Protein AF-J7S3N5-F1 (afdb_monomer)

Mean predicted aligned error: 8.22 Å

Foldseek 3Di:
DEDDQQAFFPADPCPQLVLQLLDDLVLVLVLLLVCCVPPNAPDPPDDSVNSVVLSVCCVVVVDRSSVSSVCCCVPGPVVHHGPNSVVSSVLSCQQPPLFPFWKFKWFKAQDLPHGAFQPQPPVLLVVLLCVQQVVPFHWDWDWDARPPAQKIKIKIKTWDQPDDDPDDDPVRGGTHIDDIKMWIDRNPRPARMIMITPDDDPVNVSSVVSSLVSRCPPGRMDIGTDQFDIASGPVLVCLCRNPALNVQQFFLRVCVSVVVQDDDPPDDPCPGCVNVPDDDDPPPQLQLLCNRQGNHPPDDDDDCRLPGPGAAFKEKEKEWAFDDDPPDPGTDIDIDIDIDGDRHQLSVVSVCSNVVVDPSVPQANVSSQSNPRFYAYQYNVRDTDGDDDPVSVD

Structure (mmCIF, N/CA/C/O backbone):
data_AF-J7S3N5-F1
#
_entry.id   AF-J7S3N5-F1
#
loop_
_atom_site.group_PDB
_atom_site.id
_atom_site.type_symbol
_atom_site.label_atom_id
_atom_site.label_alt_id
_atom_site.label_comp_id
_atom_site.label_asym_id
_atom_site.label_entity_id
_atom_site.label_seq_id
_atom_site.pdbx_PDB_ins_code
_atom_site.Cartn_x
_atom_site.Cartn_y
_atom_site.Cartn_z
_atom_site.occupancy
_atom_site.B_iso_or_equiv
_atom_site.auth_seq_id
_atom_site.auth_comp_id
_atom_site.auth_asym_id
_atom_site.auth_atom_id
_atom_site.pdbx_PDB_model_num
ATOM 1 N N . MET A 1 1 ? 17.622 18.142 -15.904 1.00 62.28 1 MET A N 1
ATOM 2 C CA . MET A 1 1 ? 18.268 16.961 -16.514 1.00 62.28 1 MET A CA 1
ATOM 3 C C . MET A 1 1 ? 17.196 15.909 -16.710 1.00 62.28 1 MET A C 1
ATOM 5 O O . MET A 1 1 ? 16.766 15.310 -15.730 1.00 62.28 1 MET A O 1
ATOM 9 N N . GLU A 1 2 ? 16.695 15.786 -17.935 1.00 69.88 2 GLU A N 1
ATOM 10 C CA . GLU A 1 2 ? 15.572 14.907 -18.265 1.00 69.88 2 GLU A CA 1
ATOM 11 C C . GLU A 1 2 ? 16.058 13.510 -18.639 1.00 69.88 2 GLU A C 1
ATOM 13 O O . GLU A 1 2 ? 17.035 13.371 -19.376 1.00 69.88 2 GLU A O 1
ATOM 18 N N . LEU A 1 3 ? 15.404 12.486 -18.085 1.00 84.19 3 LEU A N 1
ATOM 19 C CA . LEU A 1 3 ? 15.669 11.100 -18.442 1.00 84.19 3 LEU A CA 1
ATOM 20 C C . LEU A 1 3 ? 14.596 10.615 -19.414 1.00 84.19 3 LEU A C 1
ATOM 22 O O . LEU A 1 3 ? 13.424 10.536 -19.051 1.00 84.19 3 LEU A O 1
ATOM 26 N N . ASP A 1 4 ? 15.018 10.277 -20.629 1.00 87.94 4 ASP A N 1
ATOM 27 C CA . ASP A 1 4 ? 14.136 9.737 -21.660 1.00 87.94 4 ASP A CA 1
ATOM 28 C C . ASP A 1 4 ? 13.563 8.368 -21.244 1.00 87.94 4 ASP A C 1
ATOM 30 O O . ASP A 1 4 ? 14.250 7.527 -20.655 1.00 87.94 4 ASP A O 1
ATOM 34 N N . ASP A 1 5 ? 12.305 8.122 -21.606 1.00 89.25 5 ASP A N 1
ATOM 35 C CA . ASP A 1 5 ? 11.585 6.862 -21.409 1.00 89.25 5 ASP A CA 1
ATOM 36 C C . ASP A 1 5 ? 12.339 5.662 -22.008 1.00 89.25 5 ASP A C 1
ATOM 38 O O . ASP A 1 5 ? 12.223 4.537 -21.508 1.00 89.25 5 ASP A O 1
ATOM 42 N N . ALA A 1 6 ? 13.093 5.896 -23.089 1.00 90.31 6 ALA A N 1
ATOM 43 C CA . ALA A 1 6 ? 13.876 4.884 -23.789 1.00 90.31 6 ALA A CA 1
ATOM 44 C C . ALA A 1 6 ? 15.227 4.562 -23.121 1.00 90.31 6 ALA A C 1
ATOM 46 O O . ALA A 1 6 ? 15.876 3.593 -23.522 1.00 90.31 6 ALA A O 1
ATOM 47 N N . TYR A 1 7 ? 15.648 5.314 -22.097 1.00 91.81 7 TYR A N 1
ATOM 48 C CA . TYR A 1 7 ? 16.909 5.063 -21.398 1.00 91.81 7 TYR A CA 1
ATOM 49 C C . TYR A 1 7 ? 16.923 3.676 -20.740 1.00 91.81 7 TYR A C 1
ATOM 51 O O . TYR A 1 7 ? 15.954 3.272 -20.097 1.00 91.81 7 TYR A O 1
ATOM 59 N N . VAL A 1 8 ? 18.037 2.950 -20.863 1.00 90.81 8 VAL A N 1
ATOM 60 C CA . VAL A 1 8 ? 18.221 1.620 -20.261 1.00 90.81 8 VAL A CA 1
ATOM 61 C C . VAL A 1 8 ? 19.161 1.732 -19.055 1.00 90.81 8 VAL A C 1
ATOM 63 O O . VAL A 1 8 ? 20.379 1.843 -19.241 1.00 90.81 8 VAL A O 1
ATOM 66 N N . PRO A 1 9 ? 18.629 1.731 -17.815 1.00 88.69 9 PRO A N 1
ATOM 67 C CA . PRO A 1 9 ? 19.439 1.874 -16.614 1.00 88.69 9 PRO A CA 1
ATOM 68 C C . PRO A 1 9 ? 20.144 0.564 -16.259 1.00 88.69 9 PRO A C 1
ATOM 70 O O . PRO A 1 9 ? 19.723 -0.525 -16.647 1.00 88.69 9 PRO A O 1
ATOM 73 N N . TYR A 1 10 ? 21.197 0.657 -15.448 1.00 85.44 10 TYR A N 1
ATOM 74 C CA . TYR A 1 10 ? 21.802 -0.525 -14.845 1.00 85.44 10 TYR A CA 1
ATOM 75 C C . TYR A 1 10 ? 21.169 -0.809 -13.475 1.00 85.44 10 TYR A C 1
ATOM 77 O O . TYR A 1 10 ? 21.385 -0.069 -12.519 1.00 85.44 10 TYR A O 1
ATOM 85 N N . MET A 1 11 ? 20.402 -1.900 -13.377 1.00 79.38 11 MET A N 1
ATOM 86 C CA . MET A 1 11 ? 19.701 -2.313 -12.145 1.00 79.38 11 MET A CA 1
ATOM 87 C C . MET A 1 11 ? 20.405 -3.456 -11.386 1.00 79.38 11 MET A C 1
ATOM 89 O O . MET A 1 11 ? 19.903 -3.937 -10.369 1.00 79.38 11 MET A O 1
ATOM 93 N N . GLY A 1 12 ? 21.564 -3.912 -11.873 1.00 79.94 12 GLY A N 1
ATOM 94 C CA . GLY A 1 12 ? 22.280 -5.081 -11.354 1.00 79.94 12 GLY A CA 1
ATOM 95 C C . GLY A 1 12 ? 21.934 -6.390 -12.075 1.00 79.94 12 GLY A C 1
ATOM 96 O O . GLY A 1 12 ? 20.948 -6.502 -12.800 1.00 79.94 12 GLY A O 1
ATOM 97 N N . LYS A 1 13 ? 22.772 -7.418 -11.887 1.00 77.62 13 LYS A N 1
ATOM 98 C CA . LYS A 1 13 ? 22.615 -8.712 -12.574 1.00 77.62 13 LYS A CA 1
ATOM 99 C C . LYS A 1 13 ? 21.307 -9.405 -12.164 1.00 77.62 13 LYS A C 1
ATOM 101 O O . LYS A 1 13 ? 21.051 -9.597 -10.979 1.00 77.62 13 LYS A O 1
ATOM 106 N N . ASN A 1 14 ? 20.538 -9.881 -13.147 1.00 84.69 14 ASN A N 1
ATOM 107 C CA . ASN A 1 14 ? 19.290 -10.647 -12.977 1.00 84.69 14 ASN A CA 1
ATOM 108 C C . ASN A 1 14 ? 18.117 -9.892 -12.326 1.00 84.69 14 ASN A C 1
ATOM 110 O O . ASN A 1 14 ? 17.129 -10.541 -11.948 1.00 84.69 14 ASN A O 1
ATOM 114 N N . TYR A 1 15 ? 18.185 -8.567 -12.183 1.00 87.81 15 TYR A N 1
ATOM 115 C CA . TYR A 1 15 ? 17.095 -7.796 -11.588 1.00 87.81 15 TYR A CA 1
ATOM 116 C C . TYR A 1 15 ? 15.802 -7.971 -12.396 1.00 87.81 15 TYR A C 1
ATOM 118 O O . TYR A 1 15 ? 14.791 -8.429 -11.862 1.00 87.81 15 TYR A O 1
ATOM 126 N N . GLU A 1 16 ? 15.862 -7.737 -13.704 1.00 89.00 16 GLU A N 1
ATOM 127 C CA . GLU A 1 16 ? 14.735 -7.802 -14.638 1.00 89.00 16 GLU A CA 1
ATOM 128 C C . GLU A 1 16 ? 14.114 -9.201 -14.649 1.00 89.00 16 GLU A C 1
ATOM 130 O O . GLU A 1 16 ? 12.900 -9.361 -14.513 1.00 89.00 16 GLU A O 1
ATOM 135 N N . LEU A 1 17 ? 14.958 -10.237 -14.706 1.00 90.38 17 LEU A N 1
ATOM 136 C CA . LEU A 1 17 ? 14.527 -11.634 -14.631 1.00 90.38 17 LEU A CA 1
ATOM 137 C C . LEU A 1 17 ? 13.774 -11.929 -13.332 1.00 90.38 17 LEU A C 1
ATOM 139 O O . LEU A 1 17 ? 12.763 -12.635 -13.348 1.00 90.38 17 LEU A O 1
ATOM 143 N N . THR A 1 18 ? 14.269 -11.415 -12.207 1.00 89.81 18 THR A N 1
ATOM 144 C CA . THR A 1 18 ? 13.663 -11.630 -10.890 1.00 89.81 18 THR A CA 1
ATOM 145 C C . THR A 1 18 ? 12.317 -10.929 -10.785 1.00 89.81 18 THR A C 1
ATOM 147 O O . THR A 1 18 ? 11.362 -11.534 -10.295 1.00 89.81 18 THR A O 1
ATOM 150 N N . GLN A 1 19 ? 12.211 -9.693 -11.278 1.00 88.56 19 GLN A N 1
ATOM 151 C CA . GLN A 1 19 ? 10.958 -8.948 -11.231 1.00 88.56 19 GLN A CA 1
ATOM 152 C C . GLN A 1 19 ? 9.910 -9.543 -12.187 1.00 88.56 19 GLN A C 1
ATOM 154 O O . GLN A 1 19 ? 8.782 -9.802 -11.769 1.00 88.56 19 GLN A O 1
ATOM 159 N N . MET A 1 20 ? 10.278 -9.881 -13.431 1.00 91.19 20 MET A N 1
ATOM 160 C CA . MET A 1 20 ? 9.349 -10.500 -14.389 1.00 91.19 20 MET A CA 1
ATOM 161 C C . MET A 1 20 ? 8.785 -11.833 -13.877 1.00 91.19 20 MET A C 1
ATOM 163 O O . MET A 1 20 ? 7.606 -12.116 -14.067 1.00 91.19 20 MET A O 1
ATOM 167 N N . ARG A 1 21 ? 9.591 -12.651 -13.183 1.00 89.81 21 ARG A N 1
ATOM 168 C CA . ARG A 1 21 ? 9.142 -13.949 -12.634 1.00 89.81 21 ARG A CA 1
ATOM 169 C C . ARG A 1 21 ? 8.033 -13.829 -11.591 1.00 89.81 21 ARG A C 1
ATOM 171 O O . ARG A 1 21 ? 7.308 -14.802 -11.376 1.00 89.81 21 ARG A O 1
ATOM 178 N N . ARG A 1 22 ? 7.906 -12.674 -10.935 1.00 88.94 22 ARG A N 1
ATOM 179 C CA . ARG A 1 22 ? 6.840 -12.430 -9.956 1.00 88.94 22 ARG A CA 1
ATOM 180 C C . ARG A 1 22 ? 5.488 -12.347 -10.650 1.00 88.94 22 ARG A C 1
ATOM 182 O O . ARG A 1 22 ? 4.495 -12.824 -10.112 1.00 88.94 22 ARG A O 1
ATOM 189 N N . LEU A 1 23 ? 5.441 -11.819 -11.868 1.00 89.94 23 LEU A N 1
ATOM 190 C CA . LEU A 1 23 ? 4.189 -11.606 -12.579 1.00 89.94 23 LEU A CA 1
ATOM 191 C C . LEU A 1 23 ? 3.615 -12.917 -13.166 1.00 89.94 23 LEU A C 1
ATOM 193 O O . LEU A 1 23 ? 4.359 -13.836 -13.530 1.00 89.94 23 LEU A O 1
ATOM 197 N N . PRO A 1 24 ? 2.278 -13.036 -13.262 1.00 90.56 24 PRO A N 1
ATOM 198 C CA . PRO A 1 24 ? 1.616 -14.077 -14.040 1.00 90.56 24 PRO A CA 1
ATOM 199 C C . PRO A 1 24 ? 1.972 -13.985 -15.528 1.00 90.56 24 PRO A C 1
ATOM 201 O O . PRO A 1 24 ? 2.187 -12.894 -16.061 1.00 90.56 24 PRO A O 1
ATOM 204 N N . LEU A 1 25 ? 1.949 -15.129 -16.221 1.00 90.81 25 LEU A N 1
ATOM 205 C CA . LEU A 1 25 ? 2.254 -15.207 -17.655 1.00 90.81 25 LEU A CA 1
ATOM 206 C C . LEU A 1 25 ? 1.352 -14.282 -18.491 1.00 90.81 25 LEU A C 1
ATOM 208 O O . LEU A 1 25 ? 1.849 -13.565 -19.351 1.00 90.81 25 LEU A O 1
ATOM 212 N N . ALA A 1 26 ? 0.053 -14.219 -18.180 1.00 90.75 26 ALA A N 1
ATOM 213 C CA . ALA A 1 26 ? -0.892 -13.337 -18.868 1.00 90.75 26 ALA A CA 1
ATOM 214 C C . ALA A 1 26 ? -0.497 -11.849 -18.776 1.00 90.75 26 ALA A C 1
ATOM 216 O O . ALA A 1 26 ? -0.589 -11.111 -19.759 1.00 90.75 26 ALA A O 1
ATOM 217 N N . THR A 1 27 ? 0.001 -11.407 -17.615 1.00 92.19 27 THR A N 1
ATOM 218 C CA . THR A 1 27 ? 0.497 -10.037 -17.425 1.00 92.19 27 THR A CA 1
ATOM 219 C C . THR A 1 27 ? 1.742 -9.784 -18.271 1.00 92.19 27 THR A C 1
ATOM 221 O O . THR A 1 27 ? 1.833 -8.739 -18.909 1.00 92.19 27 THR A O 1
ATOM 224 N N . LEU A 1 28 ? 2.676 -10.741 -18.308 1.00 92.19 28 LEU A N 1
ATOM 225 C CA . LEU A 1 28 ? 3.907 -10.638 -19.098 1.00 92.19 28 LEU A CA 1
ATOM 226 C C . LEU A 1 28 ? 3.621 -10.548 -20.600 1.00 92.19 28 LEU A C 1
ATOM 228 O O . LEU A 1 28 ? 4.190 -9.692 -21.268 1.00 92.19 28 LEU A O 1
ATOM 232 N N . VAL A 1 29 ? 2.696 -11.367 -21.109 1.00 91.88 29 VAL A N 1
ATOM 233 C CA . VAL A 1 29 ? 2.238 -11.329 -22.509 1.00 91.88 29 VAL A CA 1
ATOM 234 C C . VAL A 1 29 ? 1.667 -9.949 -22.843 1.00 91.88 29 VAL A C 1
ATOM 236 O O . VAL A 1 29 ? 2.078 -9.314 -23.812 1.00 91.88 29 VAL A O 1
ATOM 239 N N . ARG A 1 30 ? 0.763 -9.431 -22.001 1.00 93.44 30 ARG A N 1
ATOM 240 C CA . ARG A 1 30 ? 0.164 -8.099 -22.184 1.00 93.44 30 ARG A CA 1
ATOM 241 C C . ARG A 1 30 ? 1.216 -6.985 -22.194 1.00 93.44 30 ARG A C 1
ATOM 243 O O . ARG A 1 30 ? 1.122 -6.072 -23.013 1.00 93.44 30 ARG A O 1
ATOM 250 N N . LEU A 1 31 ? 2.198 -7.047 -21.292 1.00 94.06 31 LEU A N 1
ATOM 251 C CA . LEU A 1 31 ? 3.291 -6.074 -21.229 1.00 94.06 31 LEU A CA 1
ATOM 252 C C . LEU A 1 31 ? 4.185 -6.153 -22.469 1.00 94.06 31 LEU A C 1
ATOM 254 O O . LEU A 1 31 ? 4.421 -5.121 -23.089 1.00 94.06 31 LEU A O 1
ATOM 258 N N . ALA A 1 32 ? 4.595 -7.353 -22.888 1.00 92.81 32 ALA A N 1
ATOM 259 C CA . ALA A 1 32 ? 5.425 -7.553 -24.076 1.00 92.81 32 ALA A CA 1
ATOM 260 C C . ALA A 1 32 ? 4.777 -6.956 -25.337 1.00 92.81 32 ALA A C 1
ATOM 262 O O . ALA A 1 32 ? 5.429 -6.215 -26.073 1.00 92.81 32 ALA A O 1
ATOM 263 N N . ARG A 1 33 ? 3.468 -7.180 -25.531 1.00 93.19 33 ARG A N 1
ATOM 264 C CA . ARG A 1 33 ? 2.686 -6.560 -26.616 1.00 93.19 33 ARG A CA 1
ATOM 265 C C . ARG A 1 33 ? 2.712 -5.036 -26.552 1.00 93.19 33 ARG A C 1
ATOM 267 O O . ARG A 1 33 ? 2.929 -4.368 -27.561 1.00 93.19 33 ARG A O 1
ATOM 274 N N . LYS A 1 34 ? 2.498 -4.470 -25.360 1.00 93.19 34 LYS A N 1
ATOM 275 C CA . LYS A 1 34 ? 2.499 -3.015 -25.152 1.00 93.19 34 LYS A CA 1
ATOM 276 C C . LYS A 1 34 ? 3.875 -2.406 -25.430 1.00 93.19 34 LYS A C 1
ATOM 278 O O . LYS A 1 34 ? 3.960 -1.348 -26.046 1.00 93.19 34 LYS A O 1
ATOM 283 N N . TRP A 1 35 ? 4.940 -3.072 -24.996 1.00 93.50 35 TRP A N 1
ATOM 284 C CA . TRP A 1 35 ? 6.316 -2.624 -25.191 1.00 93.50 35 TRP A CA 1
ATOM 285 C C . TRP A 1 35 ? 6.732 -2.668 -26.655 1.00 93.50 35 TRP A C 1
ATOM 287 O O . TRP A 1 35 ? 7.302 -1.692 -27.136 1.00 93.50 35 TRP A O 1
ATOM 297 N N . CYS A 1 36 ? 6.372 -3.738 -27.368 1.00 90.88 36 CYS A N 1
ATOM 298 C CA . CYS A 1 36 ? 6.589 -3.858 -28.807 1.00 90.88 36 CYS A CA 1
ATOM 299 C C . CYS A 1 36 ? 5.918 -2.710 -29.576 1.00 90.88 36 CYS A C 1
ATOM 301 O O . CYS A 1 36 ? 6.568 -2.058 -30.385 1.00 90.88 36 CYS A O 1
ATOM 303 N N . ARG A 1 37 ? 4.654 -2.389 -29.263 1.00 90.44 37 ARG A N 1
ATOM 304 C CA . ARG A 1 37 ? 3.933 -1.283 -29.920 1.00 90.44 37 ARG A CA 1
ATOM 305 C C . ARG A 1 37 ? 4.558 0.093 -29.673 1.00 90.44 37 ARG A C 1
ATOM 307 O O . ARG A 1 37 ? 4.458 0.944 -30.546 1.00 90.44 37 ARG A O 1
ATOM 314 N N . LYS A 1 38 ? 5.157 0.329 -28.497 1.00 91.06 38 LYS A N 1
ATOM 315 C CA . LYS A 1 38 ? 5.719 1.645 -28.132 1.00 91.06 38 LYS A CA 1
ATOM 316 C C . LYS A 1 38 ? 7.169 1.836 -28.589 1.00 91.06 38 LYS A C 1
ATOM 318 O O . LYS A 1 38 ? 7.495 2.909 -29.073 1.00 91.06 38 LYS A O 1
ATOM 323 N N . PHE A 1 39 ? 8.031 0.835 -28.411 1.00 87.88 39 PHE A N 1
ATOM 324 C CA . PHE A 1 39 ? 9.480 0.971 -28.639 1.00 87.88 39 PHE A CA 1
ATOM 325 C C . PHE A 1 39 ? 10.010 0.122 -29.800 1.00 87.88 39 PHE A C 1
ATOM 327 O O . PHE A 1 39 ? 11.170 0.266 -30.177 1.00 87.88 39 PHE A O 1
ATOM 334 N N . GLY A 1 40 ? 9.197 -0.777 -30.359 1.00 84.75 40 GLY A N 1
ATOM 335 C CA . GLY A 1 40 ? 9.662 -1.746 -31.346 1.00 84.75 40 GLY A CA 1
ATOM 336 C C . GLY A 1 40 ? 10.688 -2.723 -30.764 1.00 84.75 40 GLY A C 1
ATOM 337 O O . GLY A 1 40 ? 10.640 -3.073 -29.581 1.00 84.75 40 GLY A O 1
ATOM 338 N N . PHE A 1 41 ? 11.613 -3.176 -31.611 1.00 79.81 41 PHE A N 1
ATOM 339 C CA . PHE A 1 41 ? 12.685 -4.099 -31.239 1.00 79.81 41 PHE A CA 1
ATOM 340 C C . PHE A 1 41 ? 14.053 -3.490 -31.516 1.00 79.81 41 PHE A C 1
ATOM 342 O O . PHE A 1 41 ? 14.257 -2.843 -32.541 1.00 79.81 41 PHE A O 1
ATOM 349 N N . ALA A 1 42 ? 15.025 -3.796 -30.654 1.00 69.75 42 ALA A N 1
ATOM 350 C CA . ALA A 1 42 ? 16.419 -3.413 -30.877 1.00 69.75 42 ALA A CA 1
ATOM 351 C C . ALA A 1 42 ? 17.009 -4.087 -32.133 1.00 69.75 42 ALA A C 1
ATOM 353 O O . ALA A 1 42 ? 17.830 -3.514 -32.847 1.00 69.75 42 ALA A O 1
ATOM 354 N N . ARG A 1 43 ? 16.573 -5.318 -32.440 1.00 74.25 43 ARG A N 1
ATOM 355 C CA . ARG A 1 43 ? 17.029 -6.076 -33.613 1.00 74.25 43 ARG A CA 1
ATOM 356 C C . ARG A 1 43 ? 16.087 -5.852 -34.792 1.00 74.25 43 ARG A C 1
ATOM 358 O O . ARG A 1 43 ? 14.959 -6.331 -34.772 1.00 74.25 43 ARG A O 1
ATOM 365 N N . ARG A 1 44 ? 16.602 -5.255 -35.874 1.00 67.00 44 ARG A N 1
ATOM 366 C CA . ARG A 1 44 ? 15.856 -4.971 -37.123 1.00 67.00 44 ARG A CA 1
ATOM 367 C C . ARG A 1 44 ? 15.182 -6.187 -37.783 1.00 67.00 44 ARG A C 1
ATOM 369 O O . ARG A 1 44 ? 14.310 -6.002 -38.616 1.00 67.00 44 ARG A O 1
ATOM 376 N N . ARG A 1 45 ? 15.598 -7.416 -37.451 1.00 75.69 45 ARG A N 1
ATOM 377 C CA . ARG A 1 45 ? 15.047 -8.661 -38.024 1.00 75.69 45 ARG A CA 1
ATOM 378 C C . ARG A 1 45 ? 13.806 -9.191 -37.299 1.00 75.69 45 ARG A C 1
ATOM 380 O O . ARG A 1 45 ? 13.201 -10.138 -37.781 1.00 75.69 45 ARG A O 1
ATOM 387 N N . LEU A 1 46 ? 13.460 -8.645 -36.135 1.00 82.69 46 LEU A N 1
ATOM 388 C CA . LEU A 1 46 ? 12.286 -9.077 -35.379 1.00 82.69 46 LEU A CA 1
ATOM 389 C C . LEU A 1 46 ? 11.080 -8.224 -35.780 1.00 82.69 46 LEU A C 1
ATOM 391 O O . LEU A 1 46 ? 11.190 -7.003 -35.874 1.00 82.69 46 LEU A O 1
ATOM 395 N N . SER A 1 47 ? 9.936 -8.873 -35.999 1.00 84.31 47 SER A N 1
ATOM 396 C CA . SER A 1 47 ? 8.651 -8.217 -36.273 1.00 84.31 47 SER A CA 1
ATOM 397 C C . SER A 1 47 ? 7.655 -8.499 -35.148 1.00 84.31 47 SER A C 1
ATOM 399 O O . SER A 1 47 ? 7.871 -9.385 -34.316 1.00 84.31 47 SER A O 1
ATOM 401 N N . ALA A 1 48 ? 6.572 -7.720 -35.102 1.00 86.31 48 ALA A N 1
ATOM 402 C CA . ALA A 1 48 ? 5.519 -7.904 -34.107 1.00 86.31 48 ALA A CA 1
ATOM 403 C C . ALA A 1 48 ? 4.841 -9.279 -34.242 1.00 86.31 48 ALA A C 1
ATOM 405 O O . ALA A 1 48 ? 4.476 -9.871 -33.233 1.00 86.31 48 ALA A O 1
ATOM 406 N N . GLU A 1 49 ? 4.752 -9.809 -35.464 1.00 87.56 49 GLU A N 1
ATOM 407 C CA . GLU A 1 49 ? 4.210 -11.143 -35.758 1.00 87.56 49 GLU A CA 1
ATOM 408 C C . GLU A 1 49 ? 5.050 -12.236 -35.096 1.00 87.56 49 GLU A C 1
ATOM 410 O O . GLU A 1 49 ? 4.521 -13.025 -34.324 1.00 87.56 49 GLU A O 1
ATOM 415 N N . HIS A 1 50 ? 6.380 -12.182 -35.248 1.00 89.06 50 HIS A N 1
ATOM 416 C CA . HIS A 1 50 ? 7.278 -13.123 -34.573 1.00 89.06 50 HIS A CA 1
ATOM 417 C C . HIS A 1 50 ? 7.140 -13.094 -33.044 1.00 89.06 50 HIS A C 1
ATOM 419 O O . HIS A 1 50 ? 7.438 -14.081 -32.381 1.00 89.06 50 HIS A O 1
ATOM 425 N N . LEU A 1 51 ? 6.796 -11.944 -32.450 1.00 91.19 51 LEU A N 1
ATOM 426 C CA . LEU A 1 51 ? 6.516 -11.863 -31.015 1.00 91.19 51 LEU A CA 1
ATOM 427 C C . LEU A 1 51 ? 5.170 -12.502 -30.679 1.00 91.19 51 LEU A C 1
ATOM 429 O O . LEU A 1 51 ? 5.089 -13.222 -29.691 1.00 91.19 51 LEU A O 1
ATOM 433 N N . GLU A 1 52 ? 4.125 -12.245 -31.460 1.00 91.69 52 GLU A N 1
ATOM 434 C CA . GLU A 1 52 ? 2.813 -12.851 -31.226 1.00 91.69 52 GLU A CA 1
ATOM 435 C C . GLU A 1 52 ? 2.846 -14.376 -31.355 1.00 91.69 52 GLU A C 1
ATOM 437 O O . GLU A 1 52 ? 2.271 -15.050 -30.499 1.00 91.69 52 GLU A O 1
ATOM 442 N N . ASP A 1 53 ? 3.581 -14.914 -32.329 1.00 92.19 53 ASP A N 1
ATOM 443 C CA . ASP A 1 53 ? 3.757 -16.359 -32.512 1.00 92.19 53 ASP A CA 1
ATOM 444 C C . ASP A 1 53 ? 4.431 -17.001 -31.291 1.00 92.19 53 ASP A C 1
ATOM 446 O O . ASP A 1 53 ? 3.889 -17.936 -30.695 1.00 92.19 53 ASP A O 1
ATOM 450 N N . ASP A 1 54 ? 5.562 -16.440 -30.846 1.00 91.31 54 ASP A N 1
ATOM 451 C CA . ASP A 1 54 ? 6.265 -16.882 -29.637 1.00 91.31 54 ASP A CA 1
ATOM 452 C C . ASP A 1 54 ? 5.361 -16.793 -28.391 1.00 91.31 54 ASP A C 1
ATOM 454 O O . ASP A 1 54 ? 5.334 -17.699 -27.555 1.00 91.31 54 ASP A O 1
ATOM 458 N N . LEU A 1 55 ? 4.611 -15.695 -28.230 1.00 91.69 55 LEU A N 1
ATOM 459 C CA . LEU A 1 55 ? 3.709 -15.510 -27.088 1.00 91.69 55 LEU A CA 1
ATOM 460 C C . LEU A 1 55 ? 2.553 -16.518 -27.118 1.00 91.69 55 LEU A C 1
ATOM 462 O O . LEU A 1 55 ? 2.171 -17.032 -26.061 1.00 91.69 55 LEU A O 1
ATOM 466 N N . HIS A 1 56 ? 2.009 -16.812 -28.300 1.00 92.38 56 HIS A N 1
ATOM 467 C CA . HIS A 1 56 ? 0.974 -17.820 -28.489 1.00 92.38 56 HIS A CA 1
ATOM 468 C C . HIS A 1 56 ? 1.505 -19.216 -28.148 1.00 92.38 56 HIS A C 1
ATOM 470 O O . HIS A 1 56 ? 0.870 -19.932 -27.370 1.00 92.38 56 HIS A O 1
ATOM 476 N N . GLU A 1 57 ? 2.703 -19.568 -28.621 1.00 92.75 57 GLU A N 1
ATOM 477 C CA . GLU A 1 57 ? 3.390 -20.814 -28.269 1.00 92.75 57 GLU A CA 1
ATOM 478 C C . GLU A 1 57 ? 3.580 -20.934 -26.748 1.00 92.75 57 GLU A C 1
ATOM 480 O O . GLU A 1 57 ? 3.234 -21.958 -26.153 1.00 92.75 57 GLU A O 1
ATOM 485 N N . PHE A 1 58 ? 4.053 -19.873 -26.082 1.00 91.06 58 PHE A N 1
ATOM 486 C CA . PHE A 1 58 ? 4.273 -19.881 -24.633 1.00 91.06 58 PHE A CA 1
ATOM 487 C C . PHE A 1 58 ? 3.001 -20.143 -23.827 1.00 91.06 58 PHE A C 1
ATOM 489 O O . PHE A 1 58 ? 3.053 -20.852 -22.816 1.00 91.06 58 PHE A O 1
ATOM 496 N N . VAL A 1 59 ? 1.873 -19.574 -24.259 1.00 90.62 59 VAL A N 1
ATOM 497 C CA . VAL A 1 59 ? 0.571 -19.762 -23.611 1.00 90.62 59 VAL A CA 1
ATOM 498 C C . VAL A 1 59 ? 0.010 -21.153 -23.905 1.00 90.62 59 VAL A C 1
ATOM 500 O O . VAL A 1 59 ? -0.403 -21.838 -22.968 1.00 90.62 59 VAL A O 1
ATOM 503 N N . MET A 1 60 ? 0.041 -21.595 -25.167 1.00 91.88 60 MET A N 1
ATOM 504 C CA . MET A 1 60 ? -0.501 -22.892 -25.595 1.00 91.88 60 MET A CA 1
ATOM 505 C C . MET A 1 60 ? 0.234 -24.066 -24.953 1.00 91.88 60 MET A C 1
ATOM 507 O O . MET A 1 60 ? -0.388 -24.953 -24.370 1.00 91.88 60 MET A O 1
ATOM 511 N N . MET A 1 61 ? 1.564 -24.034 -24.979 1.00 90.56 61 MET A N 1
ATOM 512 C CA . MET A 1 61 ? 2.411 -25.092 -24.423 1.00 90.56 61 MET A CA 1
ATOM 513 C C . MET A 1 61 ? 2.611 -24.970 -22.903 1.00 90.56 61 MET A C 1
ATOM 515 O O . MET A 1 61 ? 3.335 -25.767 -22.310 1.00 90.56 61 MET A O 1
ATOM 519 N N . LYS A 1 62 ? 1.994 -23.970 -22.251 1.00 88.44 62 LYS A N 1
ATOM 520 C CA . LYS A 1 62 ? 2.086 -23.712 -20.800 1.00 88.44 62 LYS A CA 1
ATOM 521 C C . LYS A 1 62 ? 3.531 -23.708 -20.286 1.00 88.44 62 LYS A C 1
ATOM 523 O O . LYS A 1 62 ? 3.849 -24.321 -19.263 1.00 88.44 62 LYS A O 1
ATOM 528 N N . TYR A 1 63 ? 4.415 -23.000 -20.989 1.00 87.38 63 TYR A N 1
ATOM 529 C CA . TYR A 1 63 ? 5.828 -22.935 -20.619 1.00 87.38 63 TYR A CA 1
ATOM 530 C C . TYR A 1 63 ? 6.023 -22.428 -19.184 1.00 87.38 63 TYR A C 1
ATOM 532 O O . TYR A 1 63 ? 5.319 -21.540 -18.692 1.00 87.38 63 TYR A O 1
ATOM 540 N N . ASN A 1 64 ? 7.058 -22.946 -18.515 1.00 88.94 64 ASN A N 1
ATOM 541 C CA . ASN A 1 64 ? 7.448 -22.445 -17.203 1.00 88.94 64 ASN A CA 1
ATOM 542 C C . ASN A 1 64 ? 7.833 -20.959 -17.303 1.00 88.94 64 ASN A C 1
ATOM 544 O O . ASN A 1 64 ? 8.675 -20.580 -18.121 1.00 88.94 64 ASN A O 1
ATOM 548 N N . ARG A 1 65 ? 7.281 -20.129 -16.408 1.00 88.56 65 ARG A N 1
ATOM 549 C CA . ARG A 1 65 ? 7.552 -18.684 -16.319 1.00 88.56 65 ARG A CA 1
ATOM 550 C C . ARG A 1 65 ? 9.042 -18.347 -16.370 1.00 88.56 65 ARG A C 1
ATOM 552 O O . ARG A 1 65 ? 9.412 -17.379 -17.018 1.00 88.56 65 ARG A O 1
ATOM 559 N N . LYS A 1 66 ? 9.903 -19.150 -15.730 1.00 89.12 66 LYS A N 1
ATOM 560 C CA . LYS A 1 66 ? 11.362 -18.946 -15.752 1.00 89.12 66 LYS A CA 1
ATOM 561 C C . LYS A 1 66 ? 11.937 -18.999 -17.171 1.00 89.12 66 LYS A C 1
ATOM 563 O O . LYS A 1 66 ? 12.807 -18.197 -17.496 1.00 89.12 66 LYS A O 1
ATOM 568 N N . VAL A 1 67 ? 11.465 -19.946 -17.980 1.00 90.69 67 VAL A N 1
ATOM 569 C CA . VAL A 1 67 ? 11.909 -20.139 -19.366 1.00 90.69 67 VAL A CA 1
ATOM 570 C C . VAL A 1 67 ? 11.375 -19.010 -20.236 1.00 90.69 67 VAL A C 1
ATOM 572 O O . VAL A 1 67 ? 12.139 -18.422 -20.995 1.00 90.69 67 VAL A O 1
ATOM 575 N N . VAL A 1 68 ? 10.097 -18.655 -20.068 1.00 91.00 68 VAL A N 1
ATOM 576 C CA . VAL A 1 68 ? 9.469 -17.557 -20.816 1.00 91.00 68 VAL A CA 1
ATOM 577 C C . VAL A 1 68 ? 10.194 -16.236 -20.570 1.00 91.00 68 VAL A C 1
ATOM 579 O O . VAL A 1 68 ? 10.571 -15.568 -21.526 1.00 91.00 68 VAL A O 1
ATOM 582 N N . THR A 1 69 ? 10.456 -15.860 -19.313 1.00 91.94 69 THR A N 1
ATOM 583 C CA . THR A 1 69 ? 11.119 -14.578 -19.018 1.00 91.94 69 THR A CA 1
ATOM 584 C C . THR A 1 69 ? 12.548 -14.526 -19.547 1.00 91.94 69 THR A C 1
ATOM 586 O O . THR A 1 69 ? 12.964 -13.496 -20.071 1.00 91.94 69 THR A O 1
ATOM 589 N N . GLN A 1 70 ? 13.285 -15.637 -19.469 1.00 92.19 70 GLN A N 1
ATOM 590 C CA . GLN A 1 70 ? 14.639 -15.724 -20.010 1.00 92.19 70 GLN A CA 1
ATOM 591 C C . GLN A 1 70 ? 14.658 -15.631 -21.539 1.00 92.19 70 GLN A C 1
ATOM 593 O O . GLN A 1 70 ? 15.480 -14.898 -22.083 1.00 92.19 70 GLN A O 1
ATOM 598 N N . ARG A 1 71 ? 13.743 -16.327 -22.229 1.00 91.50 71 ARG A N 1
ATOM 599 C CA . ARG A 1 71 ? 13.621 -16.260 -23.692 1.00 91.50 71 ARG A CA 1
ATOM 600 C C . ARG A 1 71 ? 13.196 -14.871 -24.159 1.00 91.50 71 ARG A C 1
ATOM 602 O O . ARG A 1 71 ? 13.815 -14.342 -25.076 1.00 91.50 71 ARG A O 1
ATOM 609 N N . LEU A 1 72 ? 12.200 -14.267 -23.506 1.00 91.12 72 LEU A N 1
ATOM 610 C CA . LEU A 1 72 ? 11.716 -12.931 -23.855 1.00 91.12 72 LEU A CA 1
ATOM 611 C C . LEU A 1 72 ? 12.823 -11.881 -23.746 1.00 91.12 72 LEU A C 1
ATOM 613 O O . LEU A 1 72 ? 13.058 -11.153 -24.708 1.00 91.12 72 LEU A O 1
ATOM 617 N N . LEU A 1 73 ? 13.533 -11.831 -22.613 1.00 91.00 73 LEU A N 1
ATOM 618 C CA . LEU A 1 73 ? 14.628 -10.876 -22.432 1.00 91.00 73 LEU A CA 1
ATOM 619 C C . LEU A 1 73 ? 15.769 -11.137 -23.421 1.00 91.00 73 LEU A C 1
ATOM 621 O O . LEU A 1 73 ? 16.177 -10.224 -24.124 1.00 91.00 73 LEU A O 1
ATOM 625 N N . ALA A 1 74 ? 16.234 -12.381 -23.562 1.00 90.44 74 ALA A N 1
ATOM 626 C CA . ALA A 1 74 ? 17.362 -12.681 -24.445 1.00 90.44 74 ALA A CA 1
ATOM 627 C C . ALA A 1 74 ? 17.064 -12.432 -25.938 1.00 90.44 74 ALA A C 1
ATOM 629 O O . ALA A 1 74 ? 17.958 -12.022 -26.682 1.00 90.44 74 ALA A O 1
ATOM 630 N N . LYS A 1 75 ? 15.828 -12.694 -26.391 1.00 90.62 75 LYS A N 1
ATOM 631 C CA . LYS A 1 75 ? 15.437 -12.558 -27.803 1.00 90.62 75 LYS A CA 1
ATOM 632 C C . LYS A 1 75 ? 15.077 -11.117 -28.165 1.00 90.62 75 LYS A C 1
ATOM 634 O O . LYS A 1 75 ? 15.572 -10.621 -29.177 1.00 90.62 75 LYS A O 1
ATOM 639 N N . TYR A 1 76 ? 14.243 -10.456 -27.359 1.00 89.88 76 TYR A N 1
ATOM 640 C CA . TYR A 1 76 ? 13.635 -9.167 -27.711 1.00 89.88 76 TYR A CA 1
ATOM 641 C C . TYR A 1 76 ? 14.264 -7.957 -27.001 1.00 89.88 76 TYR A C 1
ATOM 643 O O . TYR A 1 76 ? 14.245 -6.868 -27.572 1.00 89.88 76 TYR A O 1
ATOM 651 N N . TRP A 1 77 ? 14.863 -8.134 -25.815 1.00 90.69 77 TRP A N 1
ATOM 652 C CA . TRP A 1 77 ? 15.464 -7.053 -25.010 1.00 90.69 77 TRP A CA 1
ATOM 653 C C . TRP A 1 77 ? 16.866 -7.418 -24.482 1.00 90.69 77 TRP A C 1
ATOM 655 O O . TRP A 1 77 ? 17.066 -7.493 -23.267 1.00 90.69 77 TRP A O 1
ATOM 665 N N . PRO A 1 78 ? 17.850 -7.665 -25.373 1.00 88.38 78 PRO A N 1
ATOM 666 C CA . PRO A 1 78 ? 19.180 -8.137 -24.976 1.00 88.38 78 PRO A CA 1
ATOM 667 C C . PRO A 1 78 ? 19.958 -7.121 -24.128 1.00 88.38 78 PRO A C 1
ATOM 669 O O . PRO A 1 78 ? 20.739 -7.524 -23.270 1.00 88.38 78 PRO A O 1
ATOM 672 N N . ASP A 1 79 ? 19.718 -5.824 -24.338 1.00 85.88 79 ASP A N 1
ATOM 673 C CA . ASP A 1 79 ? 20.404 -4.737 -23.628 1.00 85.88 79 ASP A CA 1
ATOM 674 C C . ASP A 1 79 ? 19.795 -4.438 -22.247 1.00 85.88 79 ASP A C 1
ATOM 676 O O . ASP A 1 79 ? 20.368 -3.674 -21.470 1.00 85.88 79 ASP A O 1
ATOM 680 N N . GLY A 1 80 ? 18.656 -5.061 -21.928 1.00 88.88 80 GLY A N 1
ATOM 681 C CA . GLY A 1 80 ? 17.856 -4.794 -20.736 1.00 88.88 80 GLY A CA 1
ATOM 682 C C . GLY A 1 80 ? 16.547 -4.069 -21.049 1.00 88.88 80 GLY A C 1
ATOM 683 O O . GLY A 1 80 ? 16.249 -3.724 -22.194 1.00 88.88 80 GLY A O 1
ATOM 684 N N . LEU A 1 81 ? 15.737 -3.871 -20.009 1.00 91.81 81 LEU A N 1
ATOM 685 C CA . LEU A 1 81 ? 14.483 -3.125 -20.106 1.00 91.81 81 LEU A CA 1
ATOM 686 C C . LEU A 1 81 ? 14.738 -1.637 -19.850 1.00 91.81 81 LEU A C 1
ATOM 688 O O . LEU A 1 81 ? 15.493 -1.281 -18.945 1.00 91.81 81 LEU A O 1
ATOM 692 N N . ASN A 1 82 ? 14.077 -0.769 -20.613 1.00 92.88 82 ASN A N 1
ATOM 693 C CA . ASN A 1 82 ? 14.159 0.676 -20.399 1.00 92.88 82 ASN A CA 1
ATOM 694 C C . ASN A 1 82 ? 13.382 1.128 -19.146 1.00 92.88 82 ASN A C 1
ATOM 696 O O . ASN A 1 82 ? 12.578 0.374 -18.587 1.00 92.88 82 ASN A O 1
ATOM 700 N N . VAL A 1 83 ? 13.602 2.367 -18.690 1.00 93.25 83 VAL A N 1
ATOM 701 C CA . VAL A 1 83 ? 12.983 2.883 -17.453 1.00 93.25 83 VAL A CA 1
ATOM 702 C C . VAL A 1 83 ? 11.454 2.849 -17.520 1.00 93.25 83 VAL A C 1
ATOM 704 O O . VAL A 1 83 ? 10.801 2.522 -16.525 1.00 93.25 83 VAL A O 1
ATOM 707 N N . TYR A 1 84 ? 10.857 3.109 -18.686 1.00 94.56 84 TYR A N 1
ATOM 708 C CA . TYR A 1 84 ? 9.407 3.018 -18.856 1.00 94.56 84 TYR A CA 1
ATOM 709 C C . TYR A 1 84 ? 8.892 1.579 -18.692 1.00 94.56 84 TYR A C 1
ATOM 711 O O . TYR A 1 84 ? 7.902 1.337 -17.998 1.00 94.56 84 TYR A O 1
ATOM 719 N N . GLN A 1 85 ? 9.562 0.602 -19.304 1.00 94.88 85 GLN A N 1
ATOM 720 C CA . GLN A 1 85 ? 9.228 -0.819 -19.201 1.00 94.88 85 GLN A CA 1
ATOM 721 C C . GLN A 1 85 ? 9.376 -1.318 -17.760 1.00 94.88 85 GLN A C 1
ATOM 723 O O . GLN A 1 85 ? 8.466 -1.971 -17.243 1.00 94.88 85 GLN A O 1
ATOM 728 N N . LEU A 1 86 ? 10.468 -0.946 -17.086 1.00 94.06 86 LEU A N 1
ATOM 729 C CA . LEU A 1 86 ? 10.688 -1.226 -15.664 1.00 94.06 86 LEU A CA 1
ATOM 730 C C . LEU A 1 86 ? 9.592 -0.599 -14.796 1.00 94.06 86 LEU A C 1
ATOM 732 O O . LEU A 1 86 ? 9.032 -1.267 -13.930 1.00 94.06 86 LEU A O 1
ATOM 736 N N . SER A 1 87 ? 9.201 0.642 -15.089 1.00 94.50 87 SER A N 1
ATOM 737 C CA . SER A 1 87 ? 8.118 1.324 -14.378 1.00 94.50 87 SER A CA 1
ATOM 738 C C . SER A 1 87 ? 6.784 0.594 -14.505 1.00 94.50 87 SER A C 1
ATOM 740 O O . SER A 1 87 ? 6.057 0.451 -13.521 1.00 94.50 87 SER A O 1
ATOM 742 N N . GLN A 1 88 ? 6.461 0.081 -15.695 1.00 94.75 88 GLN A N 1
ATOM 743 C CA . GLN A 1 88 ? 5.247 -0.710 -15.913 1.00 94.75 88 GLN A CA 1
ATOM 744 C C . GLN A 1 88 ? 5.279 -2.050 -15.200 1.00 94.75 88 GLN A C 1
ATOM 746 O O . GLN A 1 88 ? 4.255 -2.493 -14.672 1.00 94.75 88 GLN A O 1
ATOM 751 N N . LEU A 1 89 ? 6.444 -2.688 -15.199 1.00 93.81 89 LEU A N 1
ATOM 752 C CA . LEU A 1 89 ? 6.655 -3.946 -14.518 1.00 93.81 89 LEU A CA 1
ATOM 753 C C . LEU A 1 89 ? 6.446 -3.765 -13.011 1.00 93.81 89 LEU A C 1
ATOM 755 O O . LEU A 1 89 ? 5.620 -4.472 -12.432 1.00 93.81 89 LEU A O 1
ATOM 759 N N . ASP A 1 90 ? 7.112 -2.787 -12.397 1.00 92.12 90 ASP A N 1
ATOM 760 C CA . ASP A 1 90 ? 6.977 -2.527 -10.963 1.00 92.12 90 ASP A CA 1
ATOM 761 C C . ASP A 1 90 ? 5.544 -2.122 -10.591 1.00 92.12 90 ASP A C 1
ATOM 763 O O . ASP A 1 90 ? 5.009 -2.588 -9.587 1.00 92.12 90 ASP A O 1
ATOM 767 N N . SER A 1 91 ? 4.874 -1.326 -11.431 1.00 92.56 91 SER A N 1
ATOM 768 C CA . SER A 1 91 ? 3.469 -0.948 -11.219 1.00 92.56 91 SER A CA 1
ATOM 769 C C . SER A 1 91 ? 2.548 -2.172 -11.213 1.00 92.56 91 SER A C 1
ATOM 771 O O . SER A 1 91 ? 1.646 -2.273 -10.384 1.00 92.56 91 SER A O 1
ATOM 773 N N . CYS A 1 92 ? 2.797 -3.151 -12.091 1.00 92.25 92 CYS A N 1
ATOM 774 C CA . CYS A 1 92 ? 2.064 -4.417 -12.067 1.00 92.25 92 CYS A CA 1
ATOM 775 C C . CYS A 1 92 ? 2.366 -5.222 -10.794 1.00 92.25 92 CYS A C 1
ATOM 777 O O . CYS A 1 92 ? 1.464 -5.862 -10.259 1.00 92.25 92 CYS A O 1
ATOM 779 N N . ILE A 1 93 ? 3.604 -5.184 -10.288 1.00 90.94 93 ILE A N 1
ATOM 780 C CA . ILE A 1 93 ? 3.965 -5.828 -9.018 1.00 90.94 93 ILE A CA 1
ATOM 781 C C . ILE A 1 93 ? 3.223 -5.167 -7.856 1.00 90.94 93 ILE A C 1
ATOM 783 O O . ILE A 1 93 ? 2.676 -5.889 -7.032 1.00 90.94 93 ILE A O 1
ATOM 787 N N . VAL A 1 94 ? 3.143 -3.835 -7.802 1.00 90.62 94 VAL A N 1
ATOM 788 C CA . VAL A 1 94 ? 2.376 -3.113 -6.768 1.00 90.62 94 VAL A CA 1
ATOM 789 C C . VAL A 1 94 ? 0.906 -3.542 -6.762 1.00 90.62 94 VAL A C 1
ATOM 791 O O . VAL A 1 94 ? 0.348 -3.777 -5.695 1.00 90.62 94 VAL A O 1
ATOM 794 N N . GLN A 1 95 ? 0.302 -3.685 -7.943 1.00 88.50 95 GLN A N 1
ATOM 795 C CA . GLN A 1 95 ? -1.109 -4.058 -8.092 1.00 88.50 95 GLN A CA 1
ATOM 796 C C . GLN A 1 95 ? -1.393 -5.537 -7.789 1.00 88.50 95 GLN A C 1
ATOM 798 O O . GLN A 1 95 ? -2.480 -5.868 -7.333 1.00 88.50 95 GLN A O 1
ATOM 803 N N . GLN A 1 96 ? -0.462 -6.445 -8.101 1.00 84.12 96 GLN A N 1
ATOM 804 C CA . GLN A 1 96 ? -0.701 -7.897 -8.028 1.00 84.12 96 GLN A CA 1
ATOM 805 C C . GLN A 1 96 ? -0.064 -8.554 -6.800 1.00 84.12 96 GLN A C 1
ATOM 807 O O . GLN A 1 96 ? -0.565 -9.562 -6.309 1.00 84.12 96 GLN A O 1
ATOM 812 N N . HIS A 1 97 ? 1.046 -8.004 -6.305 1.00 77.38 97 HIS A N 1
ATOM 813 C CA . HIS A 1 97 ? 1.850 -8.560 -5.218 1.00 77.38 97 HIS A CA 1
ATOM 814 C C . HIS A 1 97 ? 1.987 -7.567 -4.081 1.00 77.38 97 HIS A C 1
ATOM 816 O O . HIS A 1 97 ? 2.953 -6.817 -3.934 1.00 77.38 97 HIS A O 1
ATOM 822 N N . SER A 1 98 ? 1.013 -7.669 -3.200 1.00 69.25 98 SER A N 1
ATOM 823 C CA . SER A 1 98 ? 0.780 -6.788 -2.074 1.00 69.25 98 SER A CA 1
ATOM 824 C C . SER A 1 98 ? 1.804 -6.883 -0.917 1.00 69.25 98 SER A C 1
ATOM 826 O O . SER A 1 98 ? 1.532 -6.362 0.159 1.00 69.25 98 SER A O 1
ATOM 828 N N . PHE A 1 99 ? 2.945 -7.568 -1.063 1.00 76.50 99 PHE A N 1
ATOM 829 C CA . PHE A 1 99 ? 3.901 -7.787 0.043 1.00 76.50 99 PHE A CA 1
ATOM 830 C C . PHE A 1 99 ? 5.301 -7.203 -0.179 1.00 76.50 99 PHE A C 1
ATOM 832 O O . PHE A 1 99 ? 6.132 -7.269 0.726 1.00 76.50 99 PHE A O 1
ATOM 839 N N . HIS A 1 100 ? 5.579 -6.642 -1.359 1.00 79.75 100 HIS A N 1
ATOM 840 C CA . HIS A 1 100 ? 6.907 -6.109 -1.686 1.00 79.75 100 HIS A CA 1
ATOM 841 C C . HIS A 1 100 ? 7.174 -4.720 -1.124 1.00 79.75 100 HIS A C 1
ATOM 843 O O . HIS A 1 100 ? 8.320 -4.389 -0.830 1.00 79.75 100 HIS A O 1
ATOM 849 N N . TYR A 1 101 ? 6.122 -3.926 -0.979 1.00 87.88 101 TYR A N 1
ATOM 850 C CA . TYR A 1 101 ? 6.211 -2.568 -0.481 1.00 87.88 101 TYR A CA 1
ATOM 851 C C . TYR A 1 101 ? 5.615 -2.494 0.915 1.00 87.88 101 TYR A C 1
ATOM 853 O O . TYR A 1 101 ? 4.883 -3.376 1.359 1.00 87.88 101 TYR A O 1
ATOM 861 N N . ARG A 1 102 ? 5.974 -1.436 1.625 1.00 91.50 102 ARG A N 1
ATOM 862 C CA . ARG A 1 102 ? 5.307 -1.028 2.850 1.00 91.50 102 ARG A CA 1
ATOM 863 C C . ARG A 1 102 ? 4.783 0.369 2.622 1.00 91.50 102 ARG A C 1
ATOM 865 O O . ARG A 1 102 ? 5.465 1.181 2.001 1.00 91.50 102 ARG A O 1
ATOM 872 N N . TRP A 1 103 ? 3.589 0.626 3.114 1.00 93.44 103 TRP A N 1
ATOM 873 C CA . TRP A 1 103 ? 2.859 1.854 2.867 1.00 93.44 103 TRP A CA 1
ATOM 874 C C . TRP A 1 103 ? 2.671 2.594 4.179 1.00 93.44 103 TRP A C 1
ATOM 876 O O . TRP A 1 103 ? 2.399 1.974 5.206 1.00 93.44 103 TRP A O 1
ATOM 886 N N . HIS A 1 104 ? 2.808 3.911 4.126 1.00 92.94 104 HIS A N 1
ATOM 887 C CA . HIS A 1 104 ? 2.400 4.851 5.161 1.00 92.94 104 HIS A CA 1
ATOM 888 C C . HIS A 1 104 ? 1.361 5.807 4.586 1.00 92.94 104 HIS A C 1
ATOM 890 O O . HIS A 1 104 ? 1.196 5.903 3.369 1.00 92.94 104 HIS A O 1
ATOM 896 N N . SER A 1 105 ? 0.656 6.505 5.470 1.00 92.44 105 SER A N 1
ATOM 897 C CA . SER A 1 105 ? -0.260 7.564 5.073 1.00 92.44 105 SER A CA 1
ATOM 898 C C . SER A 1 105 ? 0.064 8.865 5.797 1.00 92.44 105 SER A C 1
ATOM 900 O O . SER A 1 105 ? 0.514 8.858 6.945 1.00 92.44 105 SER A O 1
ATOM 902 N N . LYS A 1 106 ? -0.175 9.979 5.110 1.00 91.69 106 LYS A N 1
ATOM 903 C CA . LYS A 1 106 ? -0.105 11.332 5.660 1.00 91.69 106 LYS A CA 1
ATOM 904 C C . LYS A 1 106 ? -1.420 12.038 5.412 1.00 91.69 106 LYS A C 1
ATOM 906 O O . LYS A 1 106 ? -2.006 11.875 4.344 1.00 91.69 106 LYS A O 1
ATOM 911 N N . THR A 1 107 ? -1.842 12.847 6.371 1.00 90.44 107 THR A N 1
ATOM 912 C CA . THR A 1 107 ? -3.013 13.712 6.231 1.00 90.44 107 THR A CA 1
ATOM 913 C C . THR A 1 107 ? -2.574 15.132 5.886 1.00 90.44 107 THR A C 1
ATOM 915 O O . THR A 1 107 ? -1.564 15.627 6.391 1.00 90.44 107 THR A O 1
ATOM 918 N N . ILE A 1 108 ? -3.328 15.775 5.004 1.00 90.44 108 ILE A N 1
ATOM 919 C CA . ILE A 1 108 ? -3.069 17.107 4.476 1.00 90.44 108 ILE A CA 1
ATOM 920 C C . ILE A 1 108 ? -3.872 18.131 5.280 1.00 90.44 108 ILE A C 1
ATOM 922 O O . ILE A 1 108 ? -5.088 18.016 5.446 1.00 90.44 108 ILE A O 1
ATOM 926 N N . TYR A 1 109 ? -3.177 19.153 5.760 1.00 89.62 109 TYR A N 1
ATOM 927 C CA . TYR A 1 109 ? -3.720 20.219 6.590 1.00 89.62 109 TYR A CA 1
ATOM 928 C C . TYR A 1 109 ? -3.426 21.580 5.965 1.00 89.62 109 TYR A C 1
ATOM 930 O O . TYR A 1 109 ? -2.323 21.815 5.481 1.00 89.62 109 TYR A O 1
ATOM 938 N N . LYS A 1 110 ? -4.401 22.487 5.972 1.00 86.69 110 LYS A N 1
ATOM 939 C CA . 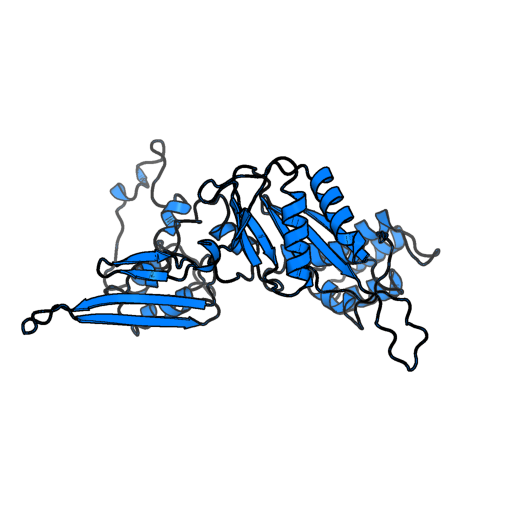LYS A 1 110 ? -4.221 23.890 5.560 1.00 86.69 110 LYS A CA 1
ATOM 940 C C . LYS A 1 110 ? -3.748 24.745 6.731 1.00 86.69 110 LYS A C 1
ATOM 942 O O . LYS A 1 110 ? -2.907 25.620 6.578 1.00 86.69 110 LYS A O 1
ATOM 947 N N . SER A 1 111 ? -4.280 24.453 7.911 1.00 82.44 111 SER A N 1
ATOM 948 C CA . SER A 1 111 ? -3.906 25.044 9.194 1.00 82.44 111 SER A CA 1
ATOM 949 C C . SER A 1 111 ? -3.801 23.936 10.245 1.00 82.44 111 SER A C 1
ATOM 951 O O . SER A 1 111 ? -4.082 22.777 9.949 1.00 82.44 111 SER A O 1
ATOM 953 N N . LYS A 1 112 ? -3.431 24.270 11.487 1.00 75.44 112 LYS A N 1
ATOM 954 C CA . LYS A 1 112 ? -3.193 23.292 12.567 1.00 75.44 112 LYS A CA 1
ATOM 955 C C . LYS A 1 112 ? -4.334 22.278 12.776 1.00 75.44 112 LYS A C 1
ATOM 957 O O . LYS A 1 112 ? -4.079 21.159 13.211 1.00 75.44 112 LYS A O 1
ATOM 962 N N . HIS A 1 113 ? -5.575 22.658 12.470 1.00 77.31 113 HIS A N 1
ATOM 963 C CA . HIS A 1 113 ? -6.757 21.822 12.708 1.00 77.31 113 HIS A CA 1
ATOM 964 C C . HIS A 1 113 ? -7.653 21.640 11.476 1.00 77.31 113 HIS A C 1
ATOM 966 O O . HIS A 1 113 ? -8.526 20.777 11.481 1.00 77.31 113 HIS A O 1
ATOM 972 N N . GLU A 1 114 ? -7.431 22.403 10.404 1.00 85.12 114 GLU A N 1
ATOM 973 C CA . GLU A 1 114 ? -8.251 22.338 9.194 1.00 85.12 114 GLU A CA 1
ATOM 974 C C . GLU A 1 114 ? -7.634 21.354 8.199 1.00 85.12 114 GLU A C 1
ATOM 976 O O . GLU A 1 114 ? -6.607 21.634 7.568 1.00 85.12 114 GLU A O 1
ATOM 981 N N . ARG A 1 115 ? -8.268 20.186 8.063 1.00 85.88 115 ARG A N 1
ATOM 982 C CA . ARG A 1 115 ? -7.947 19.235 6.996 1.00 85.88 115 ARG A CA 1
ATOM 983 C C . ARG A 1 115 ? -8.378 19.823 5.660 1.00 85.88 115 ARG A C 1
ATOM 985 O O . ARG A 1 115 ? -9.453 20.400 5.553 1.00 85.88 115 ARG A O 1
ATOM 992 N N . THR A 1 116 ? -7.539 19.658 4.648 1.00 82.81 116 THR A N 1
ATOM 993 C CA . THR A 1 116 ? -7.804 20.171 3.304 1.00 82.81 116 THR A CA 1
ATOM 994 C C . THR A 1 116 ? -7.532 19.101 2.272 1.00 82.81 116 THR A C 1
ATOM 996 O O . THR A 1 116 ? -6.596 18.313 2.404 1.00 82.81 116 THR A O 1
ATOM 999 N N . HIS A 1 117 ? -8.342 19.095 1.228 1.00 77.75 117 HIS A N 1
ATOM 1000 C CA . HIS A 1 117 ? -8.117 18.270 0.065 1.00 77.75 117 HIS A CA 1
ATOM 1001 C C . HIS A 1 117 ? -7.494 19.141 -1.039 1.00 77.75 117 HIS A C 1
ATOM 1003 O O . HIS A 1 117 ? -8.091 20.128 -1.474 1.00 77.75 117 HIS A O 1
ATOM 1009 N N . PRO A 1 118 ? -6.268 18.848 -1.500 1.00 68.19 118 PRO A N 1
ATOM 1010 C CA . PRO A 1 118 ? -5.708 19.582 -2.618 1.00 68.19 118 PRO A CA 1
ATOM 1011 C C . PRO A 1 118 ? -6.468 19.186 -3.883 1.00 68.19 118 PRO A C 1
ATOM 1013 O O . PRO A 1 118 ? -6.593 18.006 -4.207 1.00 68.19 118 PRO A O 1
ATOM 1016 N N . HIS A 1 119 ? -6.950 20.173 -4.633 1.00 72.31 119 HIS A N 1
ATOM 1017 C CA . HIS A 1 119 ? -7.352 19.933 -6.011 1.00 72.31 119 HIS A CA 1
ATOM 1018 C C . HIS A 1 119 ? -6.080 19.702 -6.836 1.00 72.31 119 HIS A C 1
ATOM 1020 O O . HIS A 1 119 ? -5.388 20.652 -7.207 1.00 72.31 119 HIS A O 1
ATOM 1026 N N . VAL A 1 120 ? -5.722 18.432 -7.033 1.00 73.56 120 VAL A N 1
ATOM 1027 C CA . VAL A 1 120 ? -4.509 18.043 -7.757 1.00 73.56 120 VAL A CA 1
ATOM 1028 C C . VAL A 1 120 ? -4.820 17.985 -9.247 1.00 73.56 120 VAL A C 1
ATOM 1030 O O . VAL A 1 120 ? -5.337 16.985 -9.743 1.00 73.56 120 VAL A O 1
ATOM 1033 N N . ASP A 1 121 ? -4.479 19.052 -9.966 1.00 84.88 121 ASP A N 1
ATOM 1034 C CA . ASP A 1 121 ? -4.317 18.960 -11.415 1.00 84.88 121 ASP A CA 1
ATOM 1035 C C . ASP A 1 121 ? -3.119 18.044 -11.703 1.00 84.88 121 ASP A C 1
ATOM 1037 O O . ASP A 1 121 ? -1.998 18.306 -11.258 1.00 84.88 121 ASP A O 1
ATOM 1041 N N . ARG A 1 122 ? -3.378 16.929 -12.391 1.00 84.75 122 ARG A N 1
ATOM 1042 C CA . ARG A 1 122 ? -2.419 15.834 -12.577 1.00 84.75 122 ARG A CA 1
ATOM 1043 C C . ARG A 1 122 ? -1.199 16.291 -13.363 1.00 84.75 122 ARG A C 1
ATOM 1045 O O . ARG A 1 122 ? -0.081 15.967 -12.965 1.00 84.75 122 ARG A O 1
ATOM 1052 N N . ASP A 1 123 ? -1.411 17.051 -14.431 1.00 88.62 123 ASP A N 1
ATOM 1053 C CA . ASP A 1 123 ? -0.329 17.468 -15.319 1.00 88.62 123 ASP A CA 1
ATOM 1054 C C . ASP A 1 123 ? 0.509 18.557 -14.645 1.00 88.62 123 ASP A C 1
ATOM 1056 O O . ASP A 1 123 ? 1.735 18.453 -14.580 1.00 88.62 123 ASP A O 1
ATOM 1060 N N . ALA A 1 124 ? -0.145 19.543 -14.020 1.00 89.50 124 ALA A N 1
ATOM 1061 C CA . ALA A 1 124 ? 0.546 20.563 -13.236 1.00 89.50 124 ALA A CA 1
ATOM 1062 C C . ALA A 1 124 ? 1.344 19.955 -12.069 1.00 89.50 124 ALA A C 1
ATOM 1064 O O . ALA A 1 124 ? 2.488 20.343 -11.828 1.00 89.50 124 ALA A O 1
ATOM 1065 N N . PHE A 1 125 ? 0.775 18.971 -11.365 1.00 90.75 125 PHE A N 1
ATOM 1066 C CA . PHE A 1 125 ? 1.446 18.273 -10.272 1.00 90.75 125 PHE A CA 1
ATOM 1067 C C . PHE A 1 125 ? 2.713 17.557 -10.742 1.00 90.75 125 PHE A C 1
ATOM 1069 O O . PHE A 1 125 ? 3.772 17.729 -10.132 1.00 90.75 125 PHE A O 1
ATOM 1076 N N . VAL A 1 126 ? 2.624 16.778 -11.826 1.00 92.06 126 VAL A N 1
ATOM 1077 C CA . VAL A 1 126 ? 3.777 16.056 -12.379 1.00 92.06 126 VAL A CA 1
ATOM 1078 C C . VAL A 1 126 ? 4.848 17.037 -12.840 1.00 92.06 126 VAL A C 1
ATOM 1080 O O . VAL A 1 126 ? 6.011 16.840 -12.494 1.00 92.06 126 VAL A O 1
ATOM 1083 N N . ASN A 1 127 ? 4.470 18.120 -13.522 1.00 92.31 127 ASN A N 1
ATOM 1084 C CA . ASN A 1 127 ? 5.412 19.131 -14.002 1.00 92.31 127 ASN A CA 1
ATOM 1085 C C . ASN A 1 127 ? 6.175 19.794 -12.846 1.00 92.31 127 ASN A C 1
ATOM 1087 O O . ASN A 1 127 ? 7.404 19.812 -12.848 1.00 92.31 127 ASN A O 1
ATOM 1091 N N . VAL A 1 128 ? 5.479 20.251 -11.798 1.00 92.88 128 VAL A N 1
ATOM 1092 C CA . VAL A 1 128 ? 6.133 20.887 -10.638 1.00 92.88 128 VAL A CA 1
ATOM 1093 C C . VAL A 1 128 ? 7.014 19.896 -9.871 1.00 92.88 128 VAL A C 1
ATOM 1095 O O . VAL A 1 128 ? 8.112 20.246 -9.420 1.00 92.88 128 VAL A O 1
ATOM 1098 N N . LEU A 1 129 ? 6.553 18.651 -9.713 1.00 93.31 129 LEU A N 1
ATOM 1099 C CA . LEU A 1 129 ? 7.326 17.592 -9.068 1.00 93.31 129 LEU A CA 1
ATOM 1100 C C . LEU A 1 129 ? 8.613 17.307 -9.855 1.00 93.31 129 LEU A C 1
ATOM 1102 O O . LEU A 1 129 ? 9.700 17.241 -9.275 1.00 93.31 129 LEU A O 1
ATOM 1106 N N . TYR A 1 130 ? 8.493 17.207 -11.175 1.00 92.06 130 TYR A N 1
ATOM 1107 C CA . TYR A 1 130 ? 9.591 16.964 -12.096 1.00 92.06 130 TYR A CA 1
ATOM 1108 C C . TYR A 1 130 ? 10.619 18.102 -12.089 1.00 92.06 130 TYR A C 1
ATOM 1110 O O . TYR A 1 130 ? 11.806 17.860 -11.862 1.00 92.06 130 TYR A O 1
ATOM 1118 N N . GLU A 1 131 ? 10.181 19.353 -12.235 1.00 92.56 131 GLU A N 1
ATOM 1119 C CA . GLU A 1 131 ? 11.042 20.544 -12.181 1.00 92.56 131 GLU A CA 1
ATOM 1120 C C . GLU A 1 131 ? 11.786 20.680 -10.848 1.00 92.56 131 GLU A C 1
ATOM 1122 O O . GLU A 1 131 ? 12.898 21.208 -10.786 1.00 92.56 131 GLU A O 1
ATOM 1127 N N . THR A 1 132 ? 11.180 20.223 -9.751 1.00 93.19 132 THR A N 1
ATOM 1128 C CA . THR A 1 132 ? 11.802 20.293 -8.425 1.00 93.19 132 THR A CA 1
ATOM 1129 C C . THR A 1 132 ? 12.897 19.238 -8.261 1.00 93.19 132 THR A C 1
ATOM 1131 O O . THR A 1 132 ? 13.977 19.545 -7.748 1.00 93.19 132 THR A O 1
ATOM 1134 N N . LEU A 1 133 ? 12.646 18.003 -8.705 1.00 93.50 133 LEU A N 1
ATOM 1135 C CA . LEU A 1 133 ? 13.567 16.876 -8.523 1.00 93.50 133 LEU A CA 1
ATOM 1136 C C . LEU A 1 133 ? 14.729 16.884 -9.528 1.00 93.50 133 LEU A C 1
ATOM 1138 O O . LEU A 1 133 ? 15.876 16.637 -9.142 1.00 93.50 133 LEU A O 1
ATOM 1142 N N . THR A 1 134 ? 14.470 17.267 -10.782 1.00 91.31 134 THR A N 1
ATOM 1143 C CA . THR A 1 134 ? 15.476 17.295 -11.864 1.00 91.31 134 THR A CA 1
ATOM 1144 C C . THR A 1 134 ? 16.585 18.334 -11.693 1.00 91.31 134 THR A C 1
ATOM 1146 O O . THR A 1 134 ? 17.574 18.297 -12.433 1.00 91.31 134 THR A O 1
ATOM 1149 N N . LYS A 1 135 ? 16.448 19.240 -10.714 1.00 90.50 135 LYS A N 1
ATOM 1150 C CA . LYS A 1 135 ? 17.503 20.169 -10.276 1.00 90.50 135 LYS A CA 1
ATOM 1151 C C . LYS A 1 135 ? 18.661 19.464 -9.577 1.00 90.50 135 LYS A C 1
ATOM 1153 O O . LYS A 1 135 ? 19.774 19.971 -9.611 1.00 90.50 135 LYS A O 1
ATOM 1158 N N . HIS A 1 136 ? 18.391 18.323 -8.947 1.00 87.62 136 HIS A N 1
ATOM 1159 C CA . HIS A 1 136 ? 19.361 17.617 -8.111 1.00 87.62 136 HIS A CA 1
ATOM 1160 C C . HIS A 1 136 ? 19.722 16.244 -8.685 1.00 87.62 136 HIS A C 1
ATOM 1162 O O . HIS A 1 136 ? 20.888 15.877 -8.670 1.00 87.62 136 HIS A O 1
ATOM 1168 N N . HIS A 1 137 ? 18.738 15.499 -9.204 1.00 91.38 137 HIS A N 1
ATOM 1169 C CA . HIS A 1 137 ? 18.924 14.112 -9.642 1.00 91.38 137 HIS A CA 1
ATOM 1170 C C . HIS A 1 137 ? 18.268 13.862 -10.997 1.00 91.38 137 HIS A C 1
ATOM 1172 O O . HIS A 1 137 ? 17.252 14.476 -11.334 1.00 91.38 137 HIS A O 1
ATOM 1178 N N . TYR A 1 138 ? 18.789 12.891 -11.746 1.00 92.75 138 TYR A N 1
ATOM 1179 C CA . TYR A 1 138 ? 18.068 12.349 -12.895 1.00 92.75 138 TYR A CA 1
ATOM 1180 C C . TYR A 1 138 ? 16.799 11.681 -12.378 1.00 92.75 138 TYR A C 1
ATOM 1182 O O . TYR A 1 138 ? 16.854 10.833 -11.490 1.00 92.75 138 TYR A O 1
ATOM 1190 N N . THR A 1 139 ? 15.649 12.104 -12.889 1.00 93.62 139 THR A N 1
ATOM 1191 C CA . THR A 1 139 ? 14.355 11.714 -12.333 1.00 93.62 139 THR A CA 1
ATOM 1192 C C . THR A 1 139 ? 13.477 11.148 -13.430 1.00 93.62 139 THR A C 1
ATOM 1194 O O . THR A 1 139 ? 13.346 11.743 -14.496 1.00 93.62 139 THR A O 1
ATOM 1197 N N . HIS A 1 140 ? 12.840 10.019 -13.139 1.00 94.69 140 HIS A N 1
ATOM 1198 C CA . HIS A 1 140 ? 11.763 9.464 -13.944 1.00 94.69 140 HIS A CA 1
ATOM 1199 C C . HIS A 1 140 ? 10.497 9.371 -13.099 1.00 94.69 140 HIS A C 1
ATOM 1201 O O . HIS A 1 140 ? 10.534 8.893 -11.960 1.00 94.69 140 HIS A O 1
ATOM 1207 N N . ILE A 1 141 ? 9.384 9.855 -13.648 1.00 94.81 141 ILE A N 1
ATOM 1208 C CA . ILE A 1 141 ? 8.075 9.817 -12.999 1.00 94.81 141 ILE A CA 1
ATOM 1209 C C . ILE A 1 141 ? 7.128 9.045 -13.907 1.00 94.81 141 ILE A C 1
ATOM 1211 O O . ILE A 1 141 ? 6.894 9.426 -15.049 1.00 94.81 141 ILE A O 1
ATOM 1215 N N . TYR A 1 142 ? 6.555 7.965 -13.384 1.00 95.06 142 TYR A N 1
ATOM 1216 C CA . TYR A 1 142 ? 5.565 7.166 -14.091 1.00 95.06 142 TYR A CA 1
ATOM 1217 C C . TYR A 1 142 ? 4.231 7.185 -13.353 1.00 95.06 142 TYR A C 1
ATOM 1219 O O . TYR A 1 142 ? 4.152 6.814 -12.182 1.00 95.06 142 TYR A O 1
ATOM 1227 N N . GLN A 1 143 ? 3.172 7.584 -14.051 1.00 94.12 143 GLN A N 1
ATOM 1228 C CA . GLN A 1 143 ? 1.820 7.638 -13.505 1.00 94.12 143 GLN A CA 1
ATOM 1229 C C . GLN A 1 143 ? 0.975 6.443 -13.963 1.00 94.12 143 GLN A C 1
ATOM 1231 O O . GLN A 1 143 ? 1.009 6.052 -15.132 1.00 94.12 143 GLN A O 1
ATOM 1236 N N . PHE A 1 144 ? 0.198 5.853 -13.052 1.00 93.81 144 PHE A N 1
ATOM 1237 C CA . PHE A 1 144 ? -0.755 4.788 -13.370 1.00 93.81 144 PHE A CA 1
ATOM 1238 C C . PHE A 1 144 ? -1.930 4.723 -12.388 1.00 93.81 144 PHE A C 1
ATOM 1240 O O . PHE A 1 144 ? -1.774 4.908 -11.183 1.00 93.81 144 PHE A O 1
ATOM 1247 N N . ARG A 1 145 ? -3.118 4.404 -12.904 1.00 93.50 145 ARG A N 1
ATOM 1248 C CA . ARG A 1 145 ? -4.309 4.155 -12.086 1.00 93.50 145 ARG A CA 1
ATOM 1249 C C . ARG A 1 145 ? -4.272 2.738 -11.512 1.00 93.50 145 ARG A C 1
ATOM 1251 O O . ARG A 1 145 ? -3.871 1.798 -12.205 1.00 93.50 145 ARG A O 1
ATOM 1258 N N . HIS A 1 146 ? -4.683 2.569 -10.260 1.00 92.75 146 HIS A N 1
ATOM 1259 C CA . HIS A 1 146 ? -4.863 1.245 -9.671 1.00 92.75 146 HIS A CA 1
ATOM 1260 C C . HIS A 1 146 ? -6.079 0.545 -10.296 1.00 92.75 146 HIS A C 1
ATOM 1262 O O . HIS A 1 146 ? -7.127 1.158 -10.467 1.00 92.75 146 HIS A O 1
ATOM 1268 N N . ASN A 1 147 ? -5.964 -0.741 -10.643 1.00 90.31 147 ASN A N 1
ATOM 1269 C CA . ASN A 1 147 ? -7.026 -1.421 -11.402 1.00 90.31 147 ASN A CA 1
ATOM 1270 C C . ASN A 1 147 ? -8.314 -1.610 -10.584 1.00 90.31 147 ASN A C 1
ATOM 1272 O O . ASN A 1 147 ? -9.403 -1.519 -11.135 1.00 90.31 147 ASN A O 1
ATOM 1276 N N . ASN A 1 148 ? -8.175 -1.870 -9.279 1.00 89.38 148 ASN A N 1
ATOM 1277 C CA . ASN A 1 148 ? -9.293 -2.240 -8.401 1.00 89.38 148 ASN A CA 1
ATOM 1278 C C . ASN A 1 148 ? -9.699 -1.135 -7.417 1.00 89.38 148 ASN A C 1
ATOM 1280 O O . ASN A 1 148 ? -10.683 -1.288 -6.705 1.00 89.38 148 ASN A O 1
ATOM 1284 N N . LEU A 1 149 ? -8.909 -0.064 -7.313 1.00 90.00 149 LEU A N 1
ATOM 1285 C CA . LEU A 1 149 ? -9.097 0.979 -6.304 1.00 90.00 149 LEU A CA 1
ATOM 1286 C C . LEU A 1 149 ? -9.132 2.342 -6.992 1.00 90.00 149 LEU A C 1
ATOM 1288 O O . LEU A 1 149 ? -8.422 2.510 -7.988 1.00 90.00 149 LEU A O 1
ATOM 1292 N N . PRO A 1 150 ? -9.877 3.323 -6.458 1.00 91.25 150 PRO A N 1
ATOM 1293 C CA . PRO A 1 150 ? -9.898 4.693 -6.966 1.00 91.25 150 PRO A CA 1
ATOM 1294 C C . PRO A 1 150 ? -8.619 5.441 -6.553 1.00 91.25 150 PRO A C 1
ATOM 1296 O O . PRO A 1 150 ? -8.658 6.456 -5.863 1.00 91.25 150 PRO A O 1
ATOM 1299 N N . LEU A 1 151 ? -7.458 4.892 -6.920 1.00 91.31 151 LEU A N 1
ATOM 1300 C CA . LEU A 1 151 ? -6.141 5.421 -6.592 1.00 91.31 151 LEU A CA 1
ATOM 1301 C C . LEU A 1 151 ? -5.381 5.795 -7.861 1.00 91.31 151 LEU A C 1
ATOM 1303 O O . LEU A 1 151 ? -5.218 4.984 -8.778 1.00 91.31 151 LEU A O 1
ATOM 1307 N N . MET A 1 152 ? -4.847 7.009 -7.853 1.00 92.19 152 MET A N 1
ATOM 1308 C CA . MET A 1 152 ? -3.896 7.514 -8.827 1.00 92.19 152 MET A CA 1
ATOM 1309 C C . MET A 1 152 ? -2.490 7.418 -8.231 1.00 92.19 152 MET A C 1
ATOM 1311 O O . MET A 1 152 ? -2.153 8.137 -7.290 1.00 92.19 152 MET A O 1
ATOM 1315 N N . CYS A 1 153 ? -1.676 6.497 -8.745 1.00 93.94 153 CYS A N 1
ATOM 1316 C CA . CYS A 1 153 ? -0.326 6.235 -8.261 1.00 93.94 153 CYS A CA 1
ATOM 1317 C C . CYS A 1 153 ? 0.736 6.896 -9.148 1.00 93.94 153 CYS A C 1
ATOM 1319 O O . CYS A 1 153 ? 0.682 6.837 -10.376 1.00 93.94 153 CYS A O 1
ATOM 1321 N N . TYR A 1 154 ? 1.752 7.450 -8.499 1.00 95.31 154 TYR A N 1
ATOM 1322 C CA . TYR A 1 154 ? 2.935 8.061 -9.081 1.00 95.31 154 TYR A CA 1
ATOM 1323 C C . TYR A 1 154 ? 4.161 7.311 -8.572 1.00 95.31 154 TYR A C 1
ATOM 1325 O O . TYR A 1 154 ? 4.435 7.263 -7.372 1.00 95.31 154 TYR A O 1
ATOM 1333 N N . ARG A 1 155 ? 4.890 6.701 -9.498 1.00 95.69 155 ARG A N 1
ATOM 1334 C CA . ARG A 1 155 ? 6.175 6.053 -9.270 1.00 95.69 155 ARG A CA 1
ATOM 1335 C C . ARG A 1 155 ? 7.268 7.073 -9.552 1.00 95.69 155 ARG A C 1
ATOM 1337 O O . ARG A 1 155 ? 7.421 7.492 -10.692 1.00 95.69 155 ARG A O 1
ATOM 1344 N N . VAL A 1 156 ? 8.023 7.447 -8.531 1.00 95.50 156 VAL A N 1
ATOM 1345 C CA . VAL A 1 156 ? 9.163 8.358 -8.628 1.00 95.50 156 VAL A CA 1
ATOM 1346 C C . VAL A 1 156 ? 10.437 7.539 -8.472 1.00 95.50 156 VAL A C 1
ATOM 1348 O O . VAL A 1 156 ? 10.650 6.889 -7.447 1.00 95.50 156 VAL A O 1
ATOM 1351 N N . GLN A 1 157 ? 11.284 7.554 -9.495 1.00 94.25 157 GLN A N 1
ATOM 1352 C CA . GLN A 1 157 ? 12.593 6.919 -9.458 1.00 94.25 157 GLN A CA 1
ATOM 1353 C C . GLN A 1 157 ? 13.675 7.963 -9.702 1.00 94.25 157 GLN A C 1
ATOM 1355 O O . GLN A 1 157 ? 13.663 8.663 -10.713 1.00 94.25 157 GLN A O 1
ATOM 1360 N N . LEU A 1 158 ? 14.602 8.049 -8.753 1.00 93.69 158 LEU A N 1
ATOM 1361 C CA . LEU A 1 158 ? 15.788 8.885 -8.859 1.00 93.69 158 LEU A CA 1
ATOM 1362 C C . LEU A 1 158 ? 16.965 8.034 -9.335 1.00 93.69 158 LEU A C 1
ATOM 1364 O O . LEU A 1 158 ? 17.050 6.840 -9.035 1.00 93.69 158 LEU A O 1
ATOM 1368 N N . PHE A 1 159 ? 17.878 8.666 -10.054 1.00 92.44 159 PHE A N 1
ATOM 1369 C CA . PHE A 1 159 ? 19.126 8.069 -10.485 1.00 92.44 159 PHE A CA 1
ATOM 1370 C C . PHE A 1 159 ? 20.277 9.015 -10.184 1.00 92.44 159 PHE A C 1
ATOM 1372 O O . PHE A 1 159 ? 20.155 10.236 -10.340 1.00 92.44 159 PHE A O 1
ATOM 1379 N N . ASP A 1 160 ? 21.394 8.425 -9.785 1.00 88.88 160 ASP A N 1
ATOM 1380 C CA . ASP A 1 160 ? 22.620 9.143 -9.481 1.00 88.88 160 ASP A CA 1
ATOM 1381 C C . ASP A 1 160 ? 23.759 8.670 -10.383 1.00 88.88 160 ASP A C 1
ATOM 1383 O O . ASP A 1 160 ? 23.739 7.558 -10.924 1.00 88.88 160 ASP A O 1
ATOM 1387 N N . ARG A 1 161 ? 24.758 9.527 -10.570 1.00 86.50 161 ARG A N 1
ATOM 1388 C CA . ARG A 1 161 ? 25.995 9.116 -11.228 1.00 86.50 161 ARG A CA 1
ATOM 1389 C C . ARG A 1 161 ? 26.856 8.366 -10.215 1.00 86.50 161 ARG A C 1
ATOM 1391 O O . ARG A 1 161 ? 26.970 8.811 -9.075 1.00 86.50 161 ARG A O 1
ATOM 1398 N N . PRO A 1 162 ? 27.472 7.237 -10.597 1.00 80.00 162 PRO A N 1
ATOM 1399 C CA . PRO A 1 162 ? 28.399 6.564 -9.704 1.00 80.00 162 PRO A CA 1
ATOM 1400 C C . PRO A 1 162 ? 29.535 7.529 -9.346 1.00 80.00 162 PRO A C 1
ATOM 1402 O O . PRO A 1 162 ? 30.117 8.169 -10.224 1.00 80.00 162 PRO A O 1
ATOM 1405 N N . VAL A 1 163 ? 29.849 7.645 -8.053 1.00 72.00 163 VAL A N 1
ATOM 1406 C CA . VAL A 1 163 ? 31.038 8.380 -7.611 1.00 72.00 163 VAL A CA 1
ATOM 1407 C C . VAL A 1 163 ? 32.239 7.671 -8.224 1.00 72.00 163 VAL A C 1
ATOM 1409 O O . VAL A 1 163 ? 32.389 6.463 -8.041 1.00 72.00 163 VAL A O 1
ATOM 1412 N N . ALA A 1 164 ? 33.060 8.399 -8.981 1.00 62.59 164 ALA A N 1
ATOM 1413 C CA . ALA A 1 164 ? 34.249 7.843 -9.611 1.00 62.59 164 ALA A CA 1
ATOM 1414 C C . ALA A 1 164 ? 35.209 7.338 -8.523 1.00 62.59 164 ALA A C 1
ATOM 1416 O O . ALA A 1 164 ? 35.993 8.101 -7.962 1.00 62.59 164 ALA A O 1
ATOM 1417 N N . SER A 1 165 ? 35.135 6.050 -8.191 1.00 57.50 165 SER A N 1
ATOM 1418 C CA . SER A 1 165 ? 36.176 5.388 -7.421 1.00 57.50 165 SER A CA 1
ATOM 1419 C C . SER A 1 165 ? 37.400 5.276 -8.321 1.00 57.50 165 SER A C 1
ATOM 1421 O O . SER A 1 165 ? 37.318 4.734 -9.423 1.00 57.50 165 SER A O 1
ATOM 1423 N N . SER A 1 166 ? 38.524 5.822 -7.867 1.00 51.34 166 SER A N 1
ATOM 1424 C CA . SER A 1 166 ? 39.823 5.747 -8.530 1.00 51.34 166 SER A CA 1
ATOM 1425 C C . SER A 1 166 ? 40.264 4.286 -8.678 1.00 51.34 166 SER A C 1
ATOM 1427 O O . SER A 1 166 ? 40.883 3.730 -7.777 1.00 51.34 166 SER A O 1
ATOM 1429 N N . GLY A 1 167 ? 39.902 3.664 -9.802 1.00 53.34 167 GLY A N 1
ATOM 1430 C CA . GLY A 1 167 ? 40.289 2.301 -10.168 1.00 53.34 167 GLY A CA 1
ATOM 1431 C C . GLY A 1 167 ? 39.209 1.579 -10.979 1.00 53.34 167 GLY A C 1
ATOM 1432 O O . GLY A 1 167 ? 38.208 1.150 -10.424 1.00 53.34 167 GLY A O 1
ATOM 1433 N N . GLU A 1 168 ? 39.451 1.456 -12.287 1.00 50.53 168 GLU A N 1
ATOM 1434 C CA . GLU A 1 168 ? 38.911 0.451 -13.224 1.00 50.53 168 GLU A CA 1
ATOM 1435 C C . GLU A 1 168 ? 37.384 0.201 -13.289 1.00 50.53 168 GLU A C 1
ATOM 1437 O O . GLU A 1 168 ? 36.816 -0.576 -12.525 1.00 50.53 168 GLU A O 1
ATOM 1442 N N . ASN A 1 169 ? 36.728 0.739 -14.332 1.00 47.56 169 ASN A N 1
ATOM 1443 C CA . ASN A 1 169 ? 36.064 -0.047 -15.395 1.00 47.56 169 ASN A CA 1
ATOM 1444 C C . ASN A 1 169 ? 35.279 0.853 -16.371 1.00 47.56 169 ASN A C 1
ATOM 1446 O O . ASN A 1 169 ? 34.519 1.726 -15.963 1.00 47.56 169 ASN A O 1
ATOM 1450 N N . GLN A 1 170 ? 35.380 0.562 -17.672 1.00 49.38 170 GLN A N 1
ATOM 1451 C CA . GLN A 1 170 ? 34.758 1.276 -18.807 1.00 49.38 170 GLN A CA 1
ATOM 1452 C C . GLN A 1 170 ? 33.208 1.181 -18.876 1.00 49.38 170 GLN A C 1
ATOM 1454 O O . GLN A 1 170 ? 32.603 1.457 -19.907 1.00 49.38 170 GLN A O 1
ATOM 1459 N N . HIS A 1 171 ? 32.539 0.800 -17.781 1.00 50.47 171 HIS A N 1
ATOM 1460 C CA . HIS A 1 171 ? 31.075 0.806 -17.633 1.00 50.47 171 HIS A CA 1
ATOM 1461 C C . HIS A 1 171 ? 30.548 2.023 -16.839 1.00 50.47 171 HIS A C 1
ATOM 1463 O O . HIS A 1 171 ? 29.366 2.069 -16.493 1.00 50.47 171 HIS A O 1
ATOM 1469 N N . SER A 1 172 ? 31.409 3.007 -16.564 1.00 54.84 172 SER A N 1
ATOM 1470 C CA . SER A 1 172 ? 31.214 4.096 -15.595 1.00 54.84 172 SER A CA 1
ATOM 1471 C C . SER A 1 172 ? 30.197 5.188 -15.962 1.00 54.84 172 SER A C 1
ATOM 1473 O O . SER A 1 172 ? 29.904 6.020 -15.111 1.00 54.84 172 SER A O 1
ATOM 1475 N N . ASP A 1 173 ? 29.626 5.188 -17.172 1.00 65.75 173 ASP A N 1
ATOM 1476 C CA . ASP A 1 173 ? 28.651 6.213 -17.602 1.00 65.75 173 ASP A CA 1
ATOM 1477 C C . ASP A 1 173 ? 27.183 5.846 -17.328 1.00 65.75 173 ASP A C 1
ATOM 1479 O O . ASP A 1 173 ? 26.277 6.661 -17.533 1.00 65.75 173 ASP A O 1
ATOM 1483 N N . LYS A 1 174 ? 26.903 4.620 -16.867 1.00 79.62 174 LYS A N 1
ATOM 1484 C CA . LYS A 1 174 ? 25.527 4.215 -16.558 1.00 79.62 174 LYS A CA 1
ATOM 1485 C C . LYS A 1 174 ? 25.089 4.774 -15.210 1.00 79.62 174 LYS A C 1
ATOM 1487 O O . LYS A 1 174 ? 25.779 4.626 -14.204 1.00 79.62 174 LYS A O 1
ATOM 1492 N N . LEU A 1 175 ? 23.902 5.375 -15.197 1.00 87.25 175 LEU A N 1
ATOM 1493 C CA . LEU A 1 175 ? 23.290 5.893 -13.985 1.00 87.25 175 LEU A CA 1
ATOM 1494 C C . LEU A 1 175 ? 22.910 4.737 -13.055 1.00 87.25 175 LEU A C 1
ATOM 1496 O O . LEU A 1 175 ? 22.369 3.715 -13.493 1.00 87.25 175 LEU A O 1
ATOM 1500 N N . VAL A 1 176 ? 23.172 4.925 -11.766 1.00 86.75 176 VAL A N 1
ATOM 1501 C CA . VAL A 1 176 ? 22.795 3.991 -10.710 1.00 86.75 176 VAL A CA 1
ATOM 1502 C C . VAL A 1 176 ? 21.394 4.346 -10.236 1.00 86.75 176 VAL A C 1
ATOM 1504 O O . VAL A 1 176 ? 21.115 5.478 -9.839 1.00 86.75 176 VAL A O 1
ATOM 1507 N N . ALA A 1 177 ? 20.496 3.368 -10.287 1.00 87.94 177 ALA A N 1
ATOM 1508 C CA . ALA A 1 177 ? 19.134 3.536 -9.816 1.00 87.94 177 ALA A CA 1
ATOM 1509 C C . ALA A 1 177 ? 19.058 3.562 -8.288 1.00 87.94 177 ALA A C 1
ATOM 1511 O O . ALA A 1 177 ? 19.564 2.667 -7.611 1.00 87.94 177 ALA A O 1
ATOM 1512 N N . ILE A 1 178 ? 18.344 4.551 -7.761 1.00 88.25 178 ILE A N 1
ATOM 1513 C CA . ILE A 1 178 ? 17.956 4.614 -6.353 1.00 88.25 178 ILE A CA 1
ATOM 1514 C C . ILE A 1 178 ? 16.637 3.843 -6.167 1.00 88.25 178 ILE A C 1
ATOM 1516 O O . ILE A 1 178 ? 15.873 3.628 -7.117 1.00 88.25 178 ILE A O 1
ATOM 1520 N N . GLN A 1 179 ? 16.377 3.408 -4.930 1.00 86.62 179 GLN A N 1
ATOM 1521 C CA . GLN A 1 179 ? 15.118 2.800 -4.499 1.00 86.62 179 GLN A CA 1
ATOM 1522 C C . GLN A 1 179 ? 13.908 3.614 -4.993 1.00 86.62 179 GLN A C 1
ATOM 1524 O O . GLN A 1 179 ? 13.846 4.837 -4.862 1.00 86.62 179 GLN A O 1
ATOM 1529 N N . THR A 1 180 ? 12.932 2.919 -5.576 1.00 91.50 180 THR A N 1
ATOM 1530 C CA . THR A 1 180 ? 11.717 3.536 -6.111 1.00 91.50 180 THR A CA 1
ATOM 1531 C C . THR A 1 180 ? 10.774 3.983 -4.999 1.00 91.50 180 THR A C 1
ATOM 1533 O O . THR A 1 180 ? 10.424 3.198 -4.114 1.00 91.50 180 THR A O 1
ATOM 1536 N N . TYR A 1 181 ? 10.276 5.210 -5.116 1.00 95.12 181 TYR A N 1
ATOM 1537 C CA . TYR A 1 181 ? 9.322 5.797 -4.191 1.00 95.12 181 TYR A CA 1
ATOM 1538 C C . TYR A 1 181 ? 7.942 5.924 -4.837 1.00 95.12 181 TYR A C 1
ATOM 1540 O O . TYR A 1 181 ? 7.820 6.414 -5.957 1.00 95.12 181 TYR A O 1
ATOM 1548 N N . TYR A 1 182 ? 6.890 5.501 -4.141 1.00 95.50 182 TYR A N 1
ATOM 1549 C CA . TYR A 1 182 ? 5.518 5.607 -4.626 1.00 95.50 182 TYR A CA 1
ATOM 1550 C C . TYR A 1 182 ? 4.746 6.636 -3.821 1.00 95.50 182 TYR A C 1
ATOM 1552 O O . TYR A 1 182 ? 4.874 6.702 -2.598 1.00 95.50 182 TYR A O 1
ATOM 1560 N N . VAL A 1 183 ? 3.905 7.390 -4.518 1.00 94.69 183 VAL A N 1
ATOM 1561 C CA . VAL A 1 183 ? 2.923 8.313 -3.948 1.00 94.69 183 VAL A CA 1
ATOM 1562 C C . VAL A 1 183 ? 1.586 8.017 -4.605 1.00 94.69 183 VAL A C 1
ATOM 1564 O O . VAL A 1 183 ? 1.507 7.933 -5.824 1.00 94.69 183 VAL A O 1
ATOM 1567 N N . ALA A 1 184 ? 0.537 7.827 -3.822 1.00 92.75 184 ALA A N 1
ATOM 1568 C CA . ALA A 1 184 ? -0.795 7.522 -4.305 1.00 92.75 184 ALA A CA 1
ATOM 1569 C C . ALA A 1 184 ? -1.812 8.488 -3.700 1.00 92.75 184 ALA A C 1
ATOM 1571 O O . ALA A 1 184 ? -1.836 8.712 -2.487 1.00 92.75 184 ALA A O 1
ATOM 1572 N N . PHE A 1 185 ? -2.655 9.028 -4.572 1.00 90.12 185 PHE A N 1
ATOM 1573 C CA . PHE A 1 185 ? -3.762 9.910 -4.234 1.00 90.12 185 PHE A CA 1
ATOM 1574 C C . PHE A 1 185 ? -5.076 9.196 -4.506 1.00 90.12 185 PHE A C 1
ATOM 1576 O O . PHE A 1 185 ? -5.165 8.387 -5.430 1.00 90.12 185 PHE A O 1
ATOM 1583 N N . MET A 1 186 ? -6.092 9.505 -3.712 1.00 87.75 186 MET A N 1
ATOM 1584 C CA . MET A 1 186 ? -7.454 9.075 -4.006 1.00 87.75 186 MET A CA 1
ATOM 1585 C C . MET A 1 186 ? -8.004 9.957 -5.122 1.00 87.75 186 MET A C 1
ATOM 1587 O O . MET A 1 186 ? -7.764 11.162 -5.136 1.00 87.75 186 MET A O 1
ATOM 1591 N N . GLU A 1 187 ? -8.668 9.347 -6.098 1.00 79.50 187 GLU A N 1
ATOM 1592 C CA . GLU A 1 187 ? -9.253 10.098 -7.210 1.00 79.50 187 GLU A CA 1
ATOM 1593 C C . GLU A 1 187 ? -10.468 10.920 -6.775 1.00 79.50 187 GLU A C 1
ATOM 1595 O O . GLU A 1 187 ? -10.701 11.990 -7.335 1.00 79.50 187 GLU A O 1
ATOM 1600 N N . ASP A 1 188 ? -11.188 10.453 -5.752 1.00 67.19 188 ASP A N 1
ATOM 1601 C CA . ASP A 1 188 ? -12.292 11.186 -5.146 1.00 67.19 188 ASP A CA 1
ATOM 1602 C C . ASP A 1 188 ? -11.723 12.273 -4.230 1.00 67.19 188 ASP A C 1
ATOM 1604 O O . ASP A 1 188 ? -11.100 12.010 -3.196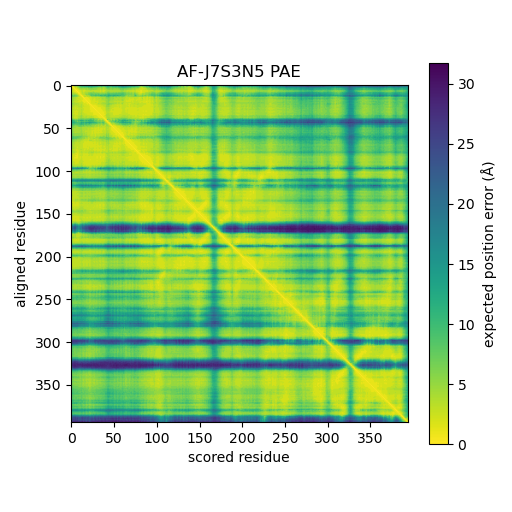 1.00 67.19 188 ASP A O 1
ATOM 1608 N N . SER A 1 189 ? -11.894 13.520 -4.658 1.00 60.38 189 SER A N 1
ATOM 1609 C CA . SER A 1 189 ? -11.129 14.670 -4.183 1.00 60.38 189 SER A CA 1
ATOM 1610 C C . SER A 1 189 ? -11.489 15.164 -2.784 1.00 60.38 189 SER A C 1
ATOM 1612 O O . SER A 1 189 ? -11.070 16.256 -2.444 1.00 60.38 189 SER A O 1
ATOM 1614 N N . GLU A 1 190 ? -12.265 14.439 -1.983 1.00 73.12 190 GLU A N 1
ATOM 1615 C CA . GLU A 1 190 ? -12.673 14.889 -0.641 1.00 73.12 190 GLU A CA 1
ATOM 1616 C C . GLU A 1 190 ? -11.797 14.312 0.475 1.00 73.12 190 GLU A C 1
ATOM 1618 O O . GLU A 1 190 ? -11.842 14.784 1.612 1.00 73.12 190 GLU A O 1
ATOM 1623 N N . VAL A 1 191 ? -10.958 13.315 0.171 1.00 81.12 191 VAL A N 1
ATOM 1624 C CA . VAL A 1 191 ? -10.119 12.680 1.191 1.00 81.12 191 VAL A CA 1
ATOM 1625 C C . VAL A 1 191 ? -8.775 13.402 1.309 1.00 81.12 191 VAL A C 1
ATOM 1627 O O . VAL A 1 191 ? -7.975 13.382 0.371 1.00 81.12 191 VAL A O 1
ATOM 1630 N N . PRO A 1 192 ? -8.445 13.984 2.475 1.00 87.12 192 PRO A N 1
ATOM 1631 C CA . PRO A 1 192 ? -7.218 14.746 2.679 1.00 87.12 192 PRO A CA 1
ATOM 1632 C C . PRO A 1 192 ? -6.028 13.823 2.988 1.00 87.12 192 PRO A C 1
ATOM 1634 O O . PRO A 1 192 ? -5.248 14.117 3.888 1.00 87.12 192 PRO A O 1
ATOM 1637 N N . ILE A 1 193 ? -5.904 12.664 2.331 1.00 89.19 193 ILE A N 1
ATOM 1638 C CA . ILE A 1 193 ? -4.916 11.632 2.684 1.00 89.19 193 ILE A CA 1
ATOM 1639 C C . ILE A 1 193 ? -4.077 11.236 1.472 1.00 89.19 193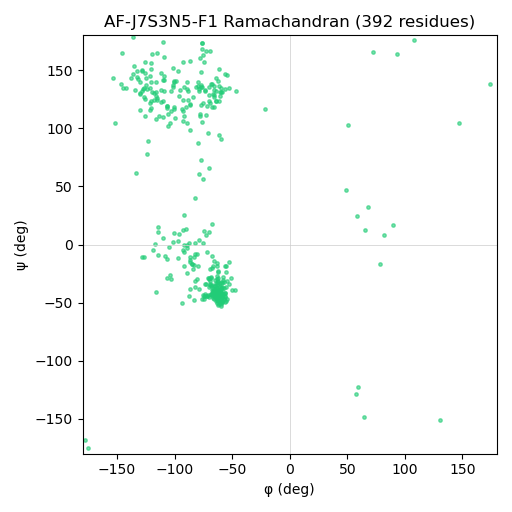 ILE A C 1
ATOM 1641 O O . ILE A 1 193 ? -4.590 10.957 0.392 1.00 89.19 193 ILE A O 1
ATOM 1645 N N . ILE A 1 194 ? -2.767 11.152 1.692 1.00 92.00 194 ILE A N 1
ATOM 1646 C CA . ILE A 1 194 ? -1.777 10.660 0.733 1.00 92.00 194 ILE A CA 1
ATOM 1647 C C . ILE A 1 194 ? -1.232 9.340 1.252 1.00 92.00 194 ILE A C 1
ATOM 1649 O O . ILE A 1 194 ? -0.834 9.250 2.414 1.00 92.00 194 ILE A O 1
ATOM 1653 N N . ILE A 1 195 ? -1.156 8.335 0.387 1.00 93.31 195 ILE A N 1
ATOM 1654 C CA . ILE A 1 195 ? -0.486 7.066 0.678 1.00 93.31 195 ILE A CA 1
ATOM 1655 C C . ILE A 1 195 ? 0.887 7.089 0.004 1.00 93.31 195 ILE A C 1
ATOM 1657 O O . ILE A 1 195 ? 1.004 7.490 -1.148 1.00 93.31 195 ILE A O 1
ATOM 1661 N N . HIS A 1 196 ? 1.943 6.670 0.693 1.00 94.50 196 HIS A N 1
ATOM 1662 C CA . HIS A 1 196 ? 3.290 6.660 0.123 1.00 94.50 196 HIS A CA 1
ATOM 1663 C C . HIS A 1 196 ? 4.133 5.487 0.625 1.00 94.50 196 HIS A C 1
ATOM 1665 O O . HIS A 1 196 ? 3.803 4.859 1.634 1.00 94.50 196 HIS A O 1
ATOM 1671 N N . THR A 1 197 ? 5.248 5.199 -0.049 1.00 94.56 197 THR A N 1
ATOM 1672 C CA . THR A 1 197 ? 6.199 4.175 0.408 1.00 94.56 197 THR A CA 1
ATOM 1673 C C . THR A 1 197 ? 6.750 4.525 1.793 1.00 94.56 197 THR A C 1
ATOM 1675 O O . THR A 1 197 ? 7.148 5.664 2.061 1.00 94.56 197 THR A O 1
ATOM 1678 N N . ALA A 1 198 ? 6.787 3.534 2.679 1.00 91.00 198 ALA A N 1
ATOM 1679 C CA . ALA A 1 198 ? 7.304 3.625 4.036 1.00 91.00 198 ALA A CA 1
ATOM 1680 C C . ALA A 1 198 ? 8.840 3.599 4.055 1.00 91.00 198 ALA A C 1
ATOM 1682 O O . ALA A 1 198 ? 9.458 2.604 4.430 1.00 91.00 198 ALA A O 1
ATOM 1683 N N . GLU A 1 199 ? 9.448 4.699 3.626 1.00 88.06 199 GLU A N 1
ATOM 1684 C CA . GLU A 1 199 ? 10.895 4.886 3.599 1.00 88.06 199 GLU A CA 1
ATOM 1685 C C . GLU A 1 199 ? 11.272 6.216 4.258 1.00 88.06 199 GLU A C 1
ATOM 1687 O O . GLU A 1 199 ? 10.586 7.224 4.084 1.00 88.06 199 GLU A O 1
ATOM 1692 N N . THR A 1 200 ? 12.358 6.208 5.033 1.00 85.69 200 THR A N 1
ATOM 1693 C CA . THR A 1 200 ? 12.828 7.354 5.831 1.00 85.69 200 THR A CA 1
ATOM 1694 C C . THR A 1 200 ? 14.179 7.901 5.360 1.00 85.69 200 THR A C 1
ATOM 1696 O O . THR A 1 200 ? 14.801 8.684 6.072 1.00 85.69 200 THR A O 1
ATOM 1699 N N . GLY A 1 201 ? 14.671 7.460 4.198 1.00 89.50 201 GLY A N 1
ATOM 1700 C CA . GLY A 1 201 ? 15.942 7.917 3.634 1.00 89.50 201 GL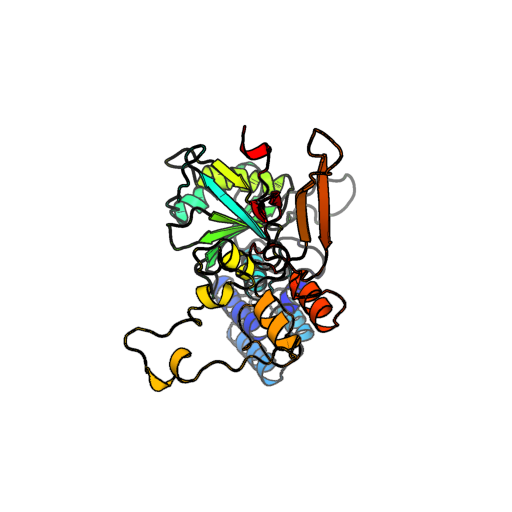Y A CA 1
ATOM 1701 C C . GLY A 1 201 ? 15.906 9.376 3.163 1.00 89.50 201 GLY A C 1
ATOM 1702 O O . GLY A 1 201 ? 14.838 9.958 2.981 1.00 89.50 201 GLY A O 1
ATOM 1703 N N . VAL A 1 202 ? 17.084 9.953 2.904 1.00 92.06 202 VAL A N 1
ATOM 1704 C CA . VAL A 1 202 ? 17.236 11.346 2.427 1.00 92.06 202 VAL A CA 1
ATOM 1705 C C . VAL A 1 202 ? 16.497 11.579 1.103 1.00 92.06 202 VAL A C 1
ATOM 1707 O O . VAL A 1 202 ? 15.869 12.612 0.900 1.00 92.06 202 VAL A O 1
ATOM 1710 N N . TYR A 1 203 ? 16.497 10.587 0.212 1.00 92.75 203 TYR A N 1
ATOM 1711 C CA . TYR A 1 203 ? 15.742 10.655 -1.039 1.00 92.75 203 TYR A CA 1
ATOM 1712 C C . TYR A 1 203 ? 14.228 10.655 -0.809 1.00 92.75 203 TYR A C 1
ATOM 1714 O O . TYR A 1 203 ? 13.503 11.397 -1.467 1.00 92.75 203 TYR A O 1
ATOM 1722 N N . ALA A 1 204 ? 13.741 9.881 0.164 1.00 92.75 204 ALA A N 1
ATOM 1723 C CA . ALA A 1 204 ? 12.326 9.863 0.516 1.00 92.75 204 ALA A CA 1
ATOM 1724 C C . ALA A 1 204 ? 11.879 11.209 1.105 1.00 92.75 204 ALA A C 1
ATOM 1726 O O . ALA A 1 204 ? 10.817 11.710 0.736 1.00 92.75 204 ALA A O 1
ATOM 1727 N N . THR A 1 205 ? 12.687 11.834 1.969 1.00 92.69 205 THR A N 1
ATOM 1728 C CA . THR A 1 205 ? 12.372 13.165 2.513 1.00 92.69 205 THR A CA 1
ATOM 1729 C C . THR A 1 205 ? 12.412 14.243 1.430 1.00 92.69 205 THR A C 1
ATOM 1731 O O . THR A 1 205 ? 11.510 15.080 1.390 1.00 92.69 205 THR A O 1
ATOM 1734 N N . LEU A 1 206 ? 13.376 14.181 0.504 1.00 94.44 206 LEU A N 1
ATOM 1735 C CA . LEU A 1 206 ? 13.441 15.060 -0.667 1.00 94.44 206 LEU A CA 1
ATOM 1736 C C . LEU A 1 206 ? 12.180 14.938 -1.537 1.00 94.44 206 LEU A C 1
ATOM 1738 O O . LEU A 1 206 ? 11.563 15.947 -1.878 1.00 94.44 206 LEU A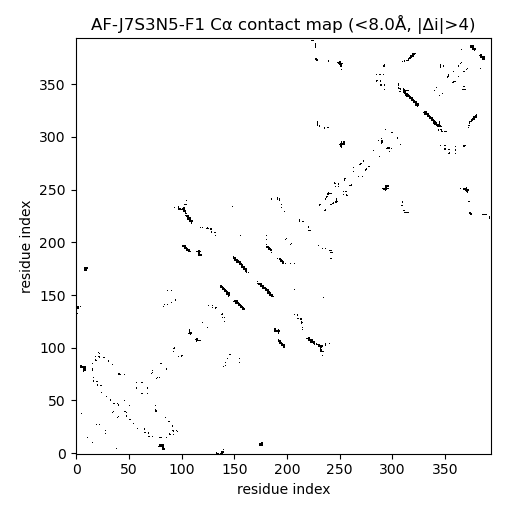 O 1
ATOM 1742 N N . ILE A 1 207 ? 11.758 13.711 -1.859 1.00 95.00 207 ILE A N 1
ATOM 1743 C CA . ILE A 1 207 ? 10.546 13.469 -2.655 1.00 95.00 207 ILE A CA 1
ATOM 1744 C C . ILE A 1 207 ? 9.303 13.950 -1.901 1.00 95.00 207 ILE A C 1
ATOM 1746 O O . ILE A 1 207 ? 8.466 14.624 -2.492 1.00 95.00 207 ILE A O 1
ATOM 1750 N N . GLN A 1 208 ? 9.188 13.695 -0.595 1.00 93.31 208 GLN A N 1
ATOM 1751 C CA . GLN A 1 208 ? 8.073 14.201 0.216 1.00 93.31 208 GLN A CA 1
ATOM 1752 C C . GLN A 1 208 ? 8.005 15.735 0.232 1.00 93.31 208 GLN A C 1
ATOM 1754 O O . GLN A 1 208 ? 6.914 16.301 0.154 1.00 93.31 208 GLN A O 1
ATOM 1759 N N . GLN A 1 209 ? 9.147 16.421 0.305 1.00 92.69 209 GLN A N 1
ATOM 1760 C CA . GLN A 1 209 ? 9.209 17.882 0.219 1.00 92.69 209 GLN A CA 1
ATOM 1761 C C . GLN A 1 209 ? 8.805 18.388 -1.170 1.00 92.69 209 GLN A C 1
ATOM 1763 O O . GLN A 1 209 ? 8.057 19.362 -1.273 1.00 92.69 209 GLN A O 1
ATOM 1768 N N . ALA A 1 210 ? 9.244 17.711 -2.233 1.00 93.94 210 ALA A N 1
ATOM 1769 C CA . ALA A 1 210 ? 8.860 18.045 -3.600 1.00 93.94 210 ALA A CA 1
ATOM 1770 C C . ALA A 1 210 ? 7.357 17.825 -3.841 1.00 93.94 210 ALA A C 1
ATOM 1772 O O . ALA A 1 210 ? 6.700 18.687 -4.418 1.00 93.94 210 ALA A O 1
ATOM 1773 N N . VAL A 1 211 ? 6.785 16.741 -3.308 1.00 93.69 211 VAL A N 1
ATOM 1774 C CA . VAL A 1 211 ? 5.337 16.482 -3.317 1.00 93.69 211 VAL A CA 1
ATOM 1775 C C . VAL A 1 211 ? 4.593 17.572 -2.549 1.00 93.69 211 VAL A C 1
ATOM 1777 O O . VAL A 1 211 ? 3.641 18.138 -3.075 1.00 93.69 211 VAL A O 1
ATOM 1780 N N . LYS A 1 212 ? 5.048 17.937 -1.340 1.00 92.19 212 LYS A N 1
ATOM 1781 C CA . LYS A 1 212 ? 4.460 19.044 -0.569 1.00 92.19 212 LYS A CA 1
ATOM 1782 C C . LYS A 1 212 ? 4.434 20.330 -1.392 1.00 92.19 212 LYS A C 1
ATOM 1784 O O . LYS A 1 212 ? 3.401 20.988 -1.455 1.00 92.19 212 LYS A O 1
ATOM 1789 N N . ARG A 1 213 ? 5.545 20.675 -2.047 1.00 91.56 213 ARG A N 1
ATOM 1790 C CA . ARG A 1 213 ? 5.639 21.853 -2.914 1.00 91.56 213 ARG A CA 1
ATOM 1791 C C . ARG A 1 213 ? 4.671 21.765 -4.095 1.00 91.56 213 ARG A C 1
ATOM 1793 O O . ARG A 1 213 ? 3.957 22.730 -4.341 1.00 91.56 213 ARG A O 1
ATOM 1800 N N . ALA A 1 214 ? 4.616 20.621 -4.773 1.00 91.06 214 ALA A N 1
ATOM 1801 C CA . ALA A 1 214 ? 3.736 20.401 -5.921 1.00 91.06 214 ALA A CA 1
ATOM 1802 C C . ALA A 1 214 ? 2.245 20.497 -5.558 1.00 91.06 214 ALA A C 1
ATOM 1804 O O . ALA A 1 214 ? 1.437 20.929 -6.369 1.00 91.06 214 ALA A O 1
ATOM 1805 N N . LEU A 1 215 ? 1.885 20.158 -4.320 1.00 89.19 215 LEU A N 1
ATOM 1806 C CA . LEU A 1 215 ? 0.527 20.299 -3.797 1.00 89.19 215 LEU A CA 1
ATOM 1807 C C . LEU A 1 215 ? 0.223 21.706 -3.235 1.00 89.19 215 LEU A C 1
ATOM 1809 O O . LEU A 1 215 ? -0.943 22.048 -3.066 1.00 89.19 215 LEU A O 1
ATOM 1813 N N . SER A 1 216 ? 1.239 22.531 -2.948 1.00 86.88 216 SER A N 1
ATOM 1814 C CA . SER A 1 216 ? 1.085 23.857 -2.313 1.00 86.88 216 SER A CA 1
ATOM 1815 C C . SER A 1 216 ? 0.934 25.011 -3.317 1.00 86.88 216 SER A C 1
ATOM 1817 O O . SER A 1 216 ? 1.304 26.140 -3.009 1.00 86.88 216 SER A O 1
ATOM 1819 N N . THR A 1 217 ? 0.449 24.763 -4.538 1.00 77.38 217 THR A N 1
ATOM 1820 C CA . THR A 1 217 ? 0.470 25.773 -5.619 1.00 77.38 217 THR A CA 1
ATOM 1821 C C . THR A 1 217 ? -0.371 27.009 -5.311 1.00 77.38 217 THR A C 1
ATOM 1823 O O . THR A 1 217 ? 0.048 28.122 -5.614 1.00 77.38 217 THR A O 1
ATOM 1826 N N . ARG A 1 218 ? -1.549 26.825 -4.702 1.00 79.06 218 ARG A N 1
ATOM 1827 C CA . ARG A 1 218 ? -2.483 27.916 -4.362 1.00 79.06 218 ARG A CA 1
ATOM 1828 C C . ARG A 1 218 ? -2.528 28.244 -2.873 1.00 79.06 218 ARG A C 1
ATOM 1830 O O . ARG A 1 218 ? -2.827 29.373 -2.504 1.00 79.06 218 ARG A O 1
ATOM 1837 N N . THR A 1 219 ? -2.265 27.261 -2.017 1.00 81.38 219 THR A N 1
ATOM 1838 C CA . THR A 1 219 ? -2.392 27.387 -0.561 1.00 81.38 219 THR A CA 1
ATOM 1839 C C . THR A 1 219 ? -1.225 26.715 0.131 1.00 81.38 219 THR A C 1
ATOM 1841 O O . THR A 1 219 ? -0.790 25.642 -0.285 1.00 81.38 219 THR A O 1
ATOM 1844 N N . VAL A 1 220 ? -0.766 27.306 1.232 1.00 84.81 220 VAL A N 1
ATOM 1845 C CA . VAL A 1 220 ? 0.200 26.651 2.114 1.00 84.81 220 VAL A CA 1
ATOM 1846 C C . VAL A 1 220 ? -0.475 25.435 2.740 1.00 84.81 220 VAL A C 1
ATOM 1848 O O . VAL A 1 220 ? -1.564 25.544 3.301 1.00 84.81 220 VAL A O 1
ATOM 1851 N N . ILE A 1 221 ? 0.167 24.276 2.618 1.00 88.62 221 ILE A N 1
ATOM 1852 C CA . ILE A 1 221 ? -0.301 23.033 3.226 1.00 88.62 221 ILE A CA 1
ATOM 1853 C C . ILE A 1 221 ? 0.794 22.402 4.083 1.00 88.62 221 ILE A C 1
ATOM 1855 O O . ILE A 1 221 ? 1.995 22.607 3.878 1.00 88.62 221 ILE A O 1
ATOM 1859 N N . HIS A 1 222 ? 0.370 21.575 5.025 1.00 88.62 222 HIS A N 1
ATOM 1860 C CA . HIS A 1 222 ? 1.195 20.805 5.936 1.00 88.62 222 HIS A CA 1
ATOM 1861 C C . HIS A 1 222 ? 0.832 19.327 5.794 1.00 88.62 222 HIS A C 1
ATOM 1863 O O . HIS A 1 222 ? -0.340 18.965 5.742 1.00 88.62 222 HIS A O 1
ATOM 1869 N N . LEU A 1 223 ? 1.848 18.470 5.703 1.00 89.25 223 LEU A N 1
ATOM 1870 C CA . LEU A 1 223 ? 1.667 17.022 5.660 1.00 89.25 223 LEU A CA 1
ATOM 1871 C C . LEU A 1 223 ? 2.008 16.468 7.038 1.00 89.25 223 LEU A C 1
ATOM 1873 O O . LEU A 1 223 ? 3.165 16.548 7.449 1.00 89.25 223 LEU A O 1
ATOM 1877 N N . HIS A 1 224 ? 1.016 15.915 7.726 1.00 89.19 224 HIS A N 1
ATOM 1878 C CA . HIS A 1 224 ? 1.198 15.286 9.030 1.00 89.19 224 HIS A CA 1
ATOM 1879 C C . HIS A 1 224 ? 1.187 13.767 8.889 1.00 89.19 224 HIS A C 1
ATOM 1881 O O . HIS A 1 224 ? 0.305 13.206 8.237 1.00 89.19 224 HIS A O 1
ATOM 1887 N N . ASP A 1 225 ? 2.166 13.104 9.502 1.00 86.75 225 ASP A N 1
ATOM 1888 C CA . ASP A 1 225 ? 2.233 11.643 9.527 1.00 86.75 225 ASP A CA 1
ATOM 1889 C C . ASP A 1 225 ? 1.073 11.072 10.343 1.00 86.75 225 ASP A C 1
ATOM 1891 O O . ASP A 1 225 ? 0.853 11.477 11.488 1.00 86.75 225 ASP A O 1
ATOM 1895 N N . ASN A 1 226 ? 0.351 10.114 9.759 1.00 84.19 226 ASN A N 1
ATOM 1896 C CA . ASN A 1 226 ? -0.649 9.355 10.495 1.00 84.19 226 ASN A CA 1
ATOM 1897 C C . ASN A 1 226 ? 0.063 8.309 11.359 1.00 84.19 226 ASN A C 1
ATOM 1899 O O . ASN A 1 226 ? 0.957 7.605 10.886 1.00 84.19 226 ASN A O 1
ATOM 1903 N N . GLU A 1 227 ? -0.354 8.173 12.619 1.00 80.25 227 GLU A N 1
ATOM 1904 C CA . GLU A 1 227 ? 0.209 7.209 13.578 1.00 80.25 227 GLU A CA 1
ATOM 1905 C C . GLU A 1 227 ? -0.315 5.798 13.365 1.00 80.25 227 GLU A C 1
ATOM 1907 O O . GLU A 1 227 ? -0.950 5.173 14.215 1.00 80.25 227 GLU A O 1
ATOM 1912 N N . LEU A 1 228 ? -0.028 5.319 12.167 1.00 83.81 228 LEU A N 1
ATOM 1913 C CA . LEU A 1 228 ? -0.365 4.008 11.680 1.00 83.81 228 LEU A CA 1
ATOM 1914 C C . LEU A 1 228 ? 0.917 3.245 11.421 1.00 83.81 228 LEU A C 1
ATOM 1916 O O . LEU A 1 228 ? 1.834 3.741 10.760 1.00 83.81 228 LEU A O 1
ATOM 1920 N N . GLU A 1 229 ? 0.967 2.018 11.929 1.00 85.25 229 GLU A N 1
ATOM 1921 C CA . GLU A 1 229 ? 2.037 1.101 11.567 1.00 85.25 229 GLU A CA 1
ATOM 1922 C C . GLU A 1 229 ? 1.978 0.820 10.056 1.00 85.25 229 GLU A C 1
ATOM 1924 O O . GLU A 1 229 ? 0.882 0.696 9.488 1.00 85.25 229 GLU A O 1
ATOM 1929 N N . PRO A 1 230 ? 3.138 0.737 9.381 1.00 89.00 230 PRO A N 1
ATOM 1930 C CA . PRO A 1 230 ? 3.159 0.574 7.942 1.00 89.00 230 PRO A CA 1
ATOM 1931 C C . PRO A 1 230 ? 2.575 -0.775 7.527 1.00 89.00 230 PRO A C 1
ATOM 1933 O O . PRO A 1 230 ? 2.942 -1.828 8.052 1.00 89.00 230 PRO A O 1
ATOM 1936 N N . VAL A 1 231 ? 1.691 -0.740 6.533 1.00 89.62 231 VAL A N 1
ATOM 1937 C CA . VAL A 1 231 ? 0.971 -1.918 6.032 1.00 89.62 231 VAL A CA 1
ATOM 1938 C C . VAL A 1 231 ? 1.644 -2.404 4.753 1.00 89.62 231 VAL A C 1
ATOM 1940 O O . VAL A 1 231 ? 2.074 -1.597 3.934 1.00 89.62 231 VAL A O 1
ATOM 1943 N N . ARG A 1 232 ? 1.760 -3.720 4.548 1.00 88.50 232 ARG A N 1
ATOM 1944 C CA . ARG A 1 232 ? 2.400 -4.264 3.331 1.00 88.50 232 ARG A CA 1
ATOM 1945 C C . ARG A 1 232 ? 1.571 -4.036 2.062 1.00 88.50 232 ARG A C 1
ATOM 1947 O O . ARG A 1 232 ? 2.103 -3.821 0.979 1.00 88.50 232 ARG A O 1
ATOM 1954 N N . SER A 1 233 ? 0.252 -4.021 2.216 1.00 89.62 233 SER A N 1
ATOM 1955 C CA . SER A 1 233 ? -0.704 -3.855 1.127 1.00 89.62 233 SER A CA 1
ATOM 1956 C C . SER A 1 233 ? -1.160 -2.421 0.943 1.00 89.62 233 SER A C 1
ATOM 1958 O O . SER A 1 233 ? -1.614 -1.803 1.906 1.00 89.62 233 SER A O 1
ATOM 1960 N N . ILE A 1 234 ? -1.150 -1.941 -0.302 1.00 91.12 234 ILE A N 1
ATOM 1961 C CA . ILE A 1 234 ? -1.817 -0.683 -0.647 1.00 91.12 234 ILE A CA 1
ATOM 1962 C C . ILE A 1 234 ? -3.338 -0.813 -0.511 1.00 91.12 234 ILE A C 1
ATOM 1964 O O . ILE A 1 234 ? -3.985 0.117 -0.045 1.00 91.12 234 ILE A O 1
ATOM 1968 N N . GLU A 1 235 ? -3.905 -1.983 -0.823 1.00 90.94 235 GLU A N 1
ATOM 1969 C CA . GLU A 1 235 ? -5.345 -2.230 -0.711 1.00 90.94 235 GLU A CA 1
ATOM 1970 C C . GLU A 1 235 ? -5.798 -2.235 0.746 1.00 90.94 235 GLU A C 1
ATOM 1972 O O . GLU A 1 235 ? -6.783 -1.590 1.099 1.00 90.94 235 GLU A O 1
ATOM 1977 N N . LYS A 1 236 ? -5.041 -2.895 1.629 1.00 90.38 236 LYS A N 1
ATOM 1978 C CA . LYS A 1 236 ? -5.344 -2.856 3.064 1.00 90.38 236 LYS A CA 1
ATOM 1979 C C . LYS A 1 236 ? -5.082 -1.476 3.666 1.00 90.38 236 LYS A C 1
ATOM 1981 O O . LYS A 1 236 ? -5.838 -1.060 4.533 1.00 90.38 236 LYS A O 1
ATOM 1986 N N . MET A 1 237 ? -4.066 -0.748 3.192 1.00 90.56 237 MET A N 1
ATOM 1987 C CA . MET A 1 237 ? -3.859 0.646 3.595 1.00 90.56 237 MET A CA 1
ATOM 1988 C C . MET A 1 237 ? -5.041 1.530 3.172 1.00 90.56 237 MET A C 1
ATOM 1990 O O . MET A 1 237 ? -5.501 2.354 3.956 1.00 90.56 237 MET A O 1
ATOM 1994 N N . PHE A 1 238 ? -5.579 1.324 1.968 1.00 90.56 238 PHE A N 1
ATOM 1995 C CA . PHE A 1 238 ? -6.777 2.016 1.500 1.00 90.56 238 PHE A CA 1
ATOM 1996 C C . PHE A 1 238 ? -8.016 1.673 2.340 1.00 90.56 238 PHE A C 1
ATOM 1998 O O . PHE A 1 238 ? -8.805 2.562 2.625 1.00 90.56 238 PHE A O 1
ATOM 2005 N N . LEU A 1 239 ? -8.176 0.431 2.806 1.00 90.00 239 LEU A N 1
ATOM 2006 C CA . LEU A 1 239 ? -9.272 0.083 3.723 1.00 90.00 239 LEU A CA 1
ATOM 2007 C C . LEU A 1 239 ? -9.186 0.827 5.063 1.00 90.00 239 LEU A C 1
ATOM 2009 O O . LEU A 1 239 ? -10.212 1.219 5.606 1.00 90.00 239 LEU A O 1
ATOM 2013 N N . VAL A 1 240 ? -7.979 1.023 5.596 1.00 88.00 240 VAL A N 1
ATOM 2014 C CA . VAL A 1 240 ? -7.783 1.721 6.876 1.00 88.00 240 VAL A CA 1
ATOM 2015 C C . VAL A 1 240 ? -7.932 3.235 6.721 1.00 88.00 240 VAL A C 1
ATOM 2017 O O . VAL A 1 240 ? -8.599 3.868 7.530 1.00 88.00 240 VAL A O 1
ATOM 2020 N N . CYS A 1 241 ? -7.296 3.824 5.707 1.00 86.50 241 CYS A N 1
ATOM 2021 C CA . CYS A 1 241 ? -7.159 5.280 5.599 1.00 86.50 241 CYS A CA 1
ATOM 2022 C C . CYS A 1 241 ? -8.039 5.921 4.526 1.00 86.50 241 CYS A C 1
ATOM 2024 O O . CYS A 1 241 ? -8.088 7.142 4.439 1.00 86.50 241 CYS A O 1
ATOM 2026 N N . GLY A 1 242 ? -8.640 5.135 3.639 1.00 82.00 242 GLY A N 1
ATOM 2027 C CA . GLY A 1 242 ? -9.460 5.640 2.543 1.00 82.00 242 GLY A CA 1
ATOM 2028 C C . GLY A 1 242 ? -10.837 6.108 2.989 1.00 82.00 242 GLY A C 1
ATOM 2029 O O . GLY A 1 242 ? -11.249 5.871 4.123 1.00 82.00 242 GL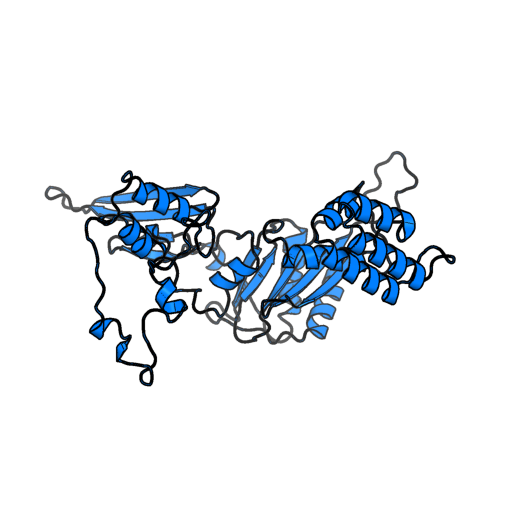Y A O 1
ATOM 2030 N N . ALA A 1 243 ? -11.585 6.704 2.056 1.00 82.00 243 ALA A N 1
ATOM 2031 C CA . ALA A 1 243 ? -13.029 6.906 2.190 1.00 82.00 243 ALA A CA 1
ATOM 2032 C C . ALA A 1 243 ? -13.769 5.565 2.086 1.00 82.00 243 ALA A C 1
ATOM 2034 O O . ALA A 1 243 ? -14.488 5.285 1.129 1.00 82.00 243 ALA A O 1
ATOM 2035 N N . THR A 1 244 ? -13.548 4.691 3.062 1.00 87.31 244 THR A N 1
ATOM 2036 C CA . THR A 1 244 ? -14.227 3.406 3.156 1.00 87.31 244 THR A CA 1
ATOM 2037 C C . THR A 1 244 ? -14.991 3.334 4.464 1.00 87.31 244 THR A C 1
ATOM 2039 O O . THR A 1 244 ? -14.584 3.903 5.472 1.00 87.31 244 THR A O 1
ATOM 2042 N N . ARG A 1 245 ? -16.085 2.573 4.475 1.00 88.81 245 ARG A N 1
ATOM 2043 C CA . ARG A 1 245 ? -16.882 2.338 5.690 1.00 88.81 245 ARG A CA 1
ATOM 2044 C C . ARG A 1 245 ? -16.098 1.608 6.784 1.00 88.81 245 ARG A C 1
ATOM 2046 O O . ARG A 1 245 ? -16.531 1.584 7.928 1.00 88.81 245 ARG A O 1
ATOM 2053 N N . PHE A 1 246 ? -14.967 0.997 6.430 1.00 89.44 246 PHE A N 1
ATOM 2054 C CA . PHE A 1 246 ? -14.139 0.222 7.343 1.00 89.44 246 PHE A CA 1
ATOM 2055 C C . PHE A 1 246 ? -13.186 1.088 8.168 1.00 89.44 246 PHE A C 1
ATOM 2057 O O . PHE A 1 246 ? -12.709 0.604 9.186 1.00 89.44 246 PHE A O 1
ATOM 2064 N N . SER A 1 247 ? -12.920 2.343 7.784 1.00 84.06 247 SER A N 1
ATOM 2065 C CA . SER A 1 247 ? -11.865 3.166 8.401 1.00 84.06 247 SER A CA 1
ATOM 2066 C C . SER A 1 247 ? -12.004 3.312 9.921 1.00 84.06 247 SER A C 1
ATOM 2068 O O . SER A 1 247 ? -11.004 3.289 10.631 1.00 84.06 247 SER A O 1
ATOM 2070 N N . GLU A 1 248 ? -13.239 3.409 10.424 1.00 85.69 248 GLU A N 1
ATOM 2071 C CA . GLU A 1 248 ? -13.542 3.527 11.861 1.00 85.69 248 GLU A CA 1
ATOM 2072 C C . GLU A 1 248 ? -14.360 2.338 12.408 1.00 85.69 248 GLU A C 1
ATOM 2074 O O . GLU A 1 248 ? -14.679 2.295 13.591 1.00 85.69 248 GLU A O 1
ATOM 2079 N N . ALA A 1 249 ? -14.696 1.350 11.570 1.00 88.44 249 ALA A N 1
ATOM 2080 C CA . ALA A 1 249 ? -15.487 0.179 11.955 1.00 88.44 249 ALA A CA 1
ATOM 2081 C C . ALA A 1 249 ? -14.731 -1.119 11.624 1.00 88.44 249 ALA A C 1
ATOM 2083 O O . ALA A 1 249 ? -15.007 -1.803 10.634 1.00 88.44 249 ALA A O 1
ATOM 2084 N N . MET A 1 250 ? -13.763 -1.452 12.484 1.00 89.75 250 MET A N 1
ATOM 2085 C CA . MET A 1 250 ? -12.935 -2.660 12.398 1.00 89.75 250 MET A CA 1
ATOM 2086 C C . MET A 1 250 ? -13.258 -3.669 13.518 1.00 89.75 250 MET A C 1
ATOM 2088 O O . MET A 1 250 ? -14.084 -3.427 14.402 1.00 89.75 250 MET A O 1
ATOM 2092 N N . GLY A 1 251 ? -12.632 -4.849 13.456 1.00 89.50 251 GLY A N 1
ATOM 2093 C CA . GLY A 1 251 ? -12.812 -5.928 14.432 1.00 89.50 251 GLY A CA 1
ATOM 2094 C C . GLY A 1 251 ? -14.266 -6.399 14.531 1.00 89.50 251 GLY A C 1
ATOM 2095 O O . GLY A 1 251 ? -14.885 -6.786 13.538 1.00 89.50 251 GLY A O 1
ATOM 2096 N N . ARG A 1 252 ? -14.838 -6.324 15.737 1.00 91.94 252 ARG A N 1
ATOM 2097 C CA . ARG A 1 252 ? -16.247 -6.654 16.006 1.00 91.94 252 ARG A CA 1
ATOM 2098 C C . ARG A 1 252 ? -17.246 -5.828 15.189 1.00 91.94 252 ARG A C 1
ATOM 2100 O O . ARG A 1 252 ? -18.347 -6.304 14.930 1.00 91.94 252 ARG A O 1
ATOM 2107 N N . TRP A 1 253 ? -16.888 -4.607 14.800 1.00 92.75 253 TRP A N 1
ATOM 2108 C CA . TRP A 1 253 ? -17.808 -3.656 14.167 1.00 92.75 253 TRP A CA 1
ATOM 2109 C C . TRP A 1 253 ? -17.861 -3.779 12.637 1.00 92.75 253 TRP A C 1
ATOM 2111 O O . TRP A 1 253 ? -18.684 -3.135 11.991 1.00 92.75 253 TRP A O 1
ATOM 2121 N N . VAL A 1 254 ? -17.048 -4.662 12.048 1.00 92.31 254 VAL A N 1
ATOM 2122 C CA . VAL A 1 254 ? -17.002 -4.925 10.597 1.00 92.31 254 VAL A CA 1
ATOM 2123 C C . VAL A 1 254 ? -18.376 -5.193 9.950 1.00 92.31 254 VAL A C 1
ATOM 2125 O O . VAL A 1 254 ? -18.591 -4.703 8.839 1.00 92.31 254 VAL A O 1
ATOM 2128 N N . PRO A 1 255 ? -19.330 -5.921 10.569 1.00 91.75 255 PRO A N 1
ATOM 2129 C CA . PRO A 1 255 ? -20.646 -6.153 9.967 1.00 91.75 255 PRO A CA 1
ATOM 2130 C C . PRO A 1 255 ? -21.417 -4.866 9.658 1.00 91.75 255 PRO A C 1
ATOM 2132 O O . PRO A 1 255 ? -22.120 -4.815 8.650 1.00 91.75 255 PRO A O 1
ATOM 2135 N N . TYR A 1 256 ? -21.243 -3.816 10.469 1.00 92.00 256 TYR A N 1
ATOM 2136 C CA . TYR A 1 256 ? -21.859 -2.510 10.223 1.00 92.00 256 TYR A CA 1
ATOM 2137 C C . TYR A 1 256 ? -21.254 -1.841 8.988 1.00 92.00 256 TYR A C 1
ATOM 2139 O O . TYR A 1 256 ? -21.982 -1.341 8.133 1.00 92.00 256 TYR A O 1
ATOM 2147 N N . ALA A 1 257 ? -19.928 -1.910 8.830 1.00 91.69 257 ALA A N 1
ATOM 2148 C CA . ALA A 1 257 ? -19.250 -1.387 7.644 1.00 91.69 257 ALA A CA 1
ATOM 2149 C C . ALA A 1 257 ? -19.717 -2.082 6.354 1.00 91.69 257 ALA A C 1
ATOM 2151 O O . ALA A 1 257 ? -19.839 -1.448 5.303 1.00 91.69 257 ALA A O 1
ATOM 2152 N N . LYS A 1 258 ? -20.010 -3.384 6.435 1.00 89.94 258 LYS A N 1
ATOM 2153 C CA . LYS A 1 258 ? -20.521 -4.171 5.310 1.00 89.94 258 LYS A CA 1
ATOM 2154 C C . LYS A 1 258 ? -22.020 -4.002 5.049 1.00 89.94 258 LYS A C 1
ATOM 2156 O O . LYS A 1 258 ? -22.464 -4.340 3.957 1.00 89.94 258 LYS A O 1
ATOM 2161 N N . GLY A 1 259 ? -22.787 -3.499 6.017 1.00 88.31 259 GLY A N 1
ATOM 2162 C CA . GLY A 1 259 ? -24.250 -3.494 5.951 1.00 88.31 259 GLY A CA 1
ATOM 2163 C C . GLY A 1 259 ? -24.856 -4.899 6.043 1.00 88.31 259 GLY A C 1
ATOM 2164 O O . GLY A 1 259 ? -25.869 -5.164 5.411 1.00 88.31 259 GLY A O 1
ATOM 2165 N N . GLU A 1 260 ? -24.215 -5.814 6.782 1.00 87.12 260 GLU A N 1
ATOM 2166 C CA . GLU A 1 260 ? -24.719 -7.181 7.019 1.00 87.12 260 GLU A CA 1
ATOM 2167 C C . GLU A 1 260 ? -25.679 -7.255 8.224 1.00 87.12 260 GLU A C 1
ATOM 2169 O O . GLU A 1 260 ? -26.319 -8.284 8.441 1.00 87.12 260 GLU A O 1
ATOM 2174 N N . THR A 1 261 ? -25.745 -6.209 9.056 1.00 83.94 261 THR A N 1
ATOM 2175 C CA . THR A 1 261 ? -26.522 -6.226 10.306 1.00 83.94 261 THR A CA 1
ATOM 2176 C C . THR A 1 261 ? -28.019 -6.138 10.066 1.00 83.94 261 THR A C 1
ATOM 2178 O O . THR A 1 261 ? -28.765 -6.896 10.687 1.00 83.94 261 THR A O 1
ATOM 2181 N N . ASP A 1 262 ? -28.425 -5.266 9.142 1.00 84.75 262 ASP A N 1
ATOM 2182 C CA . ASP A 1 262 ? -29.813 -4.885 8.910 1.00 84.75 262 ASP A CA 1
ATOM 2183 C C . ASP A 1 262 ? -30.193 -5.036 7.439 1.00 84.75 262 ASP A C 1
ATOM 2185 O O . ASP A 1 262 ? -29.373 -4.880 6.531 1.00 84.75 262 ASP A O 1
ATOM 2189 N N . VAL A 1 263 ? -31.470 -5.320 7.204 1.00 86.94 263 VAL A N 1
ATOM 2190 C CA . VAL A 1 263 ? -32.061 -5.310 5.863 1.00 86.94 263 VAL A CA 1
ATOM 2191 C C . VAL A 1 263 ? -32.668 -3.939 5.574 1.00 86.94 263 VAL A C 1
ATOM 2193 O O . VAL A 1 263 ? -33.023 -3.192 6.483 1.00 86.94 263 VAL A O 1
ATOM 2196 N N . SER A 1 264 ? -32.815 -3.604 4.290 1.00 89.88 264 SER A N 1
ATOM 2197 C CA . SER A 1 264 ? -33.548 -2.400 3.878 1.00 89.88 264 SER A CA 1
ATOM 2198 C C . SER A 1 264 ? -34.963 -2.389 4.485 1.00 89.88 264 SER A C 1
ATOM 2200 O O . SER A 1 264 ? -35.577 -3.456 4.554 1.00 89.88 264 SER A O 1
ATOM 2202 N N . PRO A 1 265 ? -35.535 -1.218 4.834 1.00 91.38 265 PRO A N 1
ATOM 2203 C CA . PRO A 1 265 ? -36.937 -1.114 5.253 1.00 91.38 265 PRO A CA 1
ATOM 2204 C C . PRO A 1 265 ? -37.937 -1.682 4.233 1.00 91.38 265 PRO A C 1
ATOM 2206 O O . PRO A 1 265 ? -39.040 -2.068 4.601 1.00 91.38 265 PRO A O 1
ATOM 2209 N N . LEU A 1 266 ? -37.547 -1.751 2.954 1.00 93.94 266 LEU A N 1
ATOM 2210 C CA . LEU A 1 266 ? -38.329 -2.357 1.867 1.00 93.94 266 LEU A CA 1
ATOM 2211 C C . LEU A 1 266 ? -37.920 -3.814 1.572 1.00 93.94 266 LEU A C 1
ATOM 2213 O O . LEU A 1 266 ? -38.302 -4.381 0.551 1.00 93.94 266 LEU A O 1
ATOM 2217 N N . GLY A 1 267 ? -37.072 -4.398 2.416 1.00 89.19 267 GLY A N 1
ATOM 2218 C CA . GLY A 1 267 ? -36.581 -5.762 2.289 1.00 89.19 267 GLY A CA 1
ATOM 2219 C C . GLY A 1 267 ? -37.616 -6.805 2.709 1.00 89.19 267 GLY A C 1
ATOM 2220 O O . GLY A 1 267 ? -38.639 -6.505 3.320 1.00 89.19 267 GLY A O 1
ATOM 2221 N N . ASN A 1 268 ? -37.331 -8.068 2.394 1.00 90.94 268 ASN A N 1
ATOM 2222 C CA . ASN A 1 268 ? -38.183 -9.179 2.803 1.00 90.94 268 ASN A CA 1
ATOM 2223 C C . ASN A 1 268 ? -38.142 -9.349 4.331 1.00 90.94 268 ASN A C 1
ATOM 2225 O O . ASN A 1 268 ? -37.098 -9.655 4.907 1.00 90.94 268 ASN A O 1
ATOM 2229 N N . THR A 1 269 ? -39.291 -9.193 4.983 1.00 89.12 269 THR A N 1
ATOM 2230 C CA . THR A 1 269 ? -39.425 -9.341 6.435 1.00 89.12 269 THR A CA 1
ATOM 2231 C C . THR A 1 269 ? -39.269 -10.793 6.887 1.00 89.12 269 THR A C 1
ATOM 2233 O O . THR A 1 269 ? -38.737 -11.033 7.963 1.00 89.12 269 THR A O 1
ATOM 2236 N N . GLY A 1 270 ? -39.626 -11.784 6.063 1.00 88.75 270 GLY A N 1
ATOM 2237 C CA . GLY A 1 270 ? -39.561 -13.203 6.438 1.00 88.75 270 GLY A CA 1
ATOM 2238 C C . GLY A 1 270 ? -38.149 -13.715 6.750 1.00 88.75 270 GLY A C 1
ATOM 2239 O O . GLY A 1 270 ? -37.999 -14.679 7.493 1.00 88.75 270 GLY A O 1
ATOM 2240 N N . VAL A 1 271 ? -37.111 -13.053 6.228 1.00 86.25 271 VAL A N 1
ATOM 2241 C CA . VAL A 1 271 ? -35.694 -13.372 6.497 1.00 86.25 271 VAL A CA 1
ATOM 2242 C C . VAL A 1 271 ? -35.075 -12.495 7.591 1.00 86.25 271 VAL A C 1
ATOM 2244 O O . VAL A 1 271 ? -33.883 -12.604 7.874 1.00 86.25 271 VAL A O 1
ATOM 2247 N N . HIS A 1 272 ? -35.855 -11.607 8.210 1.00 87.00 272 HIS A N 1
ATOM 2248 C CA . HIS A 1 272 ? -35.357 -10.680 9.219 1.00 87.00 272 HIS A CA 1
ATOM 2249 C C . HIS A 1 272 ? -34.893 -11.428 10.478 1.00 87.00 272 HIS A C 1
ATOM 2251 O O . HIS A 1 272 ? -35.603 -12.301 10.983 1.00 87.00 272 HIS A O 1
ATOM 2257 N N . ARG A 1 273 ? -33.739 -11.046 11.050 1.00 84.69 273 ARG A N 1
ATOM 2258 C CA . ARG A 1 273 ? -33.181 -11.693 12.260 1.00 84.69 273 ARG A CA 1
ATOM 2259 C C . ARG A 1 273 ? -34.138 -11.659 13.452 1.00 84.69 273 ARG A C 1
ATOM 2261 O O . ARG A 1 273 ? -34.155 -12.605 14.225 1.00 84.69 273 ARG A O 1
ATOM 2268 N N . SER A 1 274 ? -34.967 -10.623 13.578 1.00 86.62 274 SER A N 1
ATOM 2269 C CA . SER A 1 274 ? -36.002 -10.557 14.626 1.00 86.62 274 SER A CA 1
ATOM 2270 C C . SER A 1 274 ? -37.151 -11.556 14.444 1.00 86.62 274 SER A C 1
ATOM 2272 O O . SER A 1 274 ? -37.836 -11.839 15.418 1.00 86.62 274 SER A O 1
ATOM 2274 N N . ILE A 1 275 ? -37.382 -12.068 13.228 1.00 89.12 275 ILE A N 1
ATOM 2275 C CA . ILE A 1 275 ? -38.429 -13.063 12.936 1.00 89.12 275 ILE A CA 1
ATOM 2276 C C . ILE A 1 275 ? -37.851 -14.475 13.008 1.00 89.12 275 ILE A C 1
ATOM 2278 O O . ILE A 1 275 ? -38.392 -15.327 13.704 1.00 89.12 275 ILE A O 1
ATOM 2282 N N . VAL A 1 276 ? -36.734 -14.716 12.317 1.00 89.19 276 VAL A N 1
ATOM 2283 C CA . VAL A 1 276 ? -36.068 -16.030 12.303 1.00 89.19 276 VAL A CA 1
ATOM 2284 C C . VAL A 1 276 ? -35.450 -16.353 13.669 1.00 89.19 276 VAL A C 1
ATOM 2286 O O . VAL A 1 276 ? -35.337 -17.516 14.049 1.00 89.19 276 VAL A O 1
ATOM 2289 N N . GLY A 1 277 ? -35.060 -15.322 14.421 1.00 84.62 277 GLY A N 1
ATOM 2290 C CA . GLY A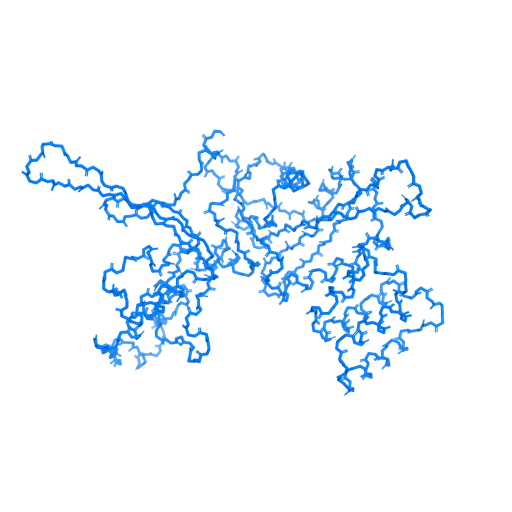 1 277 ? -34.236 -15.462 15.610 1.00 84.62 277 GLY A CA 1
ATOM 2291 C C . GLY A 1 277 ? -32.792 -15.814 15.253 1.00 84.62 277 GLY A C 1
ATOM 2292 O O . GLY A 1 277 ? -32.458 -16.199 14.132 1.00 84.62 277 GLY A O 1
ATOM 2293 N N . GLN A 1 278 ? -31.901 -15.676 16.229 1.00 80.12 278 GLN A N 1
ATOM 2294 C CA . GLN A 1 278 ? -30.537 -16.171 16.117 1.00 80.12 278 GLN A CA 1
ATOM 2295 C C . GLN A 1 278 ? -30.285 -17.158 17.246 1.00 80.12 278 GLN A C 1
ATOM 2297 O O . GLN A 1 278 ? -30.279 -16.776 18.415 1.00 80.12 278 GLN A O 1
ATOM 2302 N N . MET A 1 279 ? -30.046 -18.421 16.896 1.00 74.12 279 MET A N 1
ATOM 2303 C CA . MET A 1 279 ? -29.549 -19.384 17.870 1.00 74.12 279 MET A CA 1
ATOM 2304 C C . MET A 1 279 ? -28.112 -19.018 18.235 1.00 74.12 279 MET A C 1
ATOM 2306 O O . MET A 1 279 ? -27.241 -18.931 17.367 1.00 74.12 279 MET A O 1
ATOM 2310 N N . VAL A 1 280 ? -27.877 -18.790 19.522 1.00 75.69 280 VAL A N 1
ATOM 2311 C CA . VAL A 1 280 ? -26.544 -18.603 20.087 1.00 75.69 280 VAL A CA 1
ATOM 2312 C C . VAL A 1 280 ? -26.324 -19.758 21.046 1.00 75.69 280 VAL A C 1
ATOM 2314 O O . VAL A 1 280 ? -26.956 -19.806 22.097 1.00 75.69 280 VAL A O 1
ATOM 2317 N N . ASP A 1 281 ? -25.459 -20.697 20.673 1.00 80.44 281 ASP A N 1
ATOM 2318 C CA . ASP A 1 281 ? -25.001 -21.727 21.600 1.00 80.44 281 ASP A CA 1
ATOM 2319 C C . ASP A 1 281 ? -23.944 -21.104 22.532 1.00 80.44 281 ASP A C 1
ATOM 2321 O O . ASP A 1 281 ? -22.864 -20.728 22.065 1.00 80.44 281 ASP A O 1
ATOM 2325 N N . PRO A 1 282 ? -24.221 -20.950 23.841 1.00 76.31 282 PRO A N 1
ATOM 2326 C CA . PRO A 1 282 ? -23.270 -20.358 24.777 1.00 76.31 282 PRO A CA 1
ATOM 2327 C C . PRO A 1 282 ? -22.022 -21.227 24.988 1.00 76.31 282 PRO A C 1
ATOM 2329 O O . PRO A 1 282 ? -21.003 -20.718 25.459 1.00 76.31 282 PRO A O 1
ATOM 2332 N N . THR A 1 283 ? -22.083 -22.518 24.650 1.00 84.56 283 THR A N 1
ATOM 2333 C CA . THR A 1 283 ? -20.952 -23.445 24.765 1.00 84.56 283 THR A CA 1
ATOM 2334 C C . THR A 1 283 ? -20.020 -23.397 23.554 1.00 84.56 283 THR A C 1
ATOM 2336 O O . THR A 1 283 ? -18.854 -23.799 23.657 1.00 84.56 283 THR A O 1
ATOM 2339 N N . ASP A 1 284 ? -20.484 -22.837 22.432 1.00 89.12 284 ASP A N 1
ATOM 2340 C CA . ASP A 1 284 ? -19.690 -22.676 21.221 1.00 89.12 284 ASP A CA 1
ATOM 2341 C C . ASP A 1 284 ? -18.753 -21.461 21.317 1.00 89.12 284 ASP A C 1
ATOM 2343 O O . ASP A 1 284 ? -19.031 -20.334 20.889 1.00 89.12 284 ASP A O 1
ATOM 2347 N N . ILE A 1 285 ? -17.576 -21.724 21.880 1.00 87.44 285 ILE A N 1
ATOM 2348 C CA . ILE A 1 285 ? -16.502 -20.740 22.019 1.00 87.44 285 ILE A CA 1
ATOM 2349 C C . ILE A 1 285 ? -16.003 -20.256 20.652 1.00 87.44 285 ILE A C 1
ATOM 2351 O O . ILE A 1 285 ? -15.608 -19.096 20.551 1.00 87.44 285 ILE A O 1
ATOM 2355 N N . GLN A 1 286 ? -16.031 -21.093 19.608 1.00 88.25 286 GLN A N 1
ATOM 2356 C CA . GLN A 1 286 ? -15.526 -20.715 18.284 1.00 88.25 286 GLN A CA 1
ATOM 2357 C C . GLN A 1 286 ? -16.447 -19.694 17.621 1.00 88.25 286 GLN A C 1
ATOM 2359 O O . GLN A 1 286 ? -15.976 -18.683 17.103 1.00 88.25 286 GLN A O 1
ATOM 2364 N N . SER A 1 287 ? -17.764 -19.892 17.694 1.00 88.19 287 SER A N 1
ATOM 2365 C CA . SER A 1 287 ? -18.720 -18.881 17.223 1.00 88.19 287 SER A CA 1
ATOM 2366 C C . SER A 1 287 ? -18.619 -17.587 18.032 1.00 88.19 287 SER A C 1
ATOM 2368 O O . SER A 1 287 ? -18.651 -16.487 17.471 1.00 88.19 287 SER A O 1
ATOM 2370 N N . LYS A 1 288 ? -18.433 -17.691 19.351 1.00 89.88 288 LYS A N 1
ATOM 2371 C CA . LYS A 1 288 ? -18.285 -16.531 20.239 1.00 89.88 288 LYS A CA 1
ATOM 2372 C C . LYS A 1 288 ? -17.013 -15.727 19.959 1.00 89.88 288 LYS A C 1
ATOM 2374 O O . LYS A 1 288 ? -17.058 -14.495 19.906 1.00 89.88 288 LYS A O 1
ATOM 2379 N N . SER A 1 289 ? -15.884 -16.400 19.756 1.00 91.44 289 SER A N 1
ATOM 2380 C CA . SER A 1 289 ? -14.612 -15.762 19.410 1.00 91.44 289 SER A CA 1
ATOM 2381 C C . SER A 1 289 ? -14.692 -15.108 18.028 1.00 91.44 289 SER A C 1
ATOM 2383 O O . SER A 1 289 ? -14.289 -13.957 17.866 1.00 91.44 289 SER A O 1
ATOM 2385 N N . MET A 1 290 ? -15.326 -15.781 17.068 1.00 90.44 290 MET A N 1
ATOM 2386 C CA . MET A 1 290 ? -15.607 -15.267 15.734 1.00 90.44 290 MET A CA 1
ATOM 2387 C C . MET A 1 290 ? -16.394 -13.955 15.772 1.00 90.44 290 MET A C 1
ATOM 2389 O O . MET A 1 290 ? -15.975 -12.954 15.184 1.00 90.44 290 MET A O 1
ATOM 2393 N N . LEU A 1 291 ? -17.487 -13.918 16.535 1.00 90.19 291 LEU A N 1
ATOM 2394 C CA . LEU A 1 291 ? -18.259 -12.696 16.758 1.00 90.19 291 LEU A CA 1
ATOM 2395 C C . LEU A 1 291 ? -17.425 -11.606 17.439 1.00 90.19 291 LEU A C 1
ATOM 2397 O O . LEU A 1 291 ? -17.572 -10.426 17.123 1.00 90.19 291 LEU A O 1
ATOM 2401 N N . LYS A 1 292 ? -16.526 -11.962 18.363 1.00 92.44 292 LYS A N 1
ATOM 2402 C CA . LYS A 1 292 ? -15.715 -10.965 19.065 1.00 92.44 292 LYS A CA 1
ATOM 2403 C C . LYS A 1 292 ? -14.634 -10.331 18.193 1.00 92.44 292 LYS A C 1
ATOM 2405 O O . LYS A 1 292 ? -14.488 -9.118 18.253 1.00 92.44 292 LYS A O 1
ATOM 2410 N N . PHE A 1 293 ? -13.909 -11.112 17.400 1.00 93.00 293 PHE A N 1
ATOM 2411 C CA . PHE A 1 293 ? -12.791 -10.600 16.600 1.00 93.00 293 PHE A CA 1
ATOM 2412 C C . PHE A 1 293 ? -13.207 -10.115 15.207 1.00 93.00 293 PHE A C 1
ATOM 2414 O O . PHE A 1 293 ? -12.518 -9.281 14.626 1.00 93.00 293 PHE A O 1
ATOM 2421 N N . LYS A 1 294 ? -14.317 -10.621 14.652 1.00 90.00 294 LYS A N 1
ATOM 2422 C CA . LYS A 1 294 ? -14.728 -10.338 13.262 1.00 90.00 294 LYS A CA 1
ATOM 2423 C C . LYS A 1 294 ? -16.154 -9.810 13.119 1.00 90.00 294 LYS A C 1
ATOM 2425 O O . LYS A 1 294 ? -16.542 -9.401 12.027 1.00 90.00 294 LYS A O 1
ATOM 2430 N N . GLY A 1 295 ? -16.951 -9.863 14.185 1.00 87.75 295 GLY A N 1
ATOM 2431 C CA . GLY A 1 295 ? -18.330 -9.370 14.216 1.00 87.75 295 GLY A CA 1
ATOM 2432 C C . GLY A 1 295 ? -19.374 -10.286 13.575 1.00 87.75 295 GLY A C 1
ATOM 2433 O O . GLY A 1 295 ? -20.559 -10.135 13.851 1.00 87.75 295 GLY A O 1
ATOM 2434 N N . SER A 1 296 ? -18.968 -11.259 12.757 1.00 83.69 296 SER A N 1
ATOM 2435 C CA . SER A 1 296 ? -19.881 -12.184 12.077 1.00 83.69 296 SER A CA 1
ATOM 2436 C C . SER A 1 296 ? -19.373 -13.621 12.142 1.00 83.69 296 SER A C 1
ATOM 2438 O O . SER A 1 296 ? -18.167 -13.857 12.101 1.00 83.69 296 SER A O 1
ATOM 2440 N N . THR A 1 297 ? -20.295 -14.583 12.213 1.00 77.88 297 THR A N 1
ATOM 2441 C CA . THR A 1 297 ? -20.006 -16.024 12.149 1.00 77.88 297 THR A CA 1
ATOM 2442 C C . THR A 1 297 ? -19.874 -16.539 10.716 1.00 77.88 297 THR A C 1
ATOM 2444 O O . THR A 1 297 ? -19.394 -17.650 10.517 1.00 77.88 297 THR A O 1
ATOM 2447 N N . SER A 1 298 ? -20.229 -15.738 9.703 1.00 65.81 298 SER A N 1
ATOM 2448 C CA . SER A 1 298 ? -20.229 -16.142 8.287 1.00 65.81 298 SER A CA 1
ATOM 2449 C C . SER A 1 298 ? -18.836 -16.294 7.661 1.00 65.81 298 SER A C 1
ATOM 2451 O O . SER A 1 298 ? -18.710 -16.444 6.444 1.00 65.81 298 SER A O 1
ATOM 2453 N N . CYS A 1 299 ? -17.762 -16.219 8.450 1.00 55.78 299 CYS A N 1
ATOM 2454 C CA . CYS A 1 299 ? -16.421 -16.153 7.893 1.00 55.78 299 CYS A CA 1
ATOM 2455 C C . CYS A 1 299 ? -15.884 -17.543 7.487 1.00 55.78 299 CYS A C 1
ATOM 2457 O O . CYS A 1 299 ? -16.024 -18.529 8.204 1.00 55.78 299 CYS A O 1
ATOM 2459 N N . HIS A 1 300 ? -15.288 -17.566 6.294 1.00 52.72 300 HIS A N 1
ATOM 2460 C CA . HIS A 1 300 ? -14.729 -18.677 5.521 1.00 52.72 300 HIS A CA 1
ATOM 2461 C C . HIS A 1 300 ? -14.357 -19.945 6.309 1.00 52.72 300 HIS A C 1
ATOM 2463 O O . HIS A 1 300 ? -13.394 -19.950 7.072 1.00 52.72 300 HIS A O 1
ATOM 2469 N N . GLN A 1 301 ? -15.032 -21.059 6.012 1.00 53.03 301 GLN A N 1
ATOM 2470 C CA . GLN A 1 301 ? -14.556 -22.393 6.382 1.00 53.03 301 GLN A CA 1
ATOM 2471 C C . GLN A 1 301 ? -13.262 -22.708 5.604 1.00 53.03 301 GLN A C 1
ATOM 2473 O O . GLN A 1 301 ? -13.216 -22.560 4.383 1.00 53.03 301 GLN A O 1
ATOM 2478 N N . GLY A 1 302 ? -12.191 -23.124 6.294 1.00 58.81 302 GLY A N 1
ATOM 2479 C CA . GLY A 1 302 ? -10.948 -23.594 5.662 1.00 58.81 302 GLY A CA 1
ATOM 2480 C C . GLY A 1 302 ? -9.652 -22.966 6.194 1.00 58.81 302 GLY A C 1
ATOM 2481 O O . GLY A 1 302 ? -9.533 -22.597 7.357 1.00 58.81 302 GLY A O 1
ATOM 2482 N N . ARG A 1 303 ? -8.625 -22.865 5.338 1.00 54.50 303 ARG A N 1
ATOM 2483 C CA . ARG A 1 303 ? -7.247 -22.476 5.723 1.00 54.50 303 ARG A CA 1
ATOM 2484 C C . ARG A 1 303 ? -7.099 -21.029 6.232 1.00 54.50 303 ARG A C 1
ATOM 2486 O O . ARG A 1 303 ? -6.073 -20.712 6.826 1.00 54.50 303 ARG A O 1
ATOM 2493 N N . HIS A 1 304 ? -8.111 -20.185 6.023 1.00 73.88 304 HIS A N 1
ATOM 2494 C CA . HIS A 1 304 ? -8.095 -18.739 6.284 1.00 73.88 304 HIS A CA 1
ATOM 2495 C C . HIS A 1 304 ? -9.065 -18.292 7.396 1.00 73.88 304 HIS A C 1
ATOM 2497 O O . HIS A 1 304 ? -9.315 -17.100 7.550 1.00 73.88 304 HIS A O 1
ATOM 2503 N N . VAL A 1 305 ? -9.578 -19.224 8.214 1.00 84.75 305 VAL A N 1
ATOM 2504 C CA . VAL A 1 305 ? -10.554 -18.938 9.293 1.00 84.75 305 VAL A CA 1
ATOM 2505 C C . VAL A 1 305 ? -10.089 -17.831 10.238 1.00 84.75 305 VAL A C 1
ATOM 2507 O O . VAL A 1 305 ? -10.909 -17.046 10.697 1.00 84.75 305 VAL A O 1
ATOM 2510 N N . TYR A 1 306 ? -8.786 -17.718 10.502 1.00 89.75 306 TYR A N 1
ATOM 2511 C CA . TYR A 1 306 ? -8.240 -16.746 11.454 1.00 89.75 306 TYR A CA 1
ATOM 2512 C C . TYR A 1 306 ? -7.843 -15.409 10.835 1.00 89.75 306 TYR A C 1
ATOM 2514 O O . TYR A 1 306 ? -7.765 -14.429 11.559 1.00 89.75 306 TYR A O 1
ATOM 2522 N N . GLU A 1 307 ? -7.653 -15.323 9.518 1.00 89.06 307 GLU A N 1
ATOM 2523 C CA . GLU A 1 307 ? -7.094 -14.126 8.876 1.00 89.06 307 GLU A CA 1
ATOM 2524 C C . GLU A 1 307 ? -7.974 -12.889 9.108 1.00 89.06 307 GLU A C 1
ATOM 2526 O O . GLU A 1 307 ? -9.191 -12.926 8.886 1.00 89.06 307 GLU A O 1
ATOM 2531 N N . SER A 1 308 ? -7.364 -11.807 9.593 1.00 89.12 308 SER A N 1
ATOM 2532 C CA . SER A 1 308 ? -8.049 -10.536 9.815 1.00 89.12 308 SER A CA 1
ATOM 2533 C C . SER A 1 308 ? -8.300 -9.822 8.488 1.00 89.12 308 SER A C 1
ATOM 2535 O O . SER A 1 308 ? -7.572 -10.004 7.511 1.00 89.12 308 SER A O 1
ATOM 2537 N N . LEU A 1 309 ? -9.298 -8.930 8.452 1.00 88.50 309 LEU A N 1
ATOM 2538 C CA . LEU A 1 309 ? -9.556 -8.106 7.266 1.00 88.50 309 LEU A CA 1
ATOM 2539 C C . LEU A 1 309 ? -8.314 -7.296 6.866 1.00 88.50 309 LEU A C 1
ATOM 2541 O O . LEU A 1 309 ? -7.988 -7.218 5.681 1.00 88.50 309 LEU A O 1
ATOM 2545 N N . VAL A 1 310 ? -7.616 -6.730 7.852 1.00 89.75 310 VAL A N 1
ATOM 2546 C CA . VAL A 1 310 ? -6.336 -6.035 7.700 1.00 89.75 310 VAL A CA 1
ATOM 2547 C C . VAL A 1 310 ? -5.331 -6.679 8.661 1.00 89.75 310 VAL A C 1
ATOM 2549 O O . VAL A 1 310 ? -5.481 -6.520 9.872 1.00 89.75 310 VAL A O 1
ATOM 2552 N N . PRO A 1 311 ? -4.315 -7.402 8.157 1.00 90.94 311 PRO A N 1
ATOM 2553 C CA . PRO A 1 311 ? -3.272 -7.972 9.002 1.00 90.94 311 PRO A CA 1
ATOM 2554 C C . PRO A 1 311 ? -2.452 -6.878 9.693 1.00 90.94 311 PRO A C 1
ATOM 2556 O O . PRO A 1 311 ? -1.863 -6.020 9.030 1.00 90.94 311 PRO A O 1
ATOM 2559 N N . VAL A 1 312 ? -2.394 -6.922 11.026 1.00 91.12 312 VAL A N 1
ATOM 2560 C CA . VAL A 1 312 ? -1.619 -5.975 11.840 1.00 91.12 312 VAL A CA 1
ATOM 2561 C C . VAL A 1 312 ? -0.373 -6.668 12.381 1.00 91.12 312 VAL A C 1
ATOM 2563 O O . VAL A 1 312 ? -0.467 -7.624 13.149 1.00 91.12 312 VAL A O 1
ATOM 2566 N N . GLU A 1 313 ? 0.807 -6.184 11.985 1.00 91.75 313 GLU A N 1
ATOM 2567 C CA . GLU A 1 313 ? 2.087 -6.801 12.366 1.00 91.75 313 GLU A CA 1
ATOM 2568 C C . GLU A 1 313 ? 2.578 -6.377 13.750 1.00 91.75 313 GLU A C 1
ATOM 2570 O O . GLU A 1 313 ? 3.292 -7.124 14.423 1.00 91.75 313 GLU A O 1
ATOM 2575 N N . ARG A 1 314 ? 2.261 -5.147 14.156 1.00 91.88 314 ARG A N 1
ATOM 2576 C CA . ARG A 1 314 ? 2.743 -4.525 15.390 1.00 91.88 314 ARG A CA 1
ATOM 2577 C C . ARG A 1 314 ? 1.621 -3.700 15.995 1.00 91.88 314 ARG A C 1
ATOM 2579 O O . ARG A 1 314 ? 0.965 -2.952 15.284 1.00 91.88 314 ARG A O 1
ATOM 2586 N N . ALA A 1 315 ? 1.430 -3.824 17.301 1.00 91.69 315 ALA A N 1
ATOM 2587 C CA . ALA A 1 315 ? 0.499 -2.991 18.050 1.00 91.69 315 ALA A CA 1
ATOM 2588 C C . ALA A 1 315 ? 1.049 -2.770 19.458 1.00 91.69 315 ALA A C 1
ATOM 2590 O O . ALA A 1 315 ? 1.610 -3.685 20.069 1.00 91.69 315 ALA A O 1
ATOM 2591 N N . THR A 1 316 ? 0.935 -1.545 19.962 1.00 92.94 316 THR A N 1
ATOM 2592 C CA . THR A 1 316 ? 1.315 -1.195 21.332 1.00 92.94 316 THR A CA 1
ATOM 2593 C C . THR A 1 316 ? 0.143 -0.524 22.026 1.00 92.94 316 THR A C 1
ATOM 2595 O O . THR A 1 316 ? -0.355 0.493 21.545 1.00 92.94 316 THR A O 1
ATOM 2598 N N . PHE A 1 317 ? -0.239 -1.065 23.178 1.00 93.81 317 PHE A N 1
ATOM 2599 C CA . PHE A 1 317 ? -1.305 -0.536 24.020 1.00 93.81 317 PHE A CA 1
ATOM 2600 C C . PHE A 1 317 ? -0.741 -0.203 25.396 1.00 93.81 317 PHE A C 1
ATOM 2602 O O . PHE A 1 317 ? 0.031 -0.982 25.958 1.00 93.81 317 PHE A O 1
ATOM 2609 N N . VAL A 1 318 ? -1.085 0.964 25.925 1.00 93.81 318 VAL A N 1
ATOM 2610 C CA . VAL A 1 318 ? -0.752 1.367 27.295 1.00 93.81 318 VAL A CA 1
ATOM 2611 C C . VAL A 1 318 ? -2.060 1.456 28.058 1.00 93.81 318 VAL A C 1
ATOM 2613 O O . VAL A 1 318 ? -2.868 2.313 27.752 1.00 93.81 318 VAL A O 1
ATOM 2616 N N . PHE A 1 319 ? -2.289 0.553 28.996 1.00 92.56 319 PHE A N 1
ATOM 2617 C CA . PHE A 1 319 ? -3.457 0.575 29.865 1.00 92.56 319 PHE A CA 1
ATOM 2618 C C . PHE A 1 319 ? -3.095 1.324 31.145 1.00 92.56 319 PHE A C 1
ATOM 2620 O O . PHE A 1 319 ? -2.100 0.969 31.780 1.00 92.56 319 PHE A O 1
ATOM 2627 N N . GLN A 1 320 ? -3.854 2.363 31.475 1.00 90.06 320 GLN A N 1
ATOM 2628 C CA . GLN A 1 320 ? -3.716 3.132 32.707 1.00 90.06 320 GLN A CA 1
ATOM 2629 C C . GLN A 1 320 ? -4.978 2.936 33.534 1.00 90.06 320 GLN A C 1
ATOM 2631 O O . GLN A 1 320 ? -6.075 3.148 33.027 1.00 90.06 320 GLN A O 1
ATOM 2636 N N . ASP A 1 321 ? -4.810 2.526 34.782 1.00 85.94 321 ASP A N 1
ATOM 2637 C CA . ASP A 1 321 ? -5.908 2.275 35.706 1.00 85.94 321 ASP A CA 1
ATOM 2638 C C . ASP A 1 321 ? -5.633 2.939 37.053 1.00 85.94 321 ASP A C 1
ATOM 2640 O O . ASP A 1 321 ? -4.479 3.074 37.473 1.00 85.94 321 ASP A O 1
ATOM 2644 N N . GLU A 1 322 ? -6.697 3.337 37.737 1.00 81.62 322 GLU A N 1
ATOM 2645 C CA . GLU A 1 322 ? -6.632 3.934 39.064 1.00 81.62 322 GLU A CA 1
ATOM 2646 C C . GLU A 1 322 ? -7.067 2.895 40.092 1.00 81.62 322 GLU A C 1
ATOM 2648 O O . GLU A 1 322 ? -8.247 2.592 40.255 1.00 81.62 322 GLU A O 1
ATOM 2653 N N . VAL A 1 323 ? -6.106 2.332 40.824 1.00 74.75 323 VAL A N 1
ATOM 2654 C CA . VAL A 1 323 ? -6.424 1.359 41.867 1.00 74.75 323 VAL A CA 1
ATOM 2655 C C . VAL A 1 323 ? -6.660 2.105 43.173 1.00 74.75 323 VAL A C 1
ATOM 2657 O O . VAL A 1 323 ? -5.719 2.538 43.847 1.00 74.75 323 VAL A O 1
ATOM 2660 N N . THR A 1 324 ? -7.927 2.230 43.568 1.00 61.34 324 THR A N 1
ATOM 2661 C CA . THR A 1 324 ? -8.285 2.678 44.917 1.00 61.34 324 THR A CA 1
ATOM 2662 C C . THR A 1 324 ? -8.052 1.523 45.889 1.00 61.34 324 THR A C 1
ATOM 2664 O O . THR A 1 324 ? -8.802 0.550 45.917 1.00 61.34 324 THR A O 1
ATOM 2667 N N . ARG A 1 325 ? -6.980 1.586 46.685 1.00 61.28 325 ARG A N 1
ATOM 2668 C CA . ARG A 1 325 ? -6.810 0.673 47.824 1.00 61.28 325 ARG A CA 1
ATOM 2669 C C . ARG A 1 325 ? -7.581 1.249 49.004 1.00 61.28 325 ARG A C 1
ATOM 2671 O O . ARG A 1 325 ? -7.317 2.382 49.387 1.00 61.28 325 ARG A O 1
ATOM 2678 N N . GLU A 1 326 ? -8.454 0.451 49.619 1.00 59.84 326 GLU A N 1
ATOM 2679 C CA . GLU A 1 326 ? -9.280 0.833 50.783 1.00 59.84 326 GLU A CA 1
ATOM 2680 C C . GLU A 1 326 ? -8.474 1.416 51.969 1.00 59.84 326 GLU A C 1
ATOM 2682 O O . GLU A 1 326 ? -9.044 2.047 52.852 1.00 59.84 326 GLU A O 1
ATOM 2687 N N . ALA A 1 327 ? -7.145 1.251 51.984 1.00 57.56 327 ALA A N 1
ATOM 2688 C CA . ALA A 1 327 ? -6.252 1.671 53.063 1.00 57.56 327 ALA A CA 1
ATOM 2689 C C . ALA A 1 327 ? -5.319 2.866 52.743 1.00 57.56 327 ALA A C 1
ATOM 2691 O O . ALA A 1 327 ? -4.458 3.176 53.565 1.00 57.56 327 ALA A O 1
ATOM 2692 N N . GLN A 1 328 ? -5.420 3.531 51.580 1.00 55.50 328 GLN A N 1
ATOM 2693 C CA . GLN A 1 328 ? -4.559 4.683 51.240 1.00 55.50 328 GLN A CA 1
ATOM 2694 C C . GLN A 1 328 ? -5.357 5.859 50.657 1.00 55.50 328 GLN A C 1
ATOM 2696 O O . GLN A 1 328 ? -6.172 5.691 49.758 1.00 55.50 328 GLN A O 1
ATOM 2701 N N . SER A 1 329 ? -5.085 7.067 51.161 1.00 57.84 329 SER A N 1
ATOM 2702 C CA . SER A 1 329 ? -5.762 8.332 50.827 1.00 57.84 329 SER A CA 1
ATOM 2703 C C . SER A 1 329 ? -5.388 8.933 49.462 1.00 57.84 329 SER A C 1
ATOM 2705 O O . SER A 1 329 ? -5.908 9.988 49.104 1.00 57.84 329 SER A O 1
ATOM 2707 N N . SER A 1 330 ? -4.525 8.276 48.681 1.00 59.75 330 SER A N 1
ATOM 2708 C CA . SER A 1 330 ? -4.204 8.655 47.300 1.00 59.75 330 SER A CA 1
ATOM 2709 C C . SER A 1 330 ? -4.398 7.457 46.363 1.00 59.75 330 SER A C 1
ATOM 2711 O O . SER A 1 330 ? -3.802 6.407 46.631 1.00 59.75 330 SER A O 1
ATOM 2713 N N . PRO A 1 331 ? -5.179 7.582 45.272 1.00 66.62 331 PRO A N 1
ATOM 2714 C CA . PRO A 1 331 ? -5.301 6.518 44.282 1.00 66.62 331 PRO A CA 1
ATOM 2715 C C . PRO A 1 331 ? -3.924 6.210 43.680 1.00 66.62 331 PRO A C 1
ATOM 2717 O O . PRO A 1 331 ? -3.171 7.114 43.319 1.00 66.62 331 PRO A O 1
ATOM 2720 N N . GLY A 1 332 ? -3.570 4.926 43.622 1.00 72.94 332 GLY A N 1
ATOM 2721 C CA . GLY A 1 332 ? -2.336 4.483 42.981 1.00 72.94 332 GLY A CA 1
ATOM 2722 C C . GLY A 1 332 ? -2.570 4.272 41.489 1.00 72.94 332 GLY A C 1
ATOM 2723 O O . GLY A 1 332 ? -3.390 3.433 41.120 1.00 72.94 332 GLY A O 1
ATOM 2724 N N . GLU A 1 333 ? -1.843 4.992 40.633 1.00 81.94 333 GLU A N 1
ATOM 2725 C CA . GLU A 1 333 ? -1.890 4.779 39.182 1.00 81.94 333 GLU A CA 1
ATOM 2726 C C . GLU A 1 333 ? -1.119 3.501 38.811 1.00 81.94 333 GLU A C 1
ATOM 2728 O O . GLU A 1 333 ? 0.078 3.363 39.086 1.00 81.94 333 GLU A O 1
ATOM 2733 N N . VAL A 1 334 ? -1.798 2.552 38.166 1.00 88.62 334 VAL A N 1
ATOM 2734 C CA . VAL A 1 334 ? -1.197 1.336 37.617 1.00 88.62 334 VAL A CA 1
ATOM 2735 C C . VAL A 1 334 ? -1.152 1.459 36.104 1.00 88.62 334 VAL A C 1
ATOM 2737 O O . VAL A 1 334 ? -2.175 1.544 35.435 1.00 88.62 334 VAL A O 1
ATOM 2740 N N . THR A 1 335 ? 0.055 1.423 35.544 1.00 90.88 335 THR A N 1
ATOM 2741 C CA . THR A 1 335 ? 0.254 1.444 34.093 1.00 90.88 335 THR A CA 1
ATOM 2742 C C . THR A 1 335 ? 0.811 0.111 33.603 1.00 90.88 335 THR A C 1
ATOM 2744 O O . THR A 1 335 ? 1.902 -0.303 34.000 1.00 90.88 335 THR A O 1
ATOM 2747 N N . VAL A 1 336 ? 0.108 -0.541 32.675 1.00 93.12 336 VAL A N 1
ATOM 2748 C CA . VAL A 1 336 ? 0.537 -1.785 32.017 1.00 93.12 336 VAL A CA 1
ATOM 2749 C C . VAL A 1 336 ? 0.729 -1.543 30.525 1.00 93.12 336 VAL A C 1
ATOM 2751 O O . VAL A 1 336 ? -0.155 -1.049 29.832 1.00 93.12 336 VAL A O 1
ATOM 2754 N N . LYS A 1 337 ? 1.892 -1.921 29.989 1.00 94.62 337 LYS A N 1
ATOM 2755 C CA . LYS A 1 337 ? 2.221 -1.722 28.57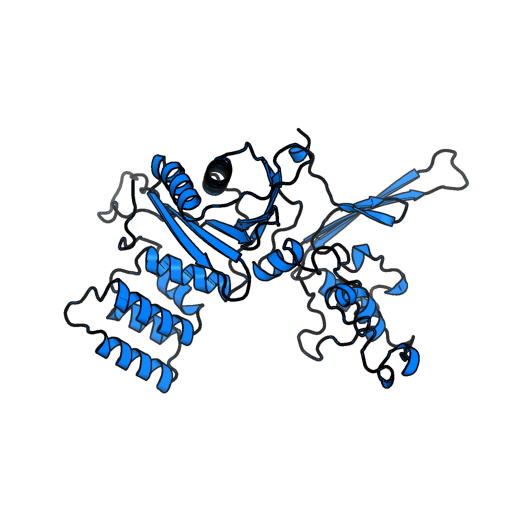2 1.00 94.62 337 LYS A CA 1
ATOM 2756 C C . LYS A 1 337 ? 2.274 -3.040 27.811 1.00 94.62 337 LYS A C 1
ATOM 2758 O O . LYS A 1 337 ? 3.236 -3.795 27.931 1.00 94.62 337 LYS A O 1
ATOM 2763 N N . PHE A 1 338 ? 1.298 -3.254 26.939 1.00 94.31 338 PHE A N 1
ATOM 2764 C CA . PHE A 1 338 ? 1.242 -4.387 26.026 1.00 94.31 338 PHE A CA 1
ATOM 2765 C C . PHE A 1 338 ? 1.967 -4.062 24.717 1.00 94.31 338 PHE A C 1
ATOM 2767 O O . PHE A 1 338 ? 1.746 -3.016 24.105 1.00 94.31 338 PHE A O 1
ATOM 2774 N N . LYS A 1 339 ? 2.837 -4.968 24.264 1.00 94.94 339 LYS A N 1
ATOM 2775 C CA . LYS A 1 339 ? 3.522 -4.877 22.968 1.00 94.94 339 LYS A CA 1
ATOM 2776 C C . LYS A 1 339 ? 3.360 -6.192 22.225 1.00 94.94 339 LYS A C 1
ATOM 2778 O O . LYS A 1 339 ? 3.892 -7.212 22.652 1.00 94.94 339 LYS A O 1
ATOM 2783 N N . PHE A 1 340 ? 2.680 -6.143 21.091 1.00 94.88 340 PHE A N 1
ATOM 2784 C CA . PHE A 1 340 ? 2.438 -7.298 20.242 1.00 94.88 340 PHE A CA 1
ATOM 2785 C C . PHE A 1 340 ? 3.257 -7.206 18.955 1.00 94.88 340 PHE A C 1
ATOM 2787 O O . PHE A 1 340 ? 3.477 -6.119 18.409 1.00 94.88 340 PHE A O 1
ATOM 2794 N N . LYS A 1 341 ? 3.713 -8.362 18.468 1.00 95.12 341 LYS A N 1
ATOM 2795 C CA . LYS A 1 341 ? 4.432 -8.506 17.201 1.00 95.12 341 LYS A CA 1
ATOM 2796 C C . LYS A 1 341 ? 4.058 -9.836 16.550 1.00 95.12 341 LYS A C 1
ATOM 2798 O O . LYS A 1 341 ? 4.075 -10.865 17.216 1.00 95.12 341 LYS A O 1
ATOM 2803 N N . GLY A 1 342 ? 3.783 -9.822 15.253 1.00 93.44 342 GLY A N 1
ATOM 2804 C CA . GLY A 1 342 ? 3.451 -11.015 14.478 1.00 93.44 342 GLY A CA 1
ATOM 2805 C C . GLY A 1 342 ? 3.236 -10.694 13.002 1.00 93.44 342 GLY A C 1
ATOM 2806 O O . GLY A 1 342 ? 3.565 -9.603 12.549 1.00 93.44 342 GLY A O 1
ATOM 2807 N N . THR A 1 343 ? 2.702 -11.650 12.245 1.00 91.69 343 THR A N 1
ATOM 2808 C CA . THR A 1 343 ? 2.202 -11.407 10.879 1.00 91.69 343 THR A CA 1
ATOM 2809 C C . THR A 1 343 ? 0.789 -10.829 10.894 1.00 91.69 343 THR A C 1
ATOM 2811 O O . THR A 1 343 ? 0.465 -9.980 10.074 1.00 91.69 343 THR A O 1
ATOM 2814 N N . ASP A 1 344 ? -0.031 -11.292 11.837 1.00 93.38 344 ASP A N 1
ATOM 2815 C CA . ASP A 1 344 ? -1.380 -10.806 12.115 1.00 93.38 344 ASP A CA 1
ATOM 2816 C C . ASP A 1 344 ? -1.677 -11.053 13.603 1.00 93.38 344 ASP A C 1
ATOM 2818 O O . ASP A 1 344 ? -1.850 -12.195 14.040 1.00 93.38 344 ASP A O 1
ATOM 2822 N N . ILE A 1 345 ? -1.637 -9.985 14.401 1.00 94.81 345 ILE A N 1
ATOM 2823 C CA . ILE A 1 345 ? -1.770 -10.057 15.862 1.00 94.81 345 ILE A CA 1
ATOM 2824 C C . ILE A 1 345 ? -3.172 -10.513 16.268 1.00 94.81 345 ILE A C 1
ATOM 2826 O O . ILE A 1 345 ? -3.301 -11.399 17.113 1.00 94.81 345 ILE A O 1
ATOM 2830 N N 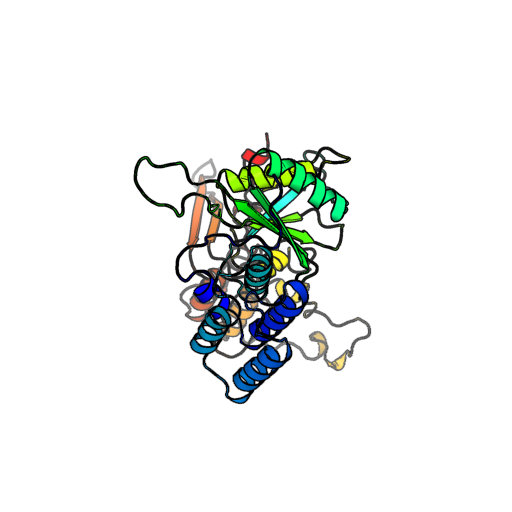. PHE A 1 346 ? -4.215 -9.941 15.665 1.00 94.69 346 PHE A N 1
ATOM 2831 C CA . PHE A 1 346 ? -5.598 -10.219 16.055 1.00 94.69 346 PHE A CA 1
ATOM 2832 C C . PHE A 1 346 ? -6.043 -11.611 15.607 1.00 94.69 346 PHE A C 1
ATOM 2834 O O . PHE A 1 346 ? -6.714 -12.298 16.372 1.00 94.69 346 PHE A O 1
ATOM 2841 N N . ALA A 1 347 ? -5.563 -12.092 14.455 1.00 93.94 347 ALA A N 1
ATOM 2842 C CA . ALA A 1 347 ? -5.729 -13.492 14.059 1.00 93.94 347 ALA A CA 1
ATOM 2843 C C . ALA A 1 347 ? -5.069 -14.456 15.060 1.00 93.94 347 ALA A C 1
ATOM 2845 O O . ALA A 1 347 ? -5.620 -15.505 15.403 1.00 93.94 347 ALA A O 1
ATOM 2846 N N . GLY A 1 348 ? -3.877 -14.099 15.550 1.00 95.12 348 GLY A N 1
ATOM 2847 C CA . GLY A 1 348 ? -3.174 -14.857 16.581 1.00 95.12 348 GLY A CA 1
ATOM 2848 C C . GLY A 1 348 ? -3.947 -14.906 17.901 1.00 95.12 348 GLY A C 1
ATOM 2849 O O . GLY A 1 348 ? -4.121 -15.986 18.462 1.00 95.12 348 GLY A O 1
ATOM 2850 N N . LEU A 1 349 ? -4.449 -13.760 18.369 1.00 95.56 349 LEU A N 1
ATOM 2851 C CA . LEU A 1 349 ? -5.261 -13.658 19.587 1.00 95.56 349 LEU A CA 1
ATOM 2852 C C . LEU A 1 349 ? -6.582 -14.423 19.465 1.00 95.56 349 LEU A C 1
ATOM 2854 O O . LEU A 1 349 ? -6.945 -15.157 20.385 1.00 95.56 349 LEU A O 1
ATOM 2858 N N . HIS A 1 350 ? -7.249 -14.327 18.314 1.00 94.75 350 HIS A N 1
ATOM 2859 C CA . HIS A 1 350 ? -8.445 -15.108 18.002 1.00 94.75 350 HIS A CA 1
ATOM 2860 C C . HIS A 1 350 ? -8.169 -16.611 18.145 1.00 94.75 350 HIS A C 1
ATOM 2862 O O . HIS A 1 350 ? -8.863 -17.303 18.890 1.00 94.75 350 HIS A O 1
ATOM 2868 N N . LYS A 1 351 ? -7.074 -17.101 17.554 1.00 94.50 351 LYS A N 1
ATOM 2869 C CA . LYS A 1 351 ? -6.651 -18.504 17.673 1.00 94.50 351 LYS A CA 1
ATOM 2870 C C . LYS A 1 351 ? -6.322 -18.930 19.110 1.00 94.50 351 LYS A C 1
ATOM 2872 O O . LYS A 1 351 ? -6.528 -20.091 19.462 1.00 94.50 351 LYS A O 1
ATOM 2877 N N . LEU A 1 352 ? -5.776 -18.040 19.941 1.00 95.50 352 LEU A N 1
ATOM 2878 C CA . LEU A 1 352 ? -5.504 -18.340 21.354 1.00 95.50 352 LEU A CA 1
ATOM 2879 C C . LEU A 1 352 ? -6.797 -18.456 22.174 1.00 95.50 352 LEU A C 1
ATOM 2881 O O . LEU A 1 352 ? -6.884 -19.333 23.036 1.00 95.50 352 LEU A O 1
ATOM 2885 N N . CYS A 1 353 ? -7.803 -17.632 21.872 1.00 94.50 353 CYS A N 1
ATOM 2886 C CA . CYS A 1 353 ? -9.124 -17.711 22.499 1.00 94.50 353 CYS A CA 1
ATOM 2887 C C . CYS A 1 353 ? -9.845 -19.016 22.128 1.00 94.50 353 CYS A C 1
ATOM 2889 O O . CYS A 1 353 ? -10.358 -19.699 23.009 1.00 94.50 353 CYS A O 1
ATOM 2891 N N . ASP A 1 354 ? -9.794 -19.428 20.855 1.00 92.81 354 ASP A N 1
ATOM 2892 C CA . ASP A 1 354 ? -10.351 -20.715 20.402 1.00 92.81 354 ASP A CA 1
ATOM 2893 C C . ASP A 1 354 ? -9.753 -21.911 21.145 1.00 92.81 354 ASP A C 1
ATOM 2895 O O . ASP A 1 354 ? -10.440 -22.879 21.465 1.00 92.81 354 ASP A O 1
ATOM 2899 N N . LYS A 1 355 ? -8.453 -21.834 21.448 1.00 93.75 355 LYS A N 1
ATOM 2900 C CA . LYS A 1 355 ? -7.727 -22.853 22.214 1.00 93.75 355 LYS A CA 1
ATOM 2901 C C . LYS A 1 355 ? -7.960 -22.777 23.724 1.00 93.75 355 LYS A C 1
ATOM 2903 O O . LYS A 1 355 ? -7.320 -23.528 24.453 1.00 93.75 355 LYS A O 1
ATOM 2908 N N . ARG A 1 356 ? -8.838 -21.885 24.197 1.00 92.94 356 ARG A N 1
ATOM 2909 C CA . ARG A 1 356 ? -9.128 -21.648 25.622 1.00 92.94 356 ARG A CA 1
ATOM 2910 C C . ARG A 1 356 ? -7.900 -21.239 26.446 1.00 92.94 356 ARG A C 1
ATOM 2912 O O . ARG A 1 356 ? -7.871 -21.441 27.654 1.00 92.94 356 ARG A O 1
ATOM 2919 N N . LEU A 1 357 ? -6.884 -20.662 25.800 1.00 96.00 357 LEU A N 1
ATOM 2920 C CA . LEU A 1 357 ? -5.704 -20.118 26.486 1.00 96.00 357 LEU A CA 1
ATOM 2921 C C . LEU A 1 357 ? -5.950 -18.694 26.998 1.00 96.00 357 LEU A C 1
ATOM 2923 O O . LEU A 1 357 ? -5.253 -18.230 27.894 1.00 96.00 357 LEU A O 1
ATOM 2927 N N . VAL A 1 358 ? -6.932 -18.005 26.414 1.00 95.19 358 VAL A N 1
ATOM 2928 C CA . VAL A 1 358 ? -7.386 -16.671 26.809 1.00 95.19 358 VAL A CA 1
ATOM 2929 C C . VAL A 1 358 ? -8.902 -16.715 26.956 1.00 95.19 358 VAL A C 1
ATOM 2931 O O . VAL A 1 358 ? -9.597 -17.208 26.067 1.00 95.19 358 VAL A O 1
ATOM 2934 N N . ASP A 1 359 ? -9.404 -16.206 28.077 1.00 94.38 359 ASP A N 1
ATOM 2935 C CA . ASP A 1 359 ? -10.837 -16.110 28.350 1.00 94.38 359 ASP A CA 1
ATOM 2936 C C . ASP A 1 359 ? -11.474 -15.006 27.493 1.00 94.38 359 ASP A C 1
ATOM 2938 O O . ASP A 1 359 ? -11.218 -13.816 27.694 1.00 94.38 359 ASP A O 1
ATOM 2942 N N . ILE A 1 360 ? -12.307 -15.409 26.530 1.00 93.88 360 ILE A N 1
ATOM 2943 C CA . ILE A 1 360 ? -12.931 -14.523 25.541 1.00 93.88 360 ILE A CA 1
ATOM 2944 C C . ILE A 1 360 ? -13.856 -13.470 26.165 1.00 93.88 360 ILE A C 1
ATOM 2946 O O . ILE A 1 360 ? -14.007 -12.368 25.622 1.00 93.88 360 ILE A O 1
ATOM 2950 N N . ASP A 1 361 ? -14.456 -13.783 27.313 1.00 92.50 361 ASP A N 1
ATOM 2951 C CA . ASP A 1 361 ? -15.370 -12.876 28.004 1.00 92.50 361 ASP A CA 1
ATOM 2952 C C . ASP A 1 361 ? -14.638 -11.680 28.605 1.00 92.50 361 ASP A C 1
ATOM 2954 O O . ASP A 1 361 ? -15.177 -10.575 28.639 1.00 92.50 361 ASP A O 1
ATOM 2958 N N . LYS A 1 362 ? -13.365 -11.871 28.959 1.00 94.12 362 LYS A N 1
ATOM 2959 C CA . LYS A 1 362 ? -12.508 -10.844 29.559 1.00 94.12 362 LYS A CA 1
ATOM 2960 C C . LYS A 1 362 ? -11.681 -10.060 28.543 1.00 94.12 362 LYS A C 1
ATOM 2962 O O . LYS A 1 362 ? -10.999 -9.114 28.922 1.00 94.12 362 LYS A O 1
ATOM 2967 N N . VAL A 1 363 ? -11.725 -10.419 27.256 1.00 94.12 363 VAL A N 1
ATOM 2968 C CA . VAL A 1 363 ? -11.012 -9.675 26.204 1.00 94.12 363 VAL A CA 1
ATOM 2969 C C . VAL A 1 363 ? -11.709 -8.327 25.967 1.00 94.12 363 VAL A C 1
ATOM 2971 O O . VAL A 1 363 ? -12.873 -8.322 25.558 1.00 94.12 363 VAL A O 1
ATOM 2974 N N . PRO A 1 364 ? -11.050 -7.175 26.174 1.00 93.75 364 PRO A N 1
ATOM 2975 C CA . PRO A 1 364 ? -11.652 -5.871 25.900 1.00 93.75 364 PRO A CA 1
ATOM 2976 C C . PRO A 1 364 ? -11.712 -5.568 24.392 1.00 93.75 364 PRO A C 1
ATOM 2978 O O . PRO A 1 364 ? -11.021 -6.199 23.590 1.00 93.75 364 PRO A O 1
ATOM 2981 N N . GLY A 1 365 ? -12.531 -4.586 23.997 1.00 92.31 365 GLY A N 1
ATOM 2982 C CA . GLY A 1 365 ? -12.727 -4.197 22.591 1.00 92.31 365 GLY A CA 1
ATOM 2983 C C . GLY A 1 365 ? -11.429 -3.810 21.875 1.00 92.31 365 GLY A C 1
ATOM 2984 O O . GLY A 1 365 ? -11.136 -4.320 20.790 1.00 92.31 365 GLY A O 1
ATOM 2985 N N . TRP A 1 366 ? -10.586 -3.009 22.533 1.00 92.25 366 TRP A N 1
ATOM 2986 C CA . TRP A 1 366 ? -9.313 -2.545 21.974 1.00 92.25 366 TRP A CA 1
ATOM 2987 C C . TRP A 1 366 ? -8.332 -3.692 21.692 1.00 92.25 366 TRP A C 1
ATOM 2989 O O . TRP A 1 366 ? -7.518 -3.594 20.774 1.00 92.25 366 TRP A O 1
ATOM 2999 N N . LEU A 1 367 ? -8.442 -4.809 22.423 1.00 94.06 367 LEU A N 1
ATOM 3000 C CA . LEU A 1 367 ? -7.645 -6.019 22.203 1.00 94.06 367 LEU A CA 1
ATOM 3001 C C . LEU A 1 367 ? -8.276 -6.965 21.162 1.00 94.06 367 LEU A C 1
ATOM 3003 O O . LEU A 1 367 ? -7.596 -7.842 20.631 1.00 94.06 367 LEU A O 1
ATOM 3007 N N . ALA A 1 368 ? -9.554 -6.763 20.830 1.00 93.38 368 ALA A N 1
ATOM 3008 C CA . ALA A 1 368 ? -10.278 -7.494 19.791 1.00 93.38 368 ALA A CA 1
ATOM 3009 C C . ALA A 1 368 ? -10.132 -6.878 18.381 1.00 93.38 368 ALA A C 1
ATOM 3011 O O . ALA A 1 368 ? -10.702 -7.400 17.424 1.00 93.38 368 ALA A O 1
ATOM 3012 N N . GLY A 1 369 ? -9.360 -5.794 18.235 1.00 91.00 369 GLY A N 1
ATOM 3013 C CA . GLY A 1 369 ? -9.023 -5.196 16.937 1.00 91.00 369 GLY A CA 1
ATOM 3014 C C . GLY A 1 369 ? -9.988 -4.122 16.437 1.00 91.00 369 GLY A C 1
ATOM 3015 O O . GLY A 1 369 ? -9.953 -3.782 15.255 1.00 91.00 369 GLY A O 1
ATOM 3016 N N . GLU A 1 370 ? -10.831 -3.562 17.310 1.00 91.38 370 GLU A N 1
ATOM 3017 C CA . GLU A 1 370 ? -11.792 -2.509 16.937 1.00 91.38 370 GLU A CA 1
ATOM 3018 C C . GLU A 1 370 ? -11.122 -1.240 16.385 1.00 91.38 370 GLU A C 1
ATOM 3020 O O . GLU A 1 370 ? -11.640 -0.621 15.463 1.00 91.38 370 GLU A O 1
ATOM 3025 N N . ASN A 1 371 ? -9.929 -0.910 16.889 1.00 88.81 371 ASN A N 1
ATOM 3026 C CA . ASN A 1 371 ? -9.152 0.267 16.489 1.00 88.81 371 ASN A CA 1
ATOM 3027 C C . ASN A 1 371 ? -8.153 -0.035 15.353 1.00 88.81 371 ASN A C 1
ATOM 3029 O O . ASN A 1 371 ? -7.242 0.752 15.093 1.00 88.81 371 ASN A O 1
ATOM 3033 N N . GLY A 1 372 ? -8.270 -1.192 14.692 1.00 86.62 372 GLY A N 1
ATOM 3034 C CA . GLY A 1 372 ? -7.434 -1.563 13.550 1.00 86.62 372 GLY A CA 1
ATOM 3035 C C . GLY A 1 372 ? -5.931 -1.567 13.857 1.00 86.62 372 GLY A C 1
ATOM 3036 O O . GLY A 1 372 ? -5.467 -2.202 14.801 1.00 86.62 372 GLY A O 1
ATOM 3037 N N . ASN A 1 373 ? -5.148 -0.876 13.029 1.00 88.00 373 ASN A N 1
ATOM 3038 C CA . ASN A 1 373 ? -3.687 -0.769 13.130 1.00 88.00 373 ASN A CA 1
ATOM 3039 C C . ASN A 1 373 ? -3.207 0.415 13.996 1.00 88.00 373 ASN A C 1
ATOM 3041 O O . ASN A 1 373 ? -2.020 0.756 13.960 1.00 88.00 373 ASN A O 1
ATOM 3045 N N . HIS A 1 374 ? -4.097 1.041 14.770 1.00 89.38 374 HIS A N 1
ATOM 3046 C CA . HIS A 1 374 ? -3.720 2.094 15.704 1.00 89.38 374 HIS A CA 1
ATOM 3047 C C . HIS A 1 374 ? -3.080 1.521 16.975 1.00 89.38 374 HIS A C 1
ATOM 3049 O O . HIS A 1 374 ? -3.551 0.556 17.571 1.00 89.38 374 HIS A O 1
ATOM 3055 N N . SER A 1 375 ? -2.011 2.176 17.424 1.00 90.81 375 SER A N 1
ATOM 3056 C CA . SER A 1 375 ? -1.468 2.024 18.777 1.00 90.81 375 SER A CA 1
ATOM 3057 C C . SER A 1 375 ? -1.917 3.206 19.635 1.00 90.81 375 SER A C 1
ATOM 3059 O O . SER A 1 375 ? -2.145 4.297 19.109 1.00 90.81 375 SER A O 1
ATOM 3061 N N . GLY A 1 376 ? -2.035 3.023 20.947 1.00 91.44 376 GLY A N 1
ATOM 3062 C CA . GLY A 1 376 ? -2.604 4.064 21.801 1.00 91.44 376 GLY A CA 1
ATOM 3063 C C . GLY A 1 376 ? -2.578 3.755 23.288 1.00 91.44 376 GLY A C 1
ATOM 3064 O O . GLY A 1 376 ? -2.011 2.748 23.724 1.00 91.44 376 GLY A O 1
ATOM 3065 N N . THR A 1 377 ? -3.187 4.657 24.044 1.00 92.56 377 THR A N 1
ATOM 3066 C CA . THR A 1 377 ? -3.378 4.551 25.489 1.00 92.56 377 THR A CA 1
ATOM 3067 C C . THR A 1 377 ? -4.853 4.292 25.770 1.00 92.56 377 THR A C 1
ATOM 3069 O O . THR A 1 377 ? -5.709 4.824 25.074 1.00 92.56 377 THR A O 1
ATOM 3072 N N . VAL A 1 378 ? -5.147 3.457 26.755 1.00 93.06 378 VAL A N 1
ATOM 3073 C CA . VAL A 1 378 ? -6.491 3.194 27.261 1.00 93.06 378 VAL A CA 1
ATOM 3074 C C . VAL A 1 378 ? -6.564 3.812 28.649 1.00 93.06 378 VAL A C 1
ATOM 3076 O O . VAL A 1 378 ? -5.707 3.507 29.481 1.00 93.06 378 VAL A O 1
ATOM 3079 N N . ASP A 1 379 ? -7.529 4.705 28.851 1.00 88.94 379 ASP A N 1
ATOM 3080 C CA . ASP A 1 379 ? -7.754 5.364 30.139 1.00 88.94 379 ASP A CA 1
ATOM 3081 C C . ASP A 1 379 ? -8.440 4.426 31.155 1.00 88.94 379 ASP A C 1
ATOM 3083 O O . ASP A 1 379 ? -8.883 3.325 30.810 1.00 88.94 379 ASP A O 1
ATOM 3087 N N . ALA A 1 380 ? -8.560 4.883 32.404 1.00 83.12 380 ALA A N 1
ATOM 3088 C CA . ALA A 1 380 ? -9.208 4.128 33.481 1.00 83.12 380 ALA A CA 1
ATOM 3089 C C . ALA A 1 380 ? -10.706 3.866 33.215 1.00 83.12 380 ALA A C 1
ATOM 3091 O O . ALA A 1 380 ? -11.307 2.966 33.797 1.00 83.12 380 ALA A O 1
ATOM 3092 N N . HIS A 1 381 ? -11.320 4.623 32.302 1.00 83.62 381 HIS A N 1
ATOM 3093 C CA . HIS A 1 381 ? -12.708 4.445 31.877 1.00 83.62 381 HIS A CA 1
ATOM 3094 C C . HIS A 1 381 ? -12.849 3.476 30.690 1.00 83.62 381 HIS A C 1
ATOM 3096 O O . HIS A 1 381 ? -13.963 3.209 30.239 1.00 83.62 381 HIS A O 1
ATOM 3102 N N . GLY A 1 382 ? -11.740 2.922 30.191 1.00 83.69 382 GLY A N 1
ATOM 3103 C CA . GLY A 1 382 ? -11.715 1.982 29.076 1.00 83.69 382 GLY A CA 1
ATOM 3104 C C . GLY A 1 382 ? -11.768 2.630 27.689 1.00 83.69 382 GLY A C 1
ATOM 3105 O O . GLY A 1 382 ? -11.878 1.905 26.697 1.00 83.69 382 GLY A O 1
ATOM 3106 N N . ASN A 1 383 ? -11.662 3.957 27.581 1.00 90.00 383 ASN A N 1
ATOM 3107 C CA . ASN A 1 383 ? -11.639 4.655 26.300 1.00 90.00 383 ASN A CA 1
ATOM 3108 C C . ASN A 1 383 ? -10.258 4.557 25.655 1.00 90.00 383 ASN A C 1
ATOM 3110 O O . ASN A 1 383 ? -9.228 4.815 26.279 1.00 90.00 383 ASN A O 1
ATOM 3114 N N . PHE A 1 384 ? -10.237 4.233 24.364 1.00 91.06 384 PHE A N 1
ATOM 3115 C CA . PHE A 1 384 ? -9.009 4.183 23.586 1.00 91.06 384 PHE A CA 1
ATOM 3116 C C . PHE A 1 384 ? -8.663 5.556 22.999 1.00 91.06 384 PHE A C 1
ATOM 3118 O O . PHE A 1 384 ? -9.393 6.114 22.181 1.00 91.06 384 PHE A O 1
ATOM 3125 N N . ILE A 1 385 ? -7.491 6.065 23.361 1.00 90.69 385 ILE A N 1
ATOM 3126 C CA . ILE A 1 385 ? -6.916 7.301 22.844 1.00 90.69 385 ILE A CA 1
ATOM 3127 C C . ILE A 1 385 ? -5.784 6.922 21.887 1.00 90.69 385 ILE A C 1
ATOM 3129 O O . ILE A 1 385 ? -4.743 6.392 22.295 1.00 90.69 385 ILE A O 1
ATOM 3133 N N . LYS A 1 386 ? -5.988 7.201 20.591 1.00 86.88 386 LYS A N 1
ATOM 3134 C CA . LYS A 1 386 ? -4.964 7.027 19.547 1.00 86.88 386 LYS A CA 1
ATOM 3135 C C . LYS A 1 386 ? -3.698 7.769 19.988 1.00 86.88 386 LYS A C 1
ATOM 3137 O O . LYS A 1 386 ? -3.770 8.900 20.468 1.00 86.88 386 LYS A O 1
ATOM 3142 N N . LYS A 1 387 ? -2.533 7.134 19.845 1.00 76.38 387 LYS A N 1
ATOM 3143 C CA . LYS A 1 387 ? -1.261 7.799 20.136 1.00 76.38 387 LYS A CA 1
ATOM 3144 C C . LYS A 1 387 ? -1.179 9.074 19.285 1.00 76.38 387 LYS A C 1
ATOM 3146 O O . LYS A 1 387 ? -1.538 9.039 18.108 1.00 76.38 387 LYS A O 1
ATOM 3151 N N . VAL A 1 388 ? -0.776 10.181 19.916 1.00 64.69 388 VAL A N 1
ATOM 3152 C CA . VAL A 1 388 ? -0.465 11.443 19.239 1.00 64.69 388 VAL A CA 1
ATOM 3153 C C . VAL A 1 388 ? 1.021 11.745 19.431 1.00 64.69 388 VAL A C 1
ATOM 3155 O O . VAL A 1 388 ? 1.548 11.803 20.546 1.00 64.69 388 VAL A O 1
ATOM 3158 N N . SER A 1 389 ? 1.724 11.935 18.329 1.00 54.78 389 SER A N 1
ATOM 3159 C CA . SER A 1 389 ? 3.138 12.202 18.238 1.00 54.78 389 SER A CA 1
ATOM 3160 C C . SER A 1 389 ? 3.336 13.655 18.604 1.00 54.78 389 SER A C 1
ATOM 3162 O O . SER A 1 389 ? 2.847 14.559 17.925 1.00 54.78 389 SER A O 1
ATOM 3164 N N . LYS A 1 390 ? 4.126 13.894 19.654 1.00 46.62 390 LYS A N 1
ATOM 3165 C CA . LYS A 1 390 ? 4.513 15.246 20.077 1.00 46.62 390 LYS A CA 1
ATOM 3166 C C . LYS A 1 390 ? 5.189 16.058 18.958 1.00 46.62 390 LYS A C 1
ATOM 3168 O O . LYS A 1 390 ? 5.207 17.277 19.045 1.00 46.62 390 LYS A O 1
ATOM 3173 N N . LYS A 1 391 ? 5.692 15.413 17.890 1.00 48.03 391 LYS A N 1
ATOM 3174 C CA . LYS A 1 391 ? 6.249 16.097 16.706 1.00 48.03 391 LYS A CA 1
ATOM 3175 C C . LYS A 1 391 ? 5.205 16.856 15.878 1.00 48.03 391 LYS A C 1
ATOM 3177 O O . LYS A 1 391 ? 5.591 17.739 15.130 1.00 48.03 391 LYS A O 1
ATOM 3182 N N . ASN A 1 392 ? 3.918 16.530 16.008 1.00 41.66 392 ASN A N 1
ATOM 3183 C CA . ASN A 1 392 ? 2.830 17.173 15.263 1.00 41.66 392 ASN A CA 1
ATOM 3184 C C . ASN A 1 392 ? 2.210 18.378 16.005 1.00 41.66 392 ASN A C 1
ATOM 3186 O O . ASN A 1 392 ? 1.265 18.975 15.497 1.00 41.66 392 ASN A O 1
ATOM 3190 N N . LEU A 1 393 ? 2.700 18.710 17.209 1.00 37.62 393 LEU A N 1
ATOM 3191 C CA . LEU A 1 393 ? 2.145 19.755 18.083 1.00 37.62 393 LEU A CA 1
ATOM 3192 C C . LEU A 1 393 ? 2.967 21.057 18.122 1.00 37.62 393 LEU A C 1
ATOM 3194 O O . LEU A 1 393 ? 2.532 21.994 18.795 1.00 37.62 393 LEU A O 1
ATOM 3198 N N . LEU A 1 394 ? 4.102 21.114 17.413 1.00 31.70 394 LEU A N 1
ATOM 3199 C CA . LEU A 1 394 ? 4.982 22.285 17.314 1.00 31.70 394 LEU A CA 1
ATOM 3200 C C . LEU A 1 394 ? 4.901 22.932 15.934 1.00 31.70 394 LEU A C 1
ATOM 3202 O O . LEU A 1 394 ? 5.100 22.200 14.937 1.00 31.70 394 LEU A O 1
#

Secondary structure (DSSP, 8-state):
-BPPTT---B--TTHHHHHHHHS-HHHHHHHHHHHHHHH--SSTT--HHHHHHHHHHHHHTT--HHHHHHHHHHHH-TT---HHHHHHHHHHHHHH-TTS--EEEEEEESSSS-B------HHHHHHHHHHHHTTTSEEEEEEEE-SSSSEEEEEEEEEEPPP--SS--TTTTSPEEPPPEEEEEESSTT--EEEEE---SHHHHHHHHHHHHHH-SSS--EEEEP-BPPBS-HHHHHHHHSSSTTSS--GGGHHHHHT-S---TTS-GGG-HHHH-----TT-HHHHHHHHHHS-S---SSTTTT--SS--SEEEEEEEEEE--TT-SSPEEEEEEEEEESS-HHHHHHHHHHTTSS-GGG--GGGTTTTTTB-EEE-TT--EEE---GGG--

pLDDT: mean 85.96, std 11.07, range [31.7, 96.0]

InterPro domains:
  IPR007902 Centromere protein Chl4/mis15/CENP-N [PF05238] (19-378)

Solvent-accessible surface area (backbone atoms only — not comparable to full-atom values): 22667 Å² total; per-residue (Å²): 88,86,57,60,59,79,42,63,63,54,79,60,91,63,42,67,58,56,57,55,56,72,51,55,68,72,57,50,52,55,47,52,56,53,47,40,75,74,71,55,53,86,52,89,87,63,52,73,63,65,48,51,52,53,50,49,48,42,61,74,70,62,54,57,57,71,57,50,48,53,50,50,37,62,74,60,33,71,90,52,62,24,50,49,57,48,48,53,51,51,52,50,40,62,75,74,44,48,70,83,50,41,32,35,47,29,39,31,21,57,48,102,83,44,73,38,46,67,86,74,52,66,66,62,32,51,50,46,30,46,65,56,45,26,75,80,33,42,42,44,78,48,75,48,71,46,94,90,48,71,33,45,31,36,41,40,34,44,32,43,73,62,78,84,64,94,70,90,65,100,71,66,85,54,43,40,67,48,83,73,40,43,41,32,35,55,66,63,64,79,58,32,46,38,38,30,51,66,61,86,49,73,66,44,53,52,51,52,52,32,49,51,54,35,64,30,78,90,47,71,64,45,80,44,78,50,71,50,66,67,30,43,25,68,68,50,43,40,41,51,69,37,102,41,61,40,42,83,24,24,22,39,42,30,33,65,43,70,55,70,78,62,76,60,95,88,46,73,63,83,77,30,59,91,70,68,52,79,94,74,64,89,83,44,52,59,56,52,42,32,33,47,42,46,35,44,72,87,65,58,90,67,100,60,61,51,66,50,97,61,62,32,40,53,44,41,40,35,40,35,37,70,49,74,50,98,87,53,101,61,71,45,78,46,76,49,76,49,77,51,75,47,78,33,44,55,25,49,52,46,54,37,34,60,68,68,77,37,67,68,87,75,58,52,62,77,75,30,28,34,62,58,51,51,30,28,38,27,46,69,87,68,51,78,42,71,56,78,65,74,80,78,76,114

Sequence (394 aa):
MELDDAYVPYMGKNYELTQMRRLPLATLVRLARKWCRKFGFARRRLSAEHLEDDLHEFVMMKYNRKVVTQRLLAKYWPDGLNVYQLSQLDSCIVQQHSFHYRWHSKTIYKSKHERTHPHVDRDAFVNVLYETLTKHHYTHIYQFRHNNLPLMCYRVQLFDRPVASSGENQHSDKLVAIQTYYVAFMEDSEVPIIIHTAETGVYATLIQQAVKRALSTRTVIHLHDNELEPVRSIEKMFLVCGATRFSEAMGRWVPYAKGETDVSPLGNTGVHRSIVGQMVDPTDIQSKSMLKFKGSTSCHQGRHVYESLVPVERATFVFQDEVTREAQSSPGEVTVKFKFKGTDIFAGLHKLCDKRLVDIDKVPGWLAGENGNHSGTVDAHGNFIKKVSKKNLL

Organism: Huiozyma naganishii (strain ATCC MYA-139 / BCRC 22969 / CBS 8797 / KCTC 17520 / NBRC 10181 / NCYC 3082 / Yp74L-3) (NCBI:txid1071383)

Radius of gyration: 26.18 Å; Cα contacts (8 Å, |Δi|>4): 600; chains: 1; bounding box: 80×53×91 Å

Nearest PDB structures (foldseek):
  8ow1-assembly1_NN  TM=8.725E-01  e=6.374E-38  Saccharomyces cerevisiae
  8ow1-assembly1_N  TM=8.587E-01  e=1.376E-36  Saccharomyces cerevisiae
  6qlf-assembly1_N  TM=8.683E-01  e=3.628E-34  Saccharomyces cerevisiae
  8ow0-assembly1_N  TM=8.619E-01  e=6.407E-34  Saccharomyces cerevisiae
  6nuw-assembly1_E  TM=7.572E-01  e=1.759E-22  Saccharomyces cerevisiae S288C